Protein AF-A0AAW6UBT1-F1 (afdb_monomer_lite)

Sequence (619 aa):
MNPNKYLEDYIISCSHLYGMIHKQRVETLFHLHHPNQKLTFEKIDQDYLLNNFVFFKKDFFIMEAIYINNEMSKHLAETNGKPYYVPTLEELLSYKNEFRDEYTDEENRLYIYLSKVKNEVVASNVIDDIIGLIQVGSTIESVISRISDYNIEPSDFEHIIPVIINIANNTRTWVNNGYTANELVLMHTNKNKIGRNSLCPCGSGKKYKYCCINKLFIGEDNQDLHNIDVFKLSDQDKSKIKKNLIREMDRIQFYIVLLKQPSMRELIDDFMSKDIEQISQYDPNLLMGVLVEILFKKNKKKLTSSIQEKVYRTLRIWTKKSWIPEIYDEIIYLLNQSTAPSNELIINNLLSLYSTQDYTPKDQIPMNKPFDFLKKRQENTIYDEYMDEQFENLSVDIYRSTLKNIPVHLYNLLFLYPLSVAVLRLLLDFTGIKNDEKLLEAIIYAFEKSRDEALNNPSEDFYSIGDNRIYILSLDSLAYIYKQNGQYKDAYLLYEKILKYDLSDRFMAKESVLICYVYLGMMDKLMSSIVNLDDESPYKKLLMLYAQIDNDQPYAQTYLLANDKHESILNAICYGYDPLSDDLSENDKFFLDDFYPLFTYNKKVMEKLKLLHVENILM

Structure (mmCIF, N/CA/C/O backbone):
data_AF-A0AAW6UBT1-F1
#
_entry.id   AF-A0AAW6UBT1-F1
#
loop_
_atom_site.group_PDB
_atom_site.id
_atom_site.type_symbol
_atom_site.label_atom_id
_atom_site.label_alt_id
_atom_site.label_comp_id
_atom_site.label_asym_id
_atom_site.label_entity_id
_atom_site.label_seq_id
_atom_site.pdbx_PDB_ins_code
_atom_site.Cartn_x
_atom_site.Cartn_y
_atom_site.Cartn_z
_atom_site.occupancy
_atom_site.B_iso_or_equiv
_atom_site.auth_seq_id
_atom_site.auth_comp_id
_atom_site.auth_asym_id
_atom_site.auth_atom_id
_atom_site.pdbx_PDB_model_num
ATOM 1 N N . MET A 1 1 ? 23.714 -25.669 28.793 1.00 39.75 1 MET A N 1
ATOM 2 C CA . MET A 1 1 ? 22.847 -24.537 28.399 1.00 39.75 1 MET A CA 1
ATOM 3 C C . MET A 1 1 ? 22.440 -23.782 29.653 1.00 39.75 1 MET A C 1
ATOM 5 O O . MET A 1 1 ? 22.201 -24.425 30.667 1.00 39.75 1 MET A O 1
ATOM 9 N N . ASN A 1 2 ? 22.440 -22.446 29.622 1.00 37.78 2 ASN A N 1
ATOM 10 C CA . ASN A 1 2 ? 21.884 -21.634 30.708 1.00 37.78 2 ASN A CA 1
ATOM 11 C C . ASN A 1 2 ? 20.376 -21.956 30.796 1.00 37.78 2 ASN A C 1
ATOM 13 O O . ASN A 1 2 ? 19.719 -21.839 29.764 1.00 37.78 2 ASN A O 1
ATOM 17 N N . PRO A 1 3 ? 19.831 -22.412 31.939 1.00 49.09 3 PRO A N 1
ATOM 18 C CA . PRO A 1 3 ? 18.437 -22.854 32.029 1.00 49.09 3 PRO A CA 1
ATOM 19 C C . PRO A 1 3 ? 17.421 -21.765 31.662 1.00 49.09 3 PRO A C 1
ATOM 21 O O . PRO A 1 3 ? 16.339 -22.112 31.205 1.00 49.09 3 PRO A O 1
ATOM 24 N N . ASN A 1 4 ? 17.783 -20.480 31.781 1.00 56.69 4 ASN A N 1
ATOM 25 C CA . ASN A 1 4 ? 16.946 -19.390 31.275 1.00 56.69 4 ASN A CA 1
ATOM 26 C C . ASN A 1 4 ? 16.871 -19.420 29.741 1.00 56.69 4 ASN A C 1
ATOM 28 O O . ASN A 1 4 ? 15.775 -19.605 29.230 1.00 56.69 4 ASN A O 1
ATOM 32 N N . LYS A 1 5 ? 18.023 -19.450 29.037 1.00 64.31 5 LYS A N 1
ATOM 33 C CA . LYS A 1 5 ? 18.104 -19.495 27.555 1.00 64.31 5 LYS A CA 1
ATOM 34 C C . LYS A 1 5 ? 17.261 -20.598 26.917 1.00 64.31 5 LYS A C 1
ATOM 36 O O . LYS A 1 5 ? 16.782 -20.439 25.805 1.00 64.31 5 LYS A O 1
ATOM 41 N N . TYR A 1 6 ? 17.072 -21.712 27.619 1.00 83.12 6 TYR A N 1
ATOM 42 C CA . TYR A 1 6 ? 16.237 -22.809 27.140 1.00 83.12 6 TYR A CA 1
ATOM 43 C C . TYR A 1 6 ? 14.742 -22.450 27.085 1.00 83.12 6 TYR A C 1
ATOM 45 O O . TYR A 1 6 ? 14.052 -22.865 26.159 1.00 83.12 6 TYR A O 1
ATOM 53 N N . LEU A 1 7 ? 14.235 -21.681 28.055 1.00 89.56 7 LEU A N 1
ATOM 54 C CA . LEU A 1 7 ? 12.844 -21.230 28.060 1.00 89.56 7 LEU A CA 1
ATOM 55 C C . LEU A 1 7 ? 12.589 -20.205 26.956 1.00 89.56 7 LEU A C 1
ATOM 57 O O . LEU A 1 7 ? 11.573 -20.302 26.274 1.00 89.56 7 LEU A O 1
ATOM 61 N N . GLU A 1 8 ? 13.495 -19.246 26.757 1.00 92.38 8 GLU A N 1
ATOM 62 C CA . GLU A 1 8 ? 13.326 -18.286 25.667 1.00 92.38 8 GLU A CA 1
ATOM 63 C C . GLU A 1 8 ? 13.375 -18.972 24.297 1.00 92.38 8 GLU A C 1
ATOM 65 O O . GLU A 1 8 ? 12.493 -18.731 23.481 1.00 92.38 8 GLU A O 1
ATOM 70 N N . ASP A 1 9 ? 14.306 -19.908 24.083 1.00 93.19 9 ASP A N 1
ATOM 71 C CA . ASP A 1 9 ? 14.357 -20.731 22.866 1.00 93.19 9 ASP A CA 1
ATOM 72 C C . ASP A 1 9 ? 13.052 -21.516 22.640 1.00 93.19 9 ASP A C 1
ATOM 74 O O . ASP A 1 9 ? 12.567 -21.630 21.512 1.00 93.19 9 ASP A O 1
ATOM 78 N N . TYR A 1 10 ? 12.459 -22.042 23.717 1.00 94.38 10 TYR A N 1
ATOM 79 C CA . TYR A 1 10 ? 11.181 -22.755 23.676 1.00 94.38 10 TYR A CA 1
ATOM 80 C C . TYR A 1 10 ? 10.021 -21.824 23.298 1.00 94.38 10 TYR A C 1
ATOM 82 O O . TYR A 1 10 ? 9.165 -22.195 22.495 1.00 94.38 10 TYR A O 1
ATOM 90 N N . ILE A 1 11 ? 9.994 -20.611 23.859 1.00 95.75 11 ILE A N 1
ATOM 91 C CA . ILE A 1 11 ? 9.002 -19.578 23.534 1.00 95.75 11 ILE A CA 1
ATOM 92 C C . ILE A 1 11 ? 9.136 -19.150 22.073 1.00 95.75 11 ILE A C 1
ATOM 94 O O . ILE A 1 11 ? 8.127 -19.139 21.377 1.00 95.75 11 ILE A O 1
ATOM 98 N N . ILE A 1 12 ? 10.353 -18.862 21.602 1.00 95.25 12 ILE A N 1
ATOM 99 C CA . ILE A 1 12 ? 10.636 -18.497 20.204 1.00 95.25 12 ILE A CA 1
ATOM 100 C C . ILE A 1 12 ? 10.128 -19.592 19.265 1.00 95.25 12 ILE A C 1
ATOM 102 O O . ILE A 1 12 ? 9.348 -19.320 18.358 1.00 95.25 12 ILE A O 1
ATOM 106 N N . SER A 1 13 ? 10.464 -20.847 19.562 1.00 95.12 13 SER A N 1
ATOM 107 C CA . SER A 1 13 ? 10.006 -22.005 18.790 1.00 95.12 13 SER A CA 1
ATOM 108 C C . SER A 1 13 ? 8.477 -22.119 18.736 1.00 95.12 13 SER A C 1
ATOM 110 O O . SER A 1 13 ? 7.903 -22.424 17.692 1.00 95.12 13 SER A O 1
ATOM 112 N N . CYS A 1 14 ? 7.791 -21.855 19.855 1.00 95.00 14 CYS A N 1
ATOM 113 C CA . CYS A 1 14 ? 6.329 -21.818 19.876 1.00 95.00 14 CYS A CA 1
ATOM 114 C C . CYS A 1 14 ? 5.791 -20.655 19.030 1.00 95.00 14 CYS A C 1
ATOM 116 O O . CYS A 1 14 ? 4.864 -20.851 18.249 1.00 95.00 14 CYS A O 1
ATOM 118 N N . SER A 1 15 ? 6.361 -19.458 19.161 1.00 95.31 15 SER A N 1
ATOM 119 C CA . SER A 1 15 ? 5.940 -18.284 18.394 1.00 95.31 15 SER A CA 1
ATOM 120 C C . SER A 1 15 ? 6.112 -18.496 16.888 1.00 95.31 15 SER A C 1
ATOM 122 O O . SER A 1 15 ? 5.168 -18.239 16.150 1.00 95.31 15 SER A O 1
ATOM 124 N N . HIS A 1 16 ? 7.228 -19.065 16.422 1.00 92.38 16 HIS A N 1
ATOM 125 C CA . HIS A 1 16 ? 7.423 -19.393 15.002 1.00 92.38 16 HIS A CA 1
ATOM 126 C C . HIS A 1 16 ? 6.422 -20.439 14.487 1.00 92.38 16 HIS A C 1
ATOM 128 O O . HIS A 1 16 ? 5.955 -20.351 13.349 1.00 92.38 16 HIS A O 1
ATOM 134 N N . LEU A 1 17 ? 6.043 -21.415 15.318 1.00 92.88 17 LEU A N 1
ATOM 135 C CA . LEU A 1 17 ? 5.093 -22.461 14.935 1.00 92.88 17 LEU A CA 1
ATOM 136 C C . LEU A 1 17 ? 3.637 -21.965 14.880 1.00 92.88 17 LEU A C 1
ATOM 138 O O . LEU A 1 17 ? 2.881 -22.365 13.994 1.00 92.88 17 LEU A O 1
ATOM 142 N N . TYR A 1 18 ? 3.225 -21.119 15.825 1.00 93.62 18 TYR A N 1
ATOM 143 C CA . TYR A 1 18 ? 1.819 -20.721 15.985 1.00 93.62 18 TYR A CA 1
ATOM 144 C C . TYR A 1 18 ? 1.521 -19.277 15.554 1.00 93.62 18 TYR A C 1
ATOM 146 O O . TYR A 1 18 ? 0.353 -18.890 15.509 1.00 93.62 18 TYR A O 1
ATOM 154 N N . GLY A 1 19 ? 2.547 -18.466 15.290 1.00 93.75 19 GLY A N 1
ATOM 155 C CA . GLY A 1 19 ? 2.470 -17.022 15.038 1.00 93.75 19 GLY A CA 1
ATOM 156 C C . GLY A 1 19 ? 2.173 -16.218 16.304 1.00 93.75 19 GLY A C 1
ATOM 157 O O . GLY A 1 19 ? 2.849 -15.246 16.629 1.00 93.75 19 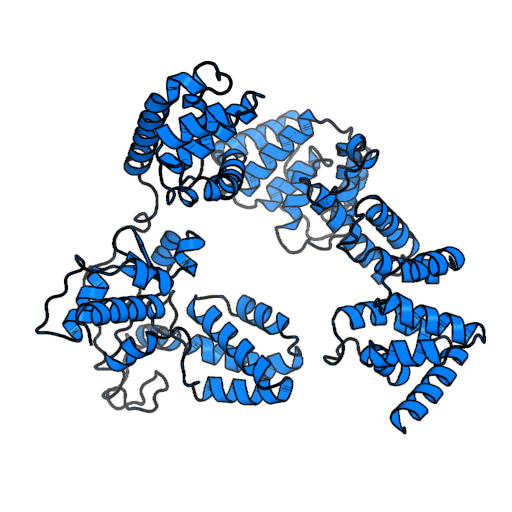GLY A O 1
ATOM 158 N N . MET A 1 20 ? 1.172 -16.650 17.067 1.00 93.25 20 MET A N 1
ATOM 159 C CA . MET A 1 20 ? 0.787 -16.068 18.343 1.00 93.25 20 MET A CA 1
ATOM 160 C C . MET A 1 20 ? 0.332 -17.168 19.304 1.00 93.25 20 MET A C 1
ATOM 162 O O . MET A 1 20 ? -0.530 -17.982 18.972 1.00 93.25 20 MET A O 1
ATOM 166 N N . ILE A 1 21 ? 0.877 -17.183 20.522 1.00 92.06 21 ILE A N 1
ATOM 167 C CA . ILE A 1 21 ? 0.546 -18.193 21.534 1.00 92.06 21 ILE A CA 1
ATOM 168 C C . ILE A 1 21 ? 0.404 -17.587 22.932 1.00 92.06 21 ILE A C 1
ATOM 170 O O . ILE A 1 21 ? 1.233 -16.805 23.394 1.00 92.06 21 ILE A O 1
ATOM 174 N N . HIS A 1 22 ? -0.654 -17.979 23.643 1.00 90.88 22 HIS A N 1
ATOM 175 C CA . HIS A 1 22 ? -0.869 -17.578 25.032 1.00 90.88 22 HIS A CA 1
ATOM 176 C C . HIS A 1 22 ? 0.096 -18.301 25.983 1.00 90.88 22 HIS A C 1
ATOM 178 O O . HIS A 1 22 ? 0.335 -19.504 25.847 1.00 90.88 22 HIS A O 1
ATOM 184 N N . LYS A 1 23 ? 0.580 -17.617 27.024 1.00 89.38 23 LYS A N 1
ATOM 185 C CA . LYS A 1 23 ? 1.543 -18.167 27.993 1.00 89.38 23 LYS A CA 1
ATOM 186 C C . LYS A 1 23 ? 1.088 -19.481 28.648 1.00 89.38 23 LYS A C 1
ATOM 188 O O . LYS A 1 23 ? 1.897 -20.377 28.849 1.00 89.38 23 LYS A O 1
ATOM 193 N N . GLN A 1 24 ? -0.214 -19.652 28.908 1.00 85.50 24 GLN A N 1
ATOM 194 C CA . GLN A 1 24 ? -0.754 -20.903 29.475 1.00 85.50 24 GLN A CA 1
ATOM 195 C C . GLN A 1 24 ? -0.645 -22.088 28.501 1.00 85.50 24 GLN A C 1
ATOM 197 O O . GLN A 1 24 ? -0.501 -23.238 28.918 1.00 85.50 24 GLN A O 1
ATOM 202 N N . ARG A 1 25 ? -0.696 -21.829 27.188 1.00 86.62 25 ARG A N 1
ATOM 203 C CA . ARG A 1 25 ? -0.492 -22.868 26.170 1.00 86.62 25 ARG A CA 1
ATOM 204 C C . ARG A 1 25 ? 0.979 -23.261 26.092 1.00 86.62 25 ARG A C 1
ATOM 206 O O . ARG A 1 25 ? 1.264 -24.454 26.039 1.00 86.62 25 ARG A O 1
ATOM 213 N N . VAL A 1 26 ? 1.892 -22.294 26.211 1.00 91.44 26 VAL A N 1
ATOM 214 C CA . VAL A 1 26 ? 3.328 -22.570 26.384 1.00 91.44 26 VAL A CA 1
ATOM 215 C C . VAL A 1 26 ? 3.566 -23.431 27.631 1.00 91.44 26 VAL A C 1
ATOM 217 O O . VAL A 1 26 ? 4.229 -24.455 27.528 1.00 91.44 26 VAL A O 1
ATOM 220 N N . GLU A 1 27 ? 2.971 -23.092 28.783 1.00 86.56 27 GLU A N 1
ATOM 221 C CA . GLU A 1 27 ? 3.052 -23.913 30.010 1.00 86.56 27 GLU A CA 1
ATOM 222 C C . GLU A 1 27 ? 2.554 -25.344 29.790 1.00 86.56 27 GLU A C 1
ATOM 224 O O . GLU A 1 27 ? 3.186 -26.302 30.234 1.00 86.56 27 GLU A O 1
ATOM 229 N N . THR A 1 28 ? 1.427 -25.498 29.094 1.00 83.56 28 THR A N 1
ATOM 230 C CA . THR A 1 28 ?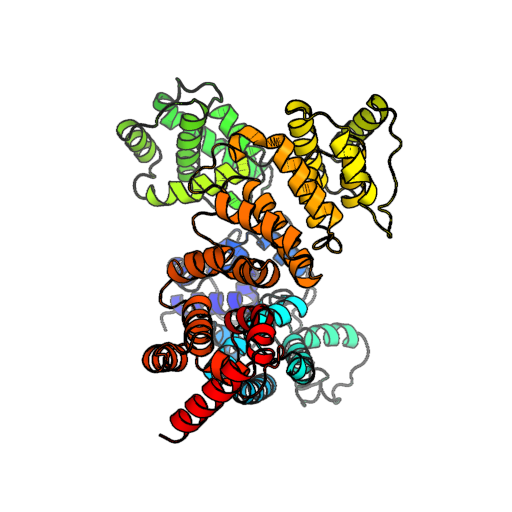 0.827 -26.810 28.817 1.00 83.56 28 THR A CA 1
ATOM 231 C C . THR A 1 28 ? 1.751 -27.675 27.959 1.00 83.56 28 THR A C 1
ATOM 233 O O . THR A 1 28 ? 2.015 -28.825 28.313 1.00 83.56 28 THR A O 1
ATOM 236 N N . LEU A 1 29 ? 2.282 -27.122 26.862 1.00 86.69 29 LEU A N 1
ATOM 237 C CA . LEU A 1 29 ? 3.242 -27.813 25.996 1.00 86.69 29 LEU A CA 1
ATOM 238 C C . LEU A 1 29 ? 4.542 -28.131 26.746 1.00 86.69 29 LEU A C 1
ATOM 240 O O . LEU A 1 29 ? 5.058 -29.247 26.662 1.00 86.69 29 LEU A O 1
ATOM 244 N N . PHE A 1 30 ? 5.034 -27.187 27.549 1.00 89.44 30 PHE A N 1
ATOM 245 C CA . PHE A 1 30 ? 6.254 -27.370 28.324 1.00 89.44 30 PHE A CA 1
ATOM 246 C C . PHE A 1 30 ? 6.114 -28.515 29.329 1.00 89.44 30 PHE A C 1
ATOM 248 O O . PHE A 1 30 ? 6.983 -29.381 29.391 1.00 89.44 30 PHE A O 1
ATOM 255 N N . HIS A 1 31 ? 5.008 -28.578 30.078 1.00 85.31 31 HIS A N 1
ATOM 256 C CA . HIS A 1 31 ? 4.744 -29.682 31.004 1.00 85.31 31 HIS A CA 1
ATOM 257 C C . HIS A 1 31 ? 4.575 -31.023 30.283 1.00 85.31 31 HIS A C 1
ATOM 259 O O . HIS A 1 31 ? 4.982 -32.051 30.819 1.00 85.31 31 HIS A O 1
ATOM 265 N N . LEU A 1 32 ? 4.028 -31.035 29.064 1.00 84.00 32 LEU A N 1
ATOM 266 C CA . LEU A 1 32 ? 3.957 -32.256 28.264 1.00 84.00 32 LEU A CA 1
ATOM 267 C C . LEU A 1 32 ? 5.358 -32.775 27.905 1.00 84.00 32 LEU A C 1
ATOM 269 O O . LEU A 1 32 ? 5.615 -33.976 27.989 1.00 84.00 32 LEU A O 1
ATOM 273 N N . HIS A 1 33 ? 6.273 -31.878 27.532 1.00 87.62 33 HIS A N 1
ATOM 274 C CA . HIS A 1 33 ? 7.648 -32.230 27.161 1.00 87.62 33 HIS A CA 1
ATOM 275 C C . HIS A 1 33 ? 8.531 -32.493 28.393 1.00 87.62 33 HIS A C 1
ATOM 277 O O . HIS A 1 33 ? 9.490 -33.265 28.331 1.00 87.62 33 HIS A O 1
ATOM 283 N N . HIS A 1 34 ? 8.190 -31.879 29.529 1.00 86.25 34 HIS A N 1
ATOM 284 C CA . HIS A 1 34 ? 8.944 -31.920 30.779 1.00 86.25 34 HIS A CA 1
ATOM 285 C C . HIS A 1 34 ? 8.031 -32.144 32.004 1.00 86.25 34 HIS A C 1
ATOM 287 O O . HIS A 1 34 ? 7.917 -31.257 32.852 1.00 86.25 34 HIS A O 1
ATOM 293 N N . PRO A 1 35 ? 7.443 -33.346 32.187 1.00 81.69 35 PRO A N 1
ATOM 294 C CA . PRO A 1 35 ? 6.407 -33.601 33.205 1.00 81.69 35 PRO A CA 1
ATOM 295 C C . PRO A 1 35 ? 6.800 -33.298 34.657 1.00 81.69 35 PRO A C 1
ATOM 297 O O . PRO A 1 35 ? 5.942 -33.102 35.511 1.00 81.69 35 PRO A O 1
ATOM 300 N N . ASN A 1 36 ? 8.102 -33.272 34.947 1.00 84.38 36 ASN A N 1
ATOM 301 C CA . ASN A 1 36 ? 8.648 -33.084 36.291 1.00 84.38 36 ASN A CA 1
ATOM 302 C C . ASN A 1 36 ? 9.258 -31.690 36.515 1.00 84.38 36 ASN A C 1
ATOM 304 O O . ASN A 1 36 ? 9.880 -31.459 37.553 1.00 84.38 36 ASN A O 1
ATOM 308 N N . GLN A 1 37 ? 9.133 -30.772 35.553 1.00 83.12 37 GLN A N 1
ATOM 309 C CA . GLN A 1 37 ? 9.663 -29.412 35.657 1.00 83.12 37 GLN A CA 1
ATOM 310 C C . GLN A 1 37 ? 8.523 -28.408 35.797 1.00 83.12 37 GLN A C 1
ATOM 312 O O . GLN A 1 37 ? 7.489 -28.547 35.156 1.00 83.12 37 GLN A O 1
ATOM 317 N N . LYS A 1 38 ? 8.716 -27.386 36.635 1.00 80.50 38 LYS A N 1
ATOM 318 C CA . LYS A 1 38 ? 7.781 -26.261 36.752 1.00 80.50 38 LYS A CA 1
ATOM 319 C C . LYS A 1 38 ? 8.264 -25.105 35.889 1.00 80.50 38 LYS A C 1
ATOM 321 O O . LYS A 1 38 ? 9.441 -24.753 35.966 1.00 80.50 38 LYS A O 1
ATOM 326 N N . LEU A 1 39 ? 7.353 -24.498 35.136 1.00 83.38 39 LEU A N 1
ATOM 327 C CA . LEU A 1 39 ? 7.631 -23.302 34.346 1.00 83.38 39 LEU A CA 1
ATOM 328 C C . LEU A 1 39 ? 7.361 -22.023 35.155 1.00 83.38 39 LEU A C 1
ATOM 330 O O . LEU A 1 39 ? 6.400 -21.958 35.918 1.00 83.38 39 LEU A O 1
ATOM 334 N N . THR A 1 40 ? 8.212 -21.007 34.996 1.00 83.81 40 THR A N 1
ATOM 335 C CA . THR A 1 40 ? 7.959 -19.642 35.484 1.00 83.81 40 THR A CA 1
ATOM 336 C C . THR A 1 40 ? 8.394 -18.624 34.440 1.00 83.81 40 THR A C 1
ATOM 338 O O . THR A 1 40 ? 9.468 -18.743 33.857 1.00 83.81 40 THR A O 1
ATOM 341 N N . PHE A 1 41 ? 7.562 -17.606 34.234 1.00 85.00 41 PHE A N 1
ATOM 342 C CA . PHE A 1 41 ? 7.794 -16.524 33.278 1.00 85.00 41 PHE A CA 1
ATOM 343 C C . PHE A 1 41 ? 8.449 -15.279 33.907 1.00 85.00 41 PHE A C 1
ATOM 345 O O . PHE A 1 41 ? 8.687 -14.294 33.219 1.00 85.00 41 PHE A O 1
ATOM 352 N N . GLU A 1 42 ? 8.766 -15.297 35.208 1.00 80.31 42 GLU A N 1
ATOM 353 C CA . GLU A 1 42 ? 9.282 -14.121 35.936 1.00 80.31 42 GLU A CA 1
ATOM 354 C C . GLU A 1 42 ? 10.690 -13.671 35.506 1.00 80.31 42 GLU A C 1
ATOM 356 O O . GLU A 1 42 ? 11.091 -12.548 35.807 1.00 80.31 42 GLU A O 1
ATOM 361 N N . LYS A 1 43 ? 11.463 -14.543 34.845 1.00 79.31 43 LYS A N 1
ATOM 362 C CA . LYS A 1 43 ? 12.882 -14.318 34.508 1.00 79.31 43 LYS A CA 1
ATOM 363 C C . LYS A 1 43 ? 13.186 -14.417 33.011 1.00 79.31 43 LYS A C 1
ATOM 365 O O . LYS A 1 43 ? 14.302 -14.790 32.661 1.00 79.31 43 LYS A O 1
ATOM 370 N N . ILE A 1 44 ? 12.207 -14.110 32.161 1.00 85.88 44 ILE A N 1
ATOM 371 C CA . ILE A 1 44 ? 12.406 -14.086 30.709 1.00 85.88 44 ILE A CA 1
ATOM 372 C C . ILE A 1 44 ? 13.270 -12.888 30.321 1.00 85.88 44 ILE A C 1
ATOM 374 O O . ILE A 1 44 ? 12.979 -11.754 30.713 1.00 85.88 44 ILE A O 1
ATOM 378 N N . ASP A 1 45 ? 14.289 -13.138 29.509 1.00 85.19 45 ASP A N 1
ATOM 379 C CA . ASP A 1 45 ? 15.033 -12.091 28.815 1.00 85.19 45 ASP A CA 1
ATOM 380 C C . ASP A 1 45 ? 14.194 -11.518 27.656 1.00 85.19 45 ASP A C 1
ATOM 382 O O . ASP A 1 45 ? 14.128 -12.078 26.560 1.00 85.19 45 ASP A O 1
ATOM 386 N N . GLN A 1 46 ? 13.499 -10.407 27.921 1.00 82.69 46 GLN A N 1
ATOM 387 C CA . GLN A 1 46 ? 12.658 -9.740 26.921 1.00 82.69 46 GLN A CA 1
ATOM 388 C C . GLN A 1 46 ? 13.472 -9.190 25.748 1.00 82.69 46 GLN A C 1
ATOM 390 O O . GLN A 1 46 ? 12.989 -9.232 24.621 1.00 82.69 46 GLN A O 1
ATOM 395 N N . ASP A 1 47 ? 14.700 -8.724 25.989 1.00 78.88 47 ASP A N 1
ATOM 396 C CA . ASP A 1 47 ? 15.566 -8.222 24.922 1.00 78.88 47 ASP A CA 1
ATOM 397 C C . ASP A 1 47 ? 15.975 -9.374 23.996 1.00 78.88 47 ASP A C 1
ATOM 399 O O . ASP A 1 47 ? 16.023 -9.211 22.778 1.00 78.88 47 ASP A O 1
ATOM 403 N N . TYR A 1 48 ? 16.220 -10.568 24.545 1.00 86.38 48 TYR A N 1
ATOM 404 C CA . TYR A 1 48 ? 16.490 -11.753 23.731 1.00 86.38 48 TYR A CA 1
ATOM 405 C C . TYR A 1 48 ? 15.285 -12.165 22.874 1.00 86.38 48 TYR A C 1
ATOM 407 O O . TYR A 1 48 ? 15.472 -12.463 21.697 1.00 86.38 48 TYR A O 1
ATOM 415 N N . LEU A 1 49 ? 14.061 -12.130 23.413 1.00 89.00 49 LEU A N 1
ATOM 416 C CA . LEU A 1 49 ? 12.852 -12.391 22.620 1.00 89.00 49 LEU A CA 1
ATOM 417 C C . LEU A 1 49 ? 12.661 -11.360 21.498 1.00 89.00 49 LEU A C 1
ATOM 419 O O . LEU A 1 49 ? 12.417 -11.747 20.359 1.00 89.00 49 LEU A O 1
ATOM 423 N N . LEU A 1 50 ? 12.840 -10.069 21.799 1.00 79.31 50 LEU A N 1
ATOM 424 C CA . LEU A 1 50 ? 12.736 -8.990 20.811 1.00 79.31 50 LEU A CA 1
ATOM 425 C C . LEU A 1 50 ? 13.770 -9.133 19.688 1.00 79.31 50 LEU A C 1
ATOM 427 O O . LEU A 1 50 ? 13.428 -8.964 18.524 1.00 79.31 50 LEU A O 1
ATOM 431 N N . ASN A 1 51 ? 15.010 -9.512 20.014 1.00 82.69 51 ASN A N 1
ATOM 432 C CA . ASN A 1 51 ? 16.056 -9.785 19.018 1.00 82.69 51 ASN A CA 1
ATOM 433 C C . ASN A 1 51 ? 15.758 -11.007 18.129 1.00 82.69 51 ASN A C 1
ATOM 435 O O . ASN A 1 51 ? 16.461 -11.218 17.146 1.00 82.69 51 ASN A O 1
ATOM 439 N N . ASN A 1 52 ? 14.758 -11.817 18.485 1.00 87.00 52 ASN A N 1
ATOM 440 C CA . ASN A 1 52 ? 14.239 -12.921 17.677 1.00 87.00 52 ASN A CA 1
ATOM 441 C C . ASN A 1 52 ? 12.787 -12.644 17.248 1.00 87.00 52 ASN A C 1
ATOM 443 O O . ASN A 1 52 ? 12.005 -13.577 17.100 1.00 87.00 52 ASN A O 1
ATOM 447 N N . PHE A 1 53 ? 12.409 -11.369 17.101 1.00 87.69 53 PHE A N 1
ATOM 448 C CA . PHE A 1 53 ? 11.125 -10.941 16.533 1.00 87.69 53 PHE A CA 1
ATOM 449 C C . PHE A 1 53 ? 9.879 -11.403 17.315 1.00 87.69 53 PHE A C 1
ATOM 451 O O . PHE A 1 53 ? 8.775 -11.455 16.768 1.00 87.69 53 PHE A O 1
ATOM 458 N N . VAL A 1 54 ? 10.021 -11.706 18.614 1.00 92.00 54 VAL A N 1
ATOM 459 C CA . VAL A 1 54 ? 8.916 -12.110 19.497 1.00 92.00 54 VAL A CA 1
ATOM 460 C C . VAL A 1 54 ? 8.577 -11.006 20.498 1.00 92.00 54 VAL A C 1
ATOM 462 O O . VAL A 1 54 ? 9.368 -10.645 21.369 1.00 92.00 54 VAL A O 1
ATOM 465 N N . PHE A 1 55 ? 7.336 -10.531 20.435 1.00 89.12 55 PHE A N 1
ATOM 466 C CA . PHE A 1 55 ? 6.762 -9.520 21.319 1.00 89.12 55 PHE A CA 1
ATOM 467 C C . PHE A 1 55 ? 5.871 -10.165 22.382 1.00 89.12 55 PHE A C 1
ATOM 469 O O . PHE A 1 55 ? 5.224 -11.181 22.135 1.00 89.12 55 PHE A O 1
ATOM 476 N N . PHE A 1 56 ? 5.790 -9.564 23.573 1.00 87.31 56 PHE A N 1
ATOM 477 C CA . PHE A 1 56 ? 4.905 -10.031 24.644 1.00 87.31 56 PHE A CA 1
ATOM 478 C C . PHE A 1 56 ? 3.841 -8.984 24.991 1.00 87.31 56 PHE A C 1
ATOM 480 O O . PHE A 1 56 ? 4.164 -7.896 25.473 1.00 87.31 56 PHE A O 1
ATOM 487 N N . LYS A 1 57 ? 2.557 -9.305 24.781 1.00 83.31 57 LYS A N 1
ATOM 488 C CA . LYS A 1 57 ? 1.425 -8.401 25.063 1.00 83.31 57 LYS A CA 1
ATOM 489 C C . LYS A 1 57 ? 0.204 -9.192 25.525 1.00 83.31 57 LYS A C 1
ATOM 491 O O . LYS A 1 57 ? -0.145 -10.202 24.930 1.00 83.31 57 LYS A O 1
ATOM 496 N N . LYS A 1 58 ? -0.460 -8.716 26.589 1.00 82.31 58 LYS A N 1
ATOM 497 C CA . LYS A 1 58 ? -1.704 -9.300 27.145 1.00 82.31 58 LYS A CA 1
ATOM 498 C C . LYS A 1 58 ? -1.625 -10.826 27.360 1.00 82.31 58 LYS A C 1
ATOM 500 O O . LYS A 1 58 ? -2.580 -11.532 27.079 1.00 82.31 58 LYS A O 1
ATOM 505 N N . ASP A 1 59 ? -0.494 -11.309 27.880 1.00 87.69 59 ASP A N 1
ATOM 506 C CA . ASP A 1 59 ? -0.204 -12.734 28.117 1.00 87.69 59 ASP A CA 1
ATOM 507 C C . ASP A 1 59 ? 0.026 -13.602 26.865 1.00 87.69 59 ASP A C 1
ATOM 509 O O . ASP A 1 59 ? 0.130 -14.825 26.977 1.00 87.69 59 ASP A O 1
ATOM 513 N N . PHE A 1 60 ? 0.192 -12.989 25.692 1.00 91.56 60 PHE A N 1
ATOM 514 C CA . PHE A 1 60 ? 0.587 -13.662 24.456 1.00 91.56 60 PHE A CA 1
ATOM 515 C C . PHE A 1 60 ? 2.026 -13.343 24.072 1.00 91.56 60 PHE A C 1
ATOM 517 O O . PHE A 1 60 ? 2.465 -12.200 24.205 1.00 91.56 60 PHE A O 1
ATOM 524 N N . PHE A 1 61 ? 2.717 -14.351 23.547 1.00 94.50 61 PHE A N 1
ATOM 525 C CA . PHE A 1 61 ? 3.925 -14.204 22.741 1.00 94.50 61 PHE A CA 1
ATOM 526 C C . PHE A 1 61 ? 3.508 -14.127 21.269 1.00 94.50 61 PHE A C 1
ATOM 528 O O . PHE A 1 61 ? 2.685 -14.932 20.830 1.00 94.50 61 PHE A O 1
ATOM 535 N N . ILE A 1 62 ? 3.999 -13.124 20.544 1.00 93.69 62 ILE A N 1
ATOM 536 C CA . ILE A 1 62 ? 3.454 -12.677 19.256 1.00 93.69 62 ILE A CA 1
ATOM 537 C C . ILE A 1 62 ? 4.615 -12.434 18.292 1.00 93.69 62 ILE A C 1
ATOM 539 O O . ILE A 1 62 ? 5.533 -11.690 18.632 1.00 93.69 62 ILE A O 1
ATOM 543 N N . MET A 1 63 ? 4.561 -13.022 17.101 1.00 93.06 63 MET A N 1
ATOM 544 C CA . MET A 1 63 ? 5.510 -12.732 16.028 1.00 93.06 63 MET A CA 1
ATOM 545 C C . MET A 1 63 ? 5.382 -11.293 15.530 1.00 93.06 63 MET A C 1
ATOM 547 O O . MET A 1 63 ? 4.277 -10.752 15.437 1.00 93.06 63 MET A O 1
ATOM 551 N N . GLU A 1 64 ? 6.515 -10.695 15.171 1.00 85.19 64 GLU A N 1
ATOM 552 C CA . GLU A 1 64 ? 6.629 -9.324 14.668 1.00 85.19 64 GLU A CA 1
ATOM 553 C C . GLU A 1 64 ? 5.601 -8.993 13.582 1.00 85.19 64 GLU A C 1
ATOM 555 O O . GLU A 1 64 ? 4.904 -7.988 13.700 1.00 85.19 64 GLU A O 1
ATOM 560 N N . ALA A 1 65 ? 5.433 -9.869 12.587 1.00 83.38 65 ALA A N 1
ATOM 561 C CA . ALA A 1 65 ? 4.492 -9.663 11.486 1.00 83.38 65 ALA A CA 1
ATOM 562 C C . ALA A 1 65 ? 3.039 -9.457 11.959 1.00 83.38 65 ALA A C 1
ATOM 564 O O . ALA A 1 65 ? 2.314 -8.641 11.395 1.00 83.38 65 ALA A O 1
ATOM 565 N N . ILE A 1 66 ? 2.614 -10.146 13.024 1.00 84.94 66 ILE A N 1
ATOM 566 C CA . ILE A 1 66 ? 1.280 -9.962 13.616 1.00 84.94 66 ILE A CA 1
ATOM 567 C C . ILE A 1 66 ? 1.264 -8.702 14.490 1.00 84.94 66 ILE A C 1
ATOM 569 O O . ILE A 1 66 ? 0.281 -7.958 14.498 1.00 84.94 66 ILE A O 1
ATOM 573 N N . TYR A 1 67 ? 2.339 -8.466 15.247 1.00 81.62 67 TYR A N 1
ATOM 574 C CA . TYR A 1 67 ? 2.438 -7.365 16.201 1.00 81.62 67 TYR A CA 1
ATOM 575 C C . TYR A 1 67 ? 2.474 -5.990 15.514 1.00 81.62 67 TYR A C 1
ATOM 577 O O . TYR A 1 67 ? 1.649 -5.136 15.839 1.00 81.62 67 TYR A O 1
ATOM 585 N N . ILE A 1 68 ? 3.385 -5.791 14.555 1.00 69.06 68 ILE A N 1
ATOM 586 C CA . ILE A 1 68 ? 3.601 -4.513 13.855 1.00 69.06 68 ILE A CA 1
ATOM 587 C C . ILE A 1 68 ? 2.370 -4.116 13.039 1.00 69.06 68 ILE A C 1
ATOM 589 O O . ILE A 1 68 ? 1.966 -2.958 13.069 1.00 69.06 68 ILE A O 1
ATOM 593 N N . ASN A 1 69 ? 1.718 -5.079 12.383 1.00 66.19 69 ASN A N 1
ATOM 594 C CA . ASN A 1 69 ? 0.523 -4.822 11.572 1.00 66.19 69 ASN A CA 1
ATOM 595 C C . ASN A 1 69 ? -0.768 -4.681 12.403 1.00 66.19 69 ASN A C 1
ATOM 597 O O . ASN A 1 69 ? -1.860 -4.550 11.854 1.00 66.19 69 ASN A O 1
ATOM 601 N N . ASN A 1 70 ? -0.666 -4.720 13.734 1.00 69.81 70 ASN A N 1
ATOM 602 C CA . ASN A 1 70 ? -1.791 -4.699 14.664 1.00 69.81 70 ASN A CA 1
ATOM 603 C C . ASN A 1 70 ? -2.866 -5.788 14.405 1.00 69.81 70 ASN A C 1
ATOM 605 O O . ASN A 1 70 ? -4.054 -5.584 14.656 1.00 69.81 70 ASN A O 1
ATOM 609 N N . GLU A 1 71 ? -2.467 -6.975 13.937 1.00 78.25 71 GLU A N 1
ATOM 610 C CA . GLU A 1 71 ? -3.393 -8.030 13.491 1.00 78.25 71 GLU A CA 1
ATOM 611 C C . GLU A 1 71 ? -3.772 -9.049 14.581 1.00 78.25 71 GLU A C 1
ATOM 613 O O . GLU A 1 71 ? -4.479 -10.016 14.306 1.00 78.25 71 GLU A O 1
ATOM 618 N N . MET A 1 72 ? -3.372 -8.845 15.842 1.00 85.69 72 MET A N 1
ATOM 619 C CA . MET A 1 72 ? -3.624 -9.800 16.937 1.00 85.69 72 MET A CA 1
ATOM 620 C C . MET A 1 72 ? -5.099 -10.219 17.071 1.00 85.69 72 MET A C 1
ATOM 622 O O . MET A 1 72 ? -5.392 -11.403 17.237 1.00 85.69 72 MET A O 1
ATOM 626 N N . SER A 1 73 ? -6.037 -9.267 16.990 1.00 80.69 73 SER A N 1
ATOM 627 C CA . SER A 1 73 ? -7.480 -9.549 17.078 1.00 80.69 73 SER A CA 1
ATOM 628 C C . SER A 1 73 ? -7.974 -10.397 15.903 1.00 80.69 73 SER A C 1
ATOM 630 O O . SER A 1 73 ? -8.776 -11.311 16.096 1.00 80.69 73 SER A O 1
ATOM 632 N N . LYS A 1 74 ? -7.486 -10.105 14.691 1.00 82.12 74 LYS A N 1
ATOM 633 C CA . LYS A 1 74 ? -7.803 -10.847 13.463 1.00 82.12 74 LYS A CA 1
ATOM 634 C C . LYS A 1 74 ? -7.257 -12.271 13.551 1.00 82.12 74 LYS A C 1
ATOM 636 O O . LYS A 1 74 ? -8.021 -13.220 13.408 1.00 82.12 74 LYS A O 1
ATOM 641 N N . HIS A 1 75 ? -5.980 -12.411 13.908 1.00 87.44 75 HIS A N 1
ATOM 642 C CA . HIS A 1 75 ? -5.330 -13.707 14.098 1.00 87.44 75 HIS A CA 1
ATOM 643 C C . HIS A 1 75 ? -6.061 -14.564 15.134 1.00 87.44 75 HIS A C 1
ATOM 645 O O . HIS A 1 75 ? -6.337 -15.741 14.903 1.00 87.44 75 HIS A O 1
ATOM 651 N N . LEU A 1 76 ? -6.441 -13.973 16.274 1.00 85.62 76 LEU A N 1
ATOM 652 C CA . LEU A 1 76 ? -7.204 -14.678 17.302 1.00 85.62 76 LEU A CA 1
ATOM 653 C C . LEU A 1 76 ? -8.584 -15.110 16.784 1.00 85.62 76 LEU A C 1
ATOM 655 O O . LEU A 1 76 ? -9.005 -16.228 17.058 1.00 85.62 76 LEU A O 1
ATOM 659 N N . ALA A 1 77 ? -9.281 -14.270 16.013 1.00 81.31 77 ALA A N 1
ATOM 660 C CA . ALA A 1 77 ? -10.576 -14.625 15.431 1.00 81.31 77 ALA A CA 1
ATOM 661 C C . ALA A 1 77 ? -10.488 -15.809 14.449 1.00 81.31 77 ALA A C 1
ATOM 663 O O . ALA A 1 77 ? -11.397 -16.637 14.412 1.00 81.31 77 ALA A O 1
ATOM 664 N N . GLU A 1 78 ? -9.398 -15.915 13.688 1.00 83.94 78 GLU A N 1
ATOM 665 C CA . GLU A 1 78 ? -9.175 -16.988 12.708 1.00 83.94 78 GLU A CA 1
ATOM 666 C C . GLU A 1 78 ? -8.694 -18.303 13.337 1.00 83.94 78 GLU A C 1
ATOM 668 O O . GLU A 1 78 ? -8.932 -19.383 12.786 1.00 83.94 78 GLU A O 1
ATOM 673 N N . THR A 1 79 ? -8.016 -18.223 14.482 1.00 86.19 79 THR A N 1
ATOM 674 C CA . THR A 1 79 ? -7.424 -19.379 15.174 1.00 86.19 79 THR A CA 1
ATOM 675 C C . THR A 1 79 ? -8.283 -19.928 16.307 1.00 86.19 79 THR A C 1
ATOM 677 O O . THR A 1 79 ? -8.165 -21.109 16.650 1.00 86.19 79 THR A O 1
ATOM 680 N N . ASN A 1 80 ? -9.153 -19.111 16.905 1.00 80.12 80 ASN A N 1
ATOM 681 C CA . ASN A 1 80 ? -9.974 -19.533 18.033 1.00 80.12 80 ASN A CA 1
ATOM 682 C C . ASN A 1 80 ? -10.973 -20.630 17.624 1.00 80.12 80 ASN A C 1
ATOM 684 O O . ASN A 1 80 ? -11.555 -20.605 16.541 1.00 80.12 80 ASN A O 1
ATOM 688 N N . GLY A 1 81 ? -11.159 -21.622 18.496 1.00 72.62 81 GLY A N 1
ATOM 689 C CA . GLY A 1 81 ? -11.970 -22.812 18.214 1.00 72.62 81 GLY A CA 1
ATOM 690 C C . GLY A 1 81 ? -11.293 -23.873 17.330 1.00 72.62 81 GLY A C 1
ATOM 691 O O . GLY A 1 81 ? -11.854 -24.956 17.162 1.00 72.62 81 GLY A O 1
ATOM 692 N N . LYS A 1 82 ? -10.088 -23.622 16.792 1.00 79.56 82 LYS A N 1
ATOM 693 C CA . LYS A 1 82 ? -9.281 -24.645 16.102 1.00 79.56 82 LYS A CA 1
ATOM 694 C C . LYS A 1 82 ? -8.355 -25.372 17.091 1.00 79.56 82 LYS A C 1
ATOM 696 O O . LYS A 1 82 ? -7.835 -24.741 18.014 1.00 79.56 82 LYS A O 1
ATOM 701 N N . PRO A 1 83 ? -8.091 -26.680 16.906 1.00 78.88 83 PRO A N 1
ATOM 702 C CA . PRO A 1 83 ? -7.139 -27.409 17.744 1.00 78.88 83 PRO A CA 1
ATOM 703 C C . PRO A 1 83 ? -5.708 -26.896 17.527 1.00 78.88 83 PRO A C 1
ATOM 705 O O . PRO A 1 83 ? -5.401 -26.377 16.459 1.00 78.88 83 PRO A O 1
ATOM 708 N N . TYR A 1 84 ? -4.822 -27.097 18.507 1.00 84.38 84 TYR A N 1
ATOM 709 C CA . TYR A 1 84 ? -3.385 -26.817 18.376 1.00 84.38 84 TYR A CA 1
ATOM 710 C C . TYR A 1 84 ? -2.610 -28.072 17.996 1.00 84.38 84 TYR A C 1
ATOM 712 O O . TYR A 1 84 ? -2.802 -29.125 18.610 1.00 84.38 84 TYR A O 1
ATOM 720 N N . TYR A 1 85 ? -1.711 -27.956 17.017 1.00 87.38 85 TYR A N 1
ATOM 721 C CA . TYR A 1 85 ? -0.771 -29.030 16.725 1.00 87.38 85 TYR A CA 1
ATOM 722 C C . TYR A 1 85 ? 0.166 -29.223 17.916 1.00 87.38 85 TYR A C 1
ATOM 724 O O . TYR A 1 85 ? 0.642 -28.254 18.491 1.00 87.38 85 TYR A O 1
ATOM 732 N N . VAL A 1 86 ? 0.438 -30.472 18.293 1.00 87.69 86 VAL A N 1
ATOM 733 C CA . VAL A 1 86 ? 1.341 -30.796 19.403 1.00 87.69 86 VAL A CA 1
ATOM 734 C C . VAL A 1 86 ? 2.586 -31.485 18.831 1.00 87.69 86 VAL A C 1
ATOM 736 O O . VAL A 1 86 ? 2.525 -32.688 18.544 1.00 87.69 86 VAL A O 1
ATOM 739 N N . PRO A 1 87 ? 3.694 -30.749 18.618 1.00 87.94 87 PRO A N 1
ATOM 740 C CA . PRO A 1 87 ? 4.955 -31.318 18.138 1.00 87.94 87 PRO A CA 1
ATOM 741 C C . PRO A 1 87 ? 5.630 -32.186 19.206 1.00 87.94 87 PRO A C 1
ATOM 743 O O . PRO A 1 87 ? 5.314 -32.106 20.392 1.00 87.94 87 PRO A O 1
ATOM 746 N N . THR A 1 88 ? 6.606 -33.003 18.804 1.00 87.88 88 THR A N 1
ATOM 747 C CA . THR A 1 88 ? 7.582 -33.539 19.769 1.00 87.88 88 THR A CA 1
ATOM 748 C C . THR A 1 88 ? 8.503 -32.417 20.257 1.00 87.88 88 THR A C 1
ATOM 750 O O . THR A 1 88 ? 8.562 -31.345 19.659 1.00 87.88 88 THR A O 1
ATOM 753 N N . LEU A 1 89 ? 9.270 -32.645 21.329 1.00 88.12 89 LEU A N 1
ATOM 754 C CA . LEU A 1 89 ? 10.249 -31.650 21.780 1.00 88.12 89 LEU A CA 1
ATOM 755 C C . LEU A 1 89 ? 11.292 -31.323 20.703 1.00 88.12 89 LEU A C 1
ATOM 757 O O . LEU A 1 89 ? 11.635 -30.162 20.522 1.00 88.12 89 LEU A O 1
ATOM 761 N N . GLU A 1 90 ? 11.766 -32.342 19.993 1.00 88.62 90 GLU A N 1
ATOM 762 C CA . GLU A 1 90 ? 12.733 -32.193 18.905 1.00 88.62 90 GLU A CA 1
ATOM 763 C C . GLU A 1 90 ? 12.144 -31.400 17.731 1.00 88.62 90 GLU A C 1
ATOM 765 O O . GLU A 1 90 ? 12.755 -30.431 17.295 1.00 88.62 90 GLU A O 1
ATOM 770 N N . GLU A 1 91 ? 10.926 -31.746 17.291 1.00 87.75 91 GLU A N 1
ATOM 771 C CA . GLU A 1 91 ? 10.221 -31.016 16.227 1.00 87.75 91 GLU A CA 1
ATOM 772 C C . GLU A 1 91 ? 9.933 -29.569 16.638 1.00 87.75 91 GLU A C 1
ATOM 774 O O . GLU A 1 91 ? 10.039 -28.671 15.818 1.00 87.75 91 GLU A O 1
ATOM 779 N N . LEU A 1 92 ? 9.576 -29.308 17.899 1.00 91.00 92 LEU A N 1
ATOM 780 C CA . LEU A 1 92 ? 9.342 -27.940 18.350 1.00 91.00 92 LEU A CA 1
ATOM 781 C C . LEU A 1 92 ? 10.633 -27.122 18.287 1.00 91.00 92 LEU A C 1
ATOM 783 O O . LEU A 1 92 ? 10.640 -26.051 17.698 1.00 91.00 92 LEU A O 1
ATOM 787 N N . LEU A 1 93 ? 11.726 -27.628 18.862 1.00 90.94 93 LEU A N 1
ATOM 788 C CA . LEU A 1 93 ? 12.984 -26.884 18.943 1.00 90.94 93 LEU A CA 1
ATOM 789 C C . LEU A 1 93 ? 13.643 -26.652 17.577 1.00 90.94 93 LEU A C 1
ATOM 791 O O . LEU A 1 93 ? 14.451 -25.731 17.464 1.00 90.94 93 LEU A O 1
ATOM 795 N N . SER A 1 94 ? 13.288 -27.414 16.534 1.00 87.44 94 SER A N 1
ATOM 796 C CA . SER A 1 94 ? 13.733 -27.096 15.170 1.00 87.44 94 SER A CA 1
ATOM 797 C C . SER A 1 94 ? 13.135 -25.792 14.636 1.00 87.44 94 SER A C 1
ATOM 799 O O . SER A 1 94 ? 13.751 -25.168 13.784 1.00 87.44 94 SER A O 1
ATOM 801 N N . TYR A 1 95 ? 11.994 -25.332 15.168 1.00 88.31 95 TYR A N 1
ATOM 802 C CA . TYR A 1 95 ? 11.428 -24.016 14.836 1.00 88.31 95 TYR A CA 1
ATOM 803 C C . TYR A 1 95 ? 12.157 -22.860 15.519 1.00 88.31 95 TYR A C 1
ATOM 805 O O . TYR A 1 95 ? 11.746 -21.720 15.357 1.00 88.31 95 TYR A O 1
ATOM 813 N N . LYS A 1 96 ? 13.217 -23.096 16.302 1.00 87.50 96 LYS A N 1
ATOM 814 C CA . LYS A 1 96 ? 13.997 -21.997 16.880 1.00 87.50 96 LYS A CA 1
ATOM 815 C C . LYS A 1 96 ? 14.589 -21.099 15.789 1.00 87.50 96 LYS A C 1
ATOM 817 O O . LYS A 1 96 ? 14.585 -19.881 15.944 1.00 87.50 96 LYS A O 1
ATOM 822 N N . ASN A 1 97 ? 15.100 -21.703 14.720 1.00 77.12 97 ASN A N 1
ATOM 823 C CA . ASN A 1 97 ? 15.588 -20.973 13.559 1.00 77.12 97 ASN A CA 1
ATOM 824 C C . ASN A 1 97 ? 14.401 -20.698 12.633 1.00 77.12 97 ASN A C 1
ATOM 826 O O . ASN A 1 97 ? 13.641 -21.611 12.319 1.00 77.12 97 ASN A O 1
ATOM 830 N N . GLU A 1 98 ? 14.243 -19.442 12.221 1.00 60.62 98 GLU A N 1
ATOM 831 C CA . GLU A 1 98 ? 13.193 -19.024 11.285 1.00 60.62 98 GLU A CA 1
ATOM 832 C C . GLU A 1 98 ? 13.356 -19.706 9.917 1.00 60.62 98 GLU A C 1
ATOM 834 O O . GLU A 1 98 ? 12.382 -20.152 9.316 1.00 60.62 98 GLU A O 1
ATOM 839 N N . PHE A 1 99 ? 14.606 -19.885 9.483 1.00 57.09 99 PHE A N 1
ATOM 840 C CA . PHE A 1 99 ? 14.960 -20.589 8.256 1.00 57.09 99 PHE A CA 1
ATOM 841 C C . PHE A 1 99 ? 15.230 -22.064 8.559 1.00 57.09 99 PHE A C 1
ATOM 843 O O . PHE A 1 99 ? 16.052 -22.398 9.417 1.00 57.09 99 PHE A O 1
ATOM 850 N N . ARG A 1 100 ? 14.511 -22.956 7.871 1.00 60.97 100 ARG A N 1
ATOM 851 C CA . ARG A 1 100 ? 14.703 -24.403 7.995 1.00 60.97 100 ARG A CA 1
ATOM 852 C C . ARG A 1 100 ? 15.962 -24.809 7.226 1.00 60.97 100 ARG A C 1
ATOM 854 O O . ARG A 1 100 ? 16.124 -24.429 6.075 1.00 60.97 100 ARG A O 1
ATOM 861 N N . ASP A 1 101 ? 16.806 -25.635 7.841 1.00 53.91 101 ASP A N 1
ATOM 862 C CA . ASP A 1 101 ? 18.055 -26.095 7.215 1.00 53.91 101 ASP A CA 1
ATOM 863 C C . ASP A 1 101 ? 17.832 -27.130 6.085 1.00 53.91 101 ASP A C 1
ATOM 865 O O . ASP A 1 101 ? 18.729 -27.363 5.278 1.00 53.91 101 ASP A O 1
ATOM 869 N N . GLU A 1 102 ? 16.653 -27.767 6.013 1.00 63.50 102 GLU A N 1
ATOM 870 C CA . GLU A 1 102 ? 16.348 -28.825 5.038 1.00 63.50 102 GLU A CA 1
ATOM 871 C C . GLU A 1 102 ? 14.953 -28.672 4.414 1.00 63.50 102 GLU A C 1
ATOM 873 O O . GLU A 1 102 ? 13.938 -28.615 5.116 1.00 63.50 102 GLU A O 1
ATOM 878 N N . TYR A 1 103 ? 14.905 -28.678 3.081 1.00 73.12 103 TYR A N 1
ATOM 879 C CA . TYR A 1 103 ? 13.669 -28.732 2.304 1.00 73.12 103 TYR A CA 1
ATOM 880 C C . TYR A 1 103 ? 13.022 -30.126 2.352 1.00 73.12 103 TYR A C 1
ATOM 882 O O . TYR A 1 103 ? 13.706 -31.152 2.358 1.00 73.12 103 TYR A O 1
ATOM 890 N N . THR A 1 104 ? 11.690 -30.180 2.336 1.00 78.75 104 THR A N 1
ATOM 891 C CA . THR A 1 104 ? 10.929 -31.419 2.094 1.00 78.75 104 THR A CA 1
ATOM 892 C C . THR A 1 104 ? 11.222 -31.988 0.702 1.00 78.75 104 THR A C 1
ATOM 894 O O . THR A 1 104 ? 11.781 -31.308 -0.156 1.00 78.75 104 THR A O 1
ATOM 897 N N . ASP A 1 105 ? 10.847 -33.241 0.431 1.00 77.69 105 ASP A N 1
ATOM 898 C CA . ASP A 1 105 ? 11.017 -33.828 -0.909 1.00 77.69 105 ASP A CA 1
ATOM 899 C C . ASP A 1 105 ? 10.280 -33.005 -1.983 1.00 77.69 105 ASP A C 1
ATOM 901 O O . ASP A 1 105 ? 10.749 -32.876 -3.115 1.00 77.69 105 ASP A O 1
ATOM 905 N N . GLU A 1 106 ? 9.127 -32.436 -1.638 1.00 77.12 106 GLU A N 1
ATOM 906 C CA . GLU A 1 106 ? 8.325 -31.567 -2.494 1.00 77.12 106 GLU A CA 1
ATOM 907 C C . GLU A 1 106 ? 8.968 -30.192 -2.707 1.00 77.12 106 GLU A C 1
ATOM 909 O O . GLU A 1 106 ? 9.058 -29.740 -3.850 1.00 77.12 106 GLU A O 1
ATOM 914 N N . GLU A 1 107 ? 9.454 -29.559 -1.638 1.00 86.25 107 GLU A N 1
ATOM 915 C CA . GLU A 1 107 ? 10.210 -28.301 -1.704 1.00 86.25 107 GLU A CA 1
ATOM 916 C C . GLU A 1 107 ? 11.500 -28.493 -2.513 1.00 86.25 107 GLU A C 1
ATOM 918 O O . GLU A 1 107 ? 11.793 -27.695 -3.392 1.00 86.25 107 GLU A O 1
ATOM 923 N N . ASN A 1 108 ? 12.213 -29.610 -2.333 1.00 84.81 108 ASN A N 1
ATOM 924 C CA . ASN A 1 108 ? 13.395 -29.955 -3.124 1.00 84.81 108 ASN A CA 1
ATOM 925 C C . ASN A 1 108 ? 13.069 -30.164 -4.605 1.00 84.81 108 ASN A C 1
ATOM 927 O O . ASN A 1 108 ? 13.849 -29.778 -5.474 1.00 84.81 108 ASN A O 1
ATOM 931 N N . ARG A 1 109 ? 11.923 -30.774 -4.934 1.00 83.38 109 ARG A N 1
ATOM 932 C CA . ARG A 1 109 ? 11.486 -30.894 -6.335 1.00 83.38 109 ARG A CA 1
ATOM 933 C C . ARG A 1 109 ? 11.207 -29.529 -6.940 1.00 83.38 109 ARG A C 1
ATOM 935 O O . ARG A 1 109 ? 11.615 -29.299 -8.077 1.00 83.38 109 ARG A O 1
ATOM 942 N N . LEU A 1 110 ? 10.547 -28.647 -6.189 1.00 87.19 110 LEU A N 1
ATOM 943 C CA . LEU A 1 110 ? 10.317 -27.275 -6.620 1.00 87.19 110 LEU A CA 1
ATOM 944 C C . LEU A 1 110 ? 11.643 -26.525 -6.771 1.00 87.19 110 LEU A C 1
ATOM 946 O O . LEU A 1 110 ? 11.846 -25.875 -7.786 1.00 87.19 110 LEU A O 1
ATOM 950 N N . TYR A 1 111 ? 12.578 -26.701 -5.838 1.00 89.62 111 TYR A N 1
ATOM 951 C CA . TYR A 1 111 ? 13.906 -26.094 -5.874 1.00 89.62 111 TYR A CA 1
ATOM 952 C C . TYR A 1 111 ? 14.660 -26.527 -7.122 1.00 89.62 111 TYR A C 1
ATOM 954 O O . TYR A 1 111 ? 15.129 -25.696 -7.884 1.00 89.62 111 TYR A O 1
ATOM 962 N N . ILE A 1 112 ? 14.725 -27.832 -7.393 1.00 86.81 112 ILE A N 1
ATOM 963 C CA . ILE A 1 112 ? 15.395 -28.370 -8.582 1.00 86.81 112 ILE A CA 1
ATOM 964 C C . ILE A 1 112 ? 14.733 -27.861 -9.866 1.00 86.81 112 ILE A C 1
ATOM 966 O O . ILE A 1 112 ? 15.427 -27.639 -10.858 1.00 86.81 112 ILE A O 1
ATOM 970 N N . TYR A 1 113 ? 13.407 -27.711 -9.873 1.00 86.62 113 TYR A N 1
ATOM 971 C CA . TYR A 1 113 ? 12.682 -27.146 -11.007 1.00 86.62 113 TYR A CA 1
ATOM 972 C C . TYR A 1 113 ? 13.049 -25.671 -11.208 1.00 86.62 113 TYR A C 1
ATOM 974 O O . TYR A 1 113 ? 13.565 -25.305 -12.260 1.00 86.62 113 TYR A O 1
ATOM 982 N N . LEU A 1 114 ? 12.884 -24.848 -10.173 1.00 89.06 114 LEU A N 1
ATOM 983 C CA . LEU A 1 114 ? 13.164 -23.414 -10.194 1.00 89.06 114 LEU A CA 1
ATOM 984 C C . LEU A 1 114 ? 14.640 -23.106 -10.464 1.00 89.06 114 LEU A C 1
ATOM 986 O O . LEU A 1 114 ? 14.940 -22.160 -11.182 1.00 89.06 114 LEU A O 1
ATOM 990 N N . SER A 1 115 ? 15.567 -23.925 -9.970 1.00 89.81 115 SER A N 1
ATOM 991 C CA . SER A 1 115 ? 17.004 -23.774 -10.228 1.00 89.81 115 SER A CA 1
ATOM 992 C C . SER A 1 115 ? 17.353 -23.986 -11.700 1.00 89.81 115 SER A C 1
ATOM 994 O O . SER A 1 115 ? 18.343 -23.433 -12.169 1.00 89.81 115 SER A O 1
ATOM 996 N N . LYS A 1 116 ? 16.548 -24.768 -12.435 1.00 85.38 116 LYS A N 1
ATOM 997 C CA . LYS A 1 116 ? 16.688 -24.948 -13.888 1.00 85.38 116 LYS A CA 1
ATOM 998 C C . LYS A 1 116 ? 16.009 -23.840 -14.684 1.00 85.38 116 LYS A C 1
ATOM 1000 O O . LYS A 1 116 ? 16.514 -23.494 -15.743 1.00 85.38 116 LYS A O 1
ATOM 1005 N N . VAL A 1 117 ? 14.874 -23.339 -14.194 1.00 80.56 117 VAL A N 1
ATOM 1006 C CA . VAL A 1 117 ? 14.113 -22.253 -14.832 1.00 80.56 117 VAL A CA 1
ATOM 1007 C C . VAL A 1 117 ? 14.809 -20.901 -14.641 1.00 80.56 117 VAL A C 1
ATOM 1009 O O . VAL A 1 117 ? 14.798 -20.074 -15.543 1.00 80.56 117 VAL A O 1
ATOM 1012 N N . LYS A 1 118 ? 15.445 -20.676 -13.484 1.00 85.56 118 LYS A N 1
ATOM 1013 C CA . LYS A 1 118 ? 16.149 -19.436 -13.129 1.00 85.56 118 LYS A CA 1
ATOM 1014 C C . LYS A 1 118 ? 17.613 -19.703 -12.774 1.00 85.56 118 LYS A C 1
ATOM 1016 O O . LYS A 1 118 ? 18.473 -19.745 -13.645 1.00 85.56 118 LYS A O 1
ATOM 1021 N N . ASN A 1 119 ? 17.914 -19.827 -11.486 1.00 86.38 119 ASN A N 1
ATOM 1022 C CA . ASN A 1 119 ? 19.211 -20.210 -10.933 1.00 86.38 119 ASN A CA 1
ATOM 1023 C C . ASN A 1 119 ? 19.027 -20.597 -9.458 1.00 86.38 119 ASN A C 1
ATOM 1025 O O . ASN A 1 119 ? 17.978 -20.337 -8.871 1.00 86.38 119 ASN A O 1
ATOM 1029 N N . GLU A 1 120 ? 20.056 -21.183 -8.850 1.00 85.25 120 GLU A N 1
ATOM 1030 C CA . GLU A 1 120 ? 20.007 -21.687 -7.470 1.00 85.25 120 GLU A CA 1
ATOM 1031 C C . GLU A 1 120 ? 19.672 -20.613 -6.422 1.00 85.25 120 GLU A C 1
ATOM 1033 O O . GLU A 1 120 ? 18.977 -20.906 -5.449 1.00 85.25 120 GLU A O 1
ATOM 1038 N N . VAL A 1 121 ? 20.124 -19.370 -6.621 1.00 83.75 121 VAL A N 1
ATOM 1039 C CA . VAL A 1 121 ? 19.882 -18.262 -5.680 1.00 83.75 121 VAL A CA 1
ATOM 1040 C C . VAL A 1 121 ? 18.423 -17.821 -5.741 1.00 83.75 121 VAL A C 1
ATOM 1042 O O . VAL A 1 121 ? 17.766 -17.692 -4.711 1.00 83.75 121 VAL A O 1
ATOM 1045 N N . VAL A 1 122 ? 17.891 -17.632 -6.951 1.00 83.94 122 VAL A N 1
ATOM 1046 C CA . VAL A 1 122 ? 16.483 -17.271 -7.160 1.00 83.94 122 VAL A CA 1
ATOM 1047 C C . VAL A 1 122 ? 15.567 -18.393 -6.684 1.00 83.94 122 VAL A C 1
ATOM 1049 O O . VAL A 1 122 ? 14.585 -18.118 -6.007 1.00 83.94 122 VAL A O 1
ATOM 1052 N N . ALA A 1 123 ? 15.906 -19.650 -6.969 1.00 86.56 123 ALA A N 1
ATOM 1053 C CA . ALA A 1 123 ? 15.134 -20.799 -6.514 1.00 86.56 123 ALA A CA 1
ATOM 1054 C C . ALA A 1 123 ? 15.028 -20.870 -4.985 1.00 86.56 123 ALA A C 1
ATOM 1056 O O . ALA A 1 123 ? 13.941 -21.125 -4.473 1.00 86.56 123 ALA A O 1
ATOM 1057 N N . SER A 1 124 ? 16.128 -20.602 -4.269 1.00 84.69 124 SER A N 1
ATOM 1058 C CA . SER A 1 124 ? 16.126 -20.513 -2.803 1.00 84.69 124 SER A CA 1
ATOM 1059 C C . SER A 1 124 ? 15.198 -19.396 -2.326 1.00 84.69 124 SER A C 1
ATOM 1061 O O . SER A 1 124 ? 14.278 -19.654 -1.560 1.00 84.69 124 SER A O 1
ATOM 1063 N N . ASN A 1 125 ? 15.372 -18.179 -2.855 1.00 85.88 125 ASN A N 1
ATOM 1064 C CA . ASN A 1 125 ? 14.576 -17.016 -2.451 1.00 85.88 125 ASN A CA 1
ATOM 1065 C C . ASN A 1 125 ? 13.075 -17.213 -2.713 1.00 85.88 125 ASN A C 1
ATOM 1067 O O . ASN A 1 125 ? 12.252 -16.871 -1.873 1.00 85.88 125 ASN A O 1
ATOM 1071 N N . VAL A 1 126 ? 12.714 -17.779 -3.869 1.00 88.12 126 VAL A N 1
ATOM 1072 C CA . VAL A 1 126 ? 11.318 -18.068 -4.225 1.00 88.12 126 VAL A CA 1
ATOM 1073 C C . VAL A 1 126 ? 10.713 -19.069 -3.247 1.00 88.12 126 VAL A C 1
ATOM 1075 O O . VAL A 1 126 ? 9.573 -18.899 -2.826 1.00 88.12 126 VAL A O 1
ATOM 1078 N N . ILE A 1 127 ? 11.451 -20.116 -2.874 1.00 87.88 127 ILE A N 1
ATOM 1079 C CA . ILE A 1 127 ? 10.952 -21.116 -1.925 1.00 87.88 127 ILE A CA 1
ATOM 1080 C C . ILE A 1 127 ? 10.780 -20.524 -0.536 1.00 87.88 127 ILE A C 1
ATOM 1082 O O . ILE A 1 127 ? 9.742 -20.761 0.081 1.00 87.88 127 ILE A O 1
ATOM 1086 N N . ASP A 1 128 ? 11.748 -19.743 -0.069 1.00 85.19 128 ASP A N 1
ATOM 1087 C CA . ASP A 1 128 ? 11.677 -19.106 1.243 1.00 85.19 128 ASP A CA 1
ATOM 1088 C C . ASP A 1 128 ? 10.473 -18.148 1.312 1.00 85.19 128 ASP A C 1
ATOM 1090 O O . ASP A 1 128 ? 9.694 -18.205 2.265 1.00 85.19 128 ASP A O 1
ATOM 1094 N N . ASP A 1 129 ? 10.226 -17.374 0.250 1.00 88.44 129 ASP A N 1
ATOM 1095 C CA . ASP A 1 129 ? 9.050 -16.506 0.129 1.00 88.44 129 ASP A CA 1
ATOM 1096 C C . ASP A 1 129 ? 7.734 -17.295 0.083 1.00 88.44 129 ASP A C 1
ATOM 1098 O O . ASP A 1 129 ? 6.765 -16.934 0.755 1.00 88.44 129 ASP A O 1
ATOM 1102 N N . ILE A 1 130 ? 7.682 -18.394 -0.678 1.00 89.00 130 ILE A N 1
ATOM 1103 C CA . ILE A 1 130 ? 6.513 -19.282 -0.740 1.00 89.00 130 ILE A CA 1
ATOM 1104 C C . ILE A 1 130 ? 6.198 -19.836 0.647 1.00 89.00 130 ILE A C 1
ATOM 1106 O O . ILE A 1 130 ? 5.051 -19.768 1.092 1.00 89.00 130 ILE A O 1
ATOM 1110 N N . ILE A 1 131 ? 7.201 -20.392 1.328 1.00 85.88 131 ILE A N 1
ATOM 1111 C CA . ILE A 1 131 ? 7.039 -21.004 2.646 1.00 85.88 131 ILE A CA 1
ATOM 1112 C C . ILE A 1 131 ? 6.616 -19.942 3.657 1.00 85.88 131 ILE A C 1
ATOM 1114 O O . ILE A 1 131 ? 5.640 -20.169 4.372 1.00 85.88 131 ILE A O 1
ATOM 1118 N N . GLY A 1 132 ? 7.279 -18.783 3.673 1.00 86.44 132 GLY A N 1
ATOM 1119 C CA . GLY A 1 132 ? 6.950 -17.674 4.564 1.00 86.44 132 GLY A CA 1
ATOM 1120 C C . GLY A 1 132 ? 5.511 -17.194 4.374 1.00 86.44 132 GLY A C 1
ATOM 1121 O O . GLY A 1 132 ? 4.732 -17.164 5.328 1.00 86.44 132 GLY A O 1
ATOM 1122 N N . LEU A 1 133 ? 5.105 -16.912 3.131 1.00 89.00 133 LEU A N 1
ATOM 1123 C CA . LEU A 1 133 ? 3.745 -16.462 2.817 1.00 89.00 133 LEU A CA 1
ATOM 1124 C C . LEU A 1 133 ? 2.680 -17.504 3.172 1.00 89.00 133 LEU A C 1
ATOM 1126 O O . LEU A 1 133 ? 1.628 -17.153 3.713 1.00 89.00 133 LEU A O 1
ATOM 1130 N N . ILE A 1 134 ? 2.942 -18.782 2.901 1.00 89.88 134 ILE A N 1
ATOM 1131 C CA . ILE A 1 134 ? 2.044 -19.879 3.274 1.00 89.88 134 ILE A CA 1
ATOM 1132 C C . ILE A 1 134 ? 1.951 -20.003 4.797 1.00 89.88 134 ILE A C 1
ATOM 1134 O O . ILE A 1 134 ? 0.852 -20.157 5.332 1.00 89.88 134 ILE A O 1
ATOM 1138 N N . GLN A 1 135 ? 3.078 -19.924 5.509 1.00 88.31 135 GLN A N 1
ATOM 1139 C CA . GLN A 1 135 ? 3.139 -20.078 6.961 1.00 88.31 135 GLN A CA 1
ATOM 1140 C C . GLN A 1 135 ? 2.326 -18.995 7.676 1.00 88.31 135 GLN A C 1
ATOM 1142 O O . GLN A 1 135 ? 1.570 -19.324 8.597 1.00 88.31 135 GLN A O 1
ATOM 1147 N N . VAL A 1 136 ? 2.390 -17.742 7.210 1.00 86.38 136 VAL A N 1
ATOM 1148 C CA . VAL A 1 136 ? 1.559 -16.648 7.747 1.00 86.38 136 VAL A CA 1
ATOM 1149 C C . VAL A 1 136 ? 0.079 -16.755 7.350 1.00 86.38 136 VAL A C 1
ATOM 1151 O O . VAL A 1 136 ? -0.756 -16.058 7.917 1.00 86.38 136 VAL A O 1
ATOM 1154 N N . GLY A 1 137 ? -0.274 -17.662 6.432 1.00 85.00 137 GLY A N 1
ATOM 1155 C CA . GLY A 1 137 ? -1.653 -17.914 6.006 1.00 85.00 137 GLY A CA 1
ATOM 1156 C C . GLY A 1 137 ? -2.120 -17.076 4.813 1.00 85.00 137 GLY A C 1
ATOM 1157 O O . GLY A 1 137 ? -3.322 -16.862 4.665 1.00 85.00 137 GLY A O 1
ATOM 1158 N N . SER A 1 138 ? -1.200 -16.604 3.966 1.00 86.12 138 SER A N 1
ATOM 1159 C CA . SER A 1 138 ? -1.535 -15.866 2.739 1.00 86.12 138 SER A CA 1
ATOM 1160 C C . SER A 1 138 ? -2.320 -16.727 1.747 1.00 86.12 138 SER A C 1
ATOM 1162 O O . SER A 1 138 ? -2.228 -17.958 1.753 1.00 86.12 138 SER A O 1
ATOM 1164 N N . THR A 1 139 ? -3.088 -16.086 0.861 1.00 88.06 139 THR A N 1
ATOM 1165 C CA . THR A 1 139 ? -3.825 -16.816 -0.177 1.00 88.06 139 THR A CA 1
ATOM 1166 C C . THR A 1 139 ? -2.888 -17.306 -1.281 1.00 88.06 139 THR A C 1
ATOM 1168 O O . THR A 1 139 ? -1.800 -16.763 -1.482 1.00 88.06 139 THR A O 1
ATOM 1171 N N . ILE A 1 140 ? -3.320 -18.326 -2.027 1.00 86.69 140 ILE A N 1
ATOM 1172 C CA . ILE A 1 140 ? -2.550 -18.843 -3.167 1.00 86.69 140 ILE A CA 1
ATOM 1173 C C . ILE A 1 140 ? -2.352 -17.751 -4.222 1.00 86.69 140 ILE A C 1
ATOM 1175 O O . ILE A 1 140 ? -1.293 -17.685 -4.829 1.00 86.69 140 ILE A O 1
ATOM 1179 N N . GLU A 1 141 ? -3.315 -16.847 -4.394 1.00 86.06 141 GLU A N 1
ATOM 1180 C CA . GLU A 1 141 ? -3.193 -15.700 -5.294 1.00 86.06 141 GLU A CA 1
ATOM 1181 C C . GLU A 1 141 ? -2.083 -14.740 -4.847 1.00 86.06 141 GLU A C 1
ATOM 1183 O O . GLU A 1 141 ? -1.302 -14.296 -5.683 1.00 86.06 141 GLU A O 1
ATOM 1188 N N . SER A 1 142 ? -1.959 -14.454 -3.544 1.00 85.75 142 SER A N 1
ATOM 1189 C CA . SER A 1 142 ? -0.853 -13.644 -3.012 1.00 85.75 142 SER A CA 1
ATOM 1190 C C . SER A 1 142 ? 0.498 -14.331 -3.195 1.00 85.75 142 SER A C 1
ATOM 1192 O O . SER A 1 142 ? 1.472 -13.678 -3.561 1.00 85.75 142 SER A O 1
ATOM 1194 N N . VAL A 1 143 ? 0.551 -15.651 -2.992 1.00 87.62 143 VAL A N 1
ATOM 1195 C CA . VAL A 1 143 ? 1.757 -16.449 -3.244 1.00 87.62 143 VAL A CA 1
ATOM 1196 C C . VAL A 1 143 ? 2.129 -16.393 -4.728 1.00 87.62 143 VAL A C 1
ATOM 1198 O O . VAL A 1 143 ? 3.267 -16.082 -5.052 1.00 87.62 143 VAL A O 1
ATOM 1201 N N . ILE A 1 144 ? 1.177 -16.602 -5.641 1.00 85.56 144 ILE A N 1
ATOM 1202 C CA . ILE A 1 144 ? 1.409 -16.506 -7.092 1.00 85.56 144 ILE A CA 1
ATOM 1203 C C . ILE A 1 144 ? 1.857 -15.097 -7.482 1.00 85.56 144 ILE A C 1
ATOM 1205 O O . ILE A 1 144 ? 2.799 -14.961 -8.256 1.00 85.56 144 ILE A O 1
ATOM 1209 N N . SER A 1 145 ? 1.231 -14.053 -6.932 1.00 85.31 145 SER A N 1
ATOM 1210 C CA . SER A 1 145 ? 1.641 -12.667 -7.174 1.00 85.31 145 SER A CA 1
ATOM 1211 C C . SER A 1 145 ? 3.093 -12.451 -6.763 1.00 85.31 145 SER A C 1
ATOM 1213 O O . SER A 1 145 ? 3.857 -11.896 -7.539 1.00 85.31 145 SER A O 1
ATOM 1215 N N . ARG A 1 146 ? 3.499 -12.949 -5.588 1.00 85.69 146 ARG A N 1
ATOM 1216 C CA . ARG A 1 146 ? 4.880 -12.818 -5.118 1.00 85.69 146 ARG A CA 1
ATOM 1217 C C . ARG A 1 146 ? 5.869 -13.581 -5.991 1.00 85.69 146 ARG A C 1
ATOM 1219 O O . ARG A 1 146 ? 6.940 -13.078 -6.292 1.00 85.69 146 ARG A O 1
ATOM 1226 N N . ILE A 1 147 ? 5.509 -14.789 -6.411 1.00 83.31 147 ILE A N 1
ATOM 1227 C CA . ILE A 1 147 ? 6.316 -15.603 -7.330 1.00 83.31 147 ILE A CA 1
ATOM 1228 C C . ILE A 1 147 ? 6.442 -14.918 -8.696 1.00 83.31 147 ILE A C 1
ATOM 1230 O O . ILE A 1 147 ? 7.489 -15.012 -9.331 1.00 83.31 147 ILE A O 1
ATOM 1234 N N . SER A 1 148 ? 5.401 -14.206 -9.132 1.00 82.12 148 SER A N 1
ATOM 1235 C CA . SER A 1 148 ? 5.419 -13.450 -10.387 1.00 82.12 148 SER A CA 1
ATOM 1236 C C . SER A 1 148 ? 6.469 -12.333 -10.357 1.00 82.12 148 SER A C 1
ATOM 1238 O O . SER A 1 148 ? 7.102 -12.097 -11.380 1.00 82.12 148 SER A O 1
ATOM 1240 N N . ASP A 1 149 ? 6.759 -11.743 -9.188 1.00 85.19 149 ASP A N 1
ATOM 1241 C CA . ASP A 1 149 ? 7.839 -10.750 -9.017 1.00 85.19 149 ASP A CA 1
ATOM 1242 C C . ASP A 1 149 ? 9.242 -11.321 -9.323 1.00 85.19 149 ASP A C 1
ATOM 1244 O O . ASP A 1 149 ? 10.194 -10.569 -9.529 1.00 85.19 149 ASP A O 1
ATOM 1248 N N . TYR A 1 150 ? 9.393 -12.651 -9.343 1.00 82.88 150 TYR A N 1
ATOM 1249 C CA . TYR A 1 150 ? 10.637 -13.336 -9.716 1.00 82.88 150 TYR A CA 1
ATOM 1250 C C . TYR A 1 150 ? 10.732 -13.639 -11.219 1.00 82.88 150 TYR A C 1
ATOM 1252 O O . TYR A 1 150 ? 11.627 -14.380 -11.642 1.00 82.88 150 TYR A O 1
ATOM 1260 N N . ASN A 1 151 ? 9.827 -13.069 -12.021 1.00 81.12 151 ASN A N 1
ATOM 1261 C CA . ASN A 1 151 ? 9.724 -13.258 -13.466 1.00 81.12 151 ASN A CA 1
ATOM 1262 C C . ASN A 1 151 ? 9.594 -14.733 -13.862 1.00 81.12 151 ASN A C 1
ATOM 1264 O O . ASN A 1 151 ? 10.207 -15.151 -14.825 1.00 81.12 151 ASN A O 1
ATOM 1268 N N . ILE A 1 152 ? 8.898 -15.574 -13.096 1.00 79.81 152 ILE A N 1
ATOM 1269 C CA . ILE A 1 152 ? 8.678 -16.973 -13.501 1.00 79.81 152 ILE A CA 1
ATOM 1270 C C . ILE A 1 152 ? 7.617 -17.003 -14.607 1.00 79.81 152 ILE A C 1
ATOM 1272 O O . ILE A 1 152 ? 6.523 -16.475 -14.396 1.00 79.81 152 ILE A O 1
ATOM 1276 N N . GLU A 1 153 ? 7.922 -17.630 -15.750 1.00 76.56 153 GLU A N 1
ATOM 1277 C CA . GLU A 1 153 ? 7.004 -17.681 -16.891 1.00 76.56 153 GLU A CA 1
ATOM 1278 C C . GLU A 1 153 ? 5.619 -18.222 -16.495 1.00 76.56 153 GLU A C 1
ATOM 1280 O O . GLU A 1 153 ? 5.518 -19.254 -15.818 1.00 76.56 153 GLU A O 1
ATOM 1285 N N . PRO A 1 154 ? 4.520 -17.653 -17.022 1.00 74.56 154 PRO A N 1
ATOM 1286 C CA . PRO A 1 154 ? 3.184 -18.216 -16.837 1.00 74.56 154 PRO A CA 1
ATOM 1287 C C . PRO A 1 154 ? 3.055 -19.665 -17.327 1.00 74.56 154 PRO A C 1
ATOM 1289 O O . PRO A 1 154 ? 2.206 -20.409 -16.839 1.00 74.56 154 PRO A O 1
ATOM 1292 N N . SER A 1 155 ? 3.891 -20.087 -18.282 1.00 77.00 155 SER A N 1
ATOM 1293 C CA . SER A 1 155 ? 3.928 -21.478 -18.753 1.00 77.00 155 SER A CA 1
ATOM 1294 C C . SER A 1 155 ? 4.448 -22.450 -17.684 1.00 77.00 155 SER A C 1
ATOM 1296 O O . SER A 1 155 ? 3.950 -23.571 -17.573 1.00 77.00 155 SER A O 1
ATOM 1298 N N . ASP A 1 156 ? 5.361 -22.001 -16.820 1.00 80.31 156 ASP A N 1
ATOM 1299 C CA . ASP A 1 156 ? 5.848 -22.779 -15.686 1.00 80.31 156 ASP A CA 1
ATOM 1300 C C . ASP A 1 156 ? 4.806 -22.880 -14.568 1.00 80.31 156 ASP A C 1
ATOM 1302 O O . ASP A 1 156 ? 4.852 -23.808 -13.755 1.00 80.31 156 ASP A O 1
ATOM 1306 N N . PHE A 1 157 ? 3.821 -21.976 -14.524 1.00 82.62 157 PHE A N 1
ATOM 1307 C CA . PHE A 1 157 ? 2.767 -22.019 -13.512 1.00 82.62 157 PHE A CA 1
ATOM 1308 C C . PHE A 1 157 ? 1.922 -23.290 -13.601 1.00 82.62 157 PHE A C 1
ATOM 1310 O O . PHE A 1 157 ? 1.497 -23.790 -12.559 1.00 82.62 157 PHE A O 1
ATOM 1317 N N . GLU A 1 158 ? 1.741 -23.883 -14.787 1.00 81.19 158 GLU A N 1
ATOM 1318 C CA . GLU A 1 158 ? 1.079 -25.191 -14.910 1.00 81.19 158 GLU A CA 1
ATOM 1319 C C . GLU A 1 158 ? 1.820 -26.294 -14.131 1.00 81.19 158 GLU A C 1
ATOM 1321 O O . GLU A 1 158 ? 1.196 -27.226 -13.617 1.00 81.19 158 GLU A O 1
ATOM 1326 N N . HIS A 1 159 ? 3.143 -26.172 -13.991 1.00 81.75 159 HIS A N 1
ATOM 1327 C CA . HIS A 1 159 ? 3.992 -27.109 -13.259 1.00 81.75 159 HIS A CA 1
ATOM 1328 C C . HIS A 1 159 ? 4.182 -26.721 -11.788 1.00 81.75 159 HIS A C 1
ATOM 1330 O O . HIS A 1 159 ? 4.208 -27.596 -10.920 1.00 81.75 159 HIS A O 1
ATOM 1336 N N . ILE A 1 160 ? 4.282 -25.426 -11.493 1.00 85.00 160 ILE A N 1
ATOM 1337 C CA . ILE A 1 160 ? 4.609 -24.900 -10.166 1.00 85.00 160 ILE A CA 1
ATOM 1338 C C . ILE A 1 160 ? 3.354 -24.751 -9.294 1.00 85.00 160 ILE A C 1
ATOM 1340 O O . ILE A 1 160 ? 3.399 -25.133 -8.125 1.00 85.00 160 ILE A O 1
ATOM 1344 N N . ILE A 1 161 ? 2.210 -24.295 -9.825 1.00 87.56 161 ILE A N 1
ATOM 1345 C CA . ILE A 1 161 ? 0.975 -24.106 -9.036 1.00 87.56 161 ILE A CA 1
ATOM 1346 C C . ILE A 1 161 ? 0.534 -25.396 -8.331 1.00 87.56 161 ILE A C 1
ATOM 1348 O O . ILE A 1 161 ? 0.275 -25.339 -7.128 1.00 87.56 161 ILE A O 1
ATOM 1352 N N . PRO A 1 162 ? 0.477 -26.575 -8.985 1.00 87.19 162 PRO A N 1
ATOM 1353 C CA . PRO A 1 162 ? 0.126 -27.811 -8.288 1.00 87.19 162 PRO A CA 1
ATOM 1354 C C . PRO A 1 162 ? 1.096 -28.147 -7.149 1.00 87.19 162 PRO A C 1
ATOM 1356 O O . PRO A 1 162 ? 0.674 -28.663 -6.112 1.00 87.19 162 PRO A O 1
ATOM 1359 N N . VAL A 1 163 ? 2.384 -27.835 -7.322 1.00 87.12 163 VAL A N 1
ATOM 1360 C CA . VAL A 1 163 ? 3.413 -28.050 -6.299 1.00 87.12 163 VAL A CA 1
ATOM 1361 C C . VAL A 1 163 ? 3.240 -27.062 -5.148 1.00 87.12 163 VAL A C 1
ATOM 1363 O O . VAL A 1 163 ? 3.240 -27.498 -4.004 1.00 87.12 163 VAL A O 1
ATOM 1366 N N . ILE A 1 164 ? 2.981 -25.780 -5.422 1.00 89.06 164 ILE A N 1
ATOM 1367 C CA . ILE A 1 164 ? 2.669 -24.761 -4.407 1.00 89.06 164 ILE A CA 1
ATOM 1368 C C . ILE A 1 164 ? 1.420 -25.140 -3.627 1.00 89.06 164 ILE A C 1
ATOM 1370 O O . ILE A 1 164 ? 1.435 -25.086 -2.406 1.00 89.06 164 ILE A O 1
ATOM 1374 N N . ILE A 1 165 ? 0.347 -25.559 -4.301 1.00 87.94 165 ILE A N 1
ATOM 1375 C CA . ILE A 1 165 ? -0.878 -26.019 -3.638 1.00 87.94 165 ILE A CA 1
ATOM 1376 C C . ILE A 1 165 ? -0.556 -27.208 -2.730 1.00 87.94 165 ILE A C 1
ATOM 1378 O O . ILE A 1 165 ? -1.067 -27.301 -1.614 1.00 87.94 165 ILE A O 1
ATOM 1382 N N . ASN A 1 166 ? 0.299 -28.126 -3.179 1.00 87.12 166 ASN A N 1
ATOM 1383 C CA . ASN A 1 166 ? 0.708 -29.255 -2.359 1.00 87.12 166 ASN A CA 1
ATOM 1384 C C . ASN A 1 166 ? 1.573 -28.825 -1.161 1.00 87.12 166 ASN A C 1
ATOM 1386 O O . ASN A 1 166 ? 1.334 -29.315 -0.060 1.00 87.12 166 ASN A O 1
ATOM 1390 N N . ILE A 1 167 ? 2.514 -27.894 -1.340 1.00 87.88 167 ILE A N 1
ATOM 1391 C CA . ILE A 1 167 ? 3.286 -27.285 -0.248 1.00 87.88 167 ILE A CA 1
ATOM 1392 C C . ILE A 1 167 ? 2.316 -26.614 0.730 1.00 87.88 167 ILE A C 1
ATOM 1394 O O . ILE A 1 167 ? 2.278 -26.983 1.896 1.00 87.88 167 ILE A O 1
ATOM 1398 N N . ALA A 1 168 ? 1.423 -25.747 0.256 1.00 88.69 168 ALA A N 1
ATOM 1399 C CA . ALA A 1 168 ? 0.425 -25.053 1.069 1.00 88.69 168 ALA A CA 1
ATOM 1400 C C . ALA A 1 168 ? -0.447 -26.007 1.893 1.00 88.69 168 ALA A C 1
ATOM 1402 O O . ALA A 1 168 ? -0.726 -25.758 3.065 1.00 88.69 168 ALA A O 1
ATOM 1403 N N . ASN A 1 169 ? -0.834 -27.143 1.312 1.00 87.75 169 ASN A N 1
ATOM 1404 C CA . ASN A 1 169 ? -1.641 -28.138 2.008 1.00 87.75 169 ASN A CA 1
ATOM 1405 C C . ASN A 1 169 ? -0.860 -28.967 3.044 1.00 87.75 169 ASN A C 1
ATOM 1407 O O . ASN A 1 169 ? -1.487 -29.564 3.927 1.00 87.75 169 ASN A O 1
ATOM 1411 N N . ASN A 1 170 ? 0.474 -29.014 2.959 1.00 86.38 170 ASN A N 1
ATOM 1412 C CA . ASN A 1 170 ? 1.354 -29.804 3.830 1.00 86.38 170 ASN A CA 1
ATOM 1413 C C . ASN A 1 170 ? 2.300 -28.962 4.707 1.00 86.38 170 ASN A C 1
ATOM 1415 O O . ASN A 1 170 ? 2.998 -29.523 5.551 1.00 86.38 170 ASN A O 1
ATOM 1419 N N . THR A 1 171 ? 2.282 -27.640 4.577 1.00 87.62 171 THR A N 1
ATOM 1420 C CA . THR A 1 171 ? 3.006 -26.707 5.443 1.00 87.62 171 THR A CA 1
ATOM 1421 C C . THR A 1 171 ? 2.152 -26.344 6.653 1.00 87.62 171 THR A C 1
ATOM 1423 O O . THR A 1 171 ? 0.930 -26.207 6.568 1.00 87.62 171 THR A O 1
ATOM 1426 N N . ARG A 1 172 ? 2.792 -26.231 7.820 1.00 89.44 172 ARG A N 1
ATOM 1427 C CA . ARG A 1 172 ? 2.140 -25.776 9.054 1.00 89.44 172 ARG A CA 1
ATOM 1428 C C . ARG A 1 172 ? 1.886 -24.281 8.955 1.00 89.44 172 ARG A C 1
ATOM 1430 O O . ARG A 1 172 ? 2.807 -23.545 8.623 1.00 89.44 172 ARG A O 1
ATOM 1437 N N . THR A 1 173 ? 0.677 -23.833 9.274 1.00 92.81 173 THR A N 1
ATOM 1438 C CA . THR A 1 173 ? 0.339 -22.407 9.188 1.00 92.81 173 THR A CA 1
ATOM 1439 C C . THR A 1 173 ? -0.130 -21.854 10.525 1.00 92.81 173 THR A C 1
ATOM 1441 O O . THR A 1 173 ? -0.719 -22.565 11.351 1.00 92.81 173 THR A O 1
ATOM 1444 N N . TRP A 1 174 ? 0.115 -20.563 10.744 1.00 94.44 174 TRP A N 1
ATOM 1445 C CA . TRP A 1 174 ? -0.271 -19.872 11.972 1.00 94.44 174 TRP A CA 1
ATOM 1446 C C . TRP A 1 174 ? -1.791 -19.839 12.140 1.00 94.44 174 TRP A C 1
ATOM 1448 O O . TRP A 1 174 ? -2.302 -20.174 13.207 1.00 94.44 174 TRP A O 1
ATOM 1458 N N . VAL A 1 175 ? -2.529 -19.548 11.062 1.00 90.94 175 VAL A N 1
ATOM 1459 C CA . VAL A 1 175 ? -4.006 -19.528 11.046 1.00 90.94 175 VAL A CA 1
ATOM 1460 C C . VAL A 1 175 ? -4.639 -20.886 11.376 1.00 90.94 175 VAL A C 1
ATOM 1462 O O . VAL A 1 175 ? -5.821 -20.956 11.716 1.00 90.94 175 VAL A O 1
ATOM 1465 N N . ASN A 1 176 ? -3.869 -21.975 11.297 1.00 91.00 176 ASN A N 1
ATOM 1466 C CA . ASN A 1 176 ? -4.286 -23.336 11.634 1.00 91.00 176 ASN A CA 1
ATOM 1467 C C . ASN A 1 176 ? -3.677 -23.841 12.951 1.00 91.00 176 ASN A C 1
ATOM 1469 O O . ASN A 1 176 ? -3.681 -25.049 13.192 1.00 91.00 176 ASN A O 1
ATOM 1473 N N . ASN A 1 177 ? -3.154 -22.950 13.802 1.00 90.81 177 ASN A N 1
ATOM 1474 C CA . ASN A 1 177 ? -2.502 -23.298 15.069 1.00 90.81 177 ASN A CA 1
ATOM 1475 C C . ASN A 1 177 ? -1.424 -24.386 14.898 1.00 90.81 177 ASN A C 1
ATOM 1477 O O . ASN A 1 177 ? -1.339 -25.341 15.678 1.00 90.81 177 ASN A O 1
ATOM 1481 N N . GLY A 1 178 ? -0.604 -24.250 13.853 1.00 90.81 178 GLY A N 1
ATOM 1482 C CA . GLY A 1 178 ? 0.498 -25.161 13.559 1.00 90.81 178 GLY A CA 1
ATOM 1483 C C . GLY A 1 178 ? 0.076 -26.465 12.875 1.00 90.81 178 GLY A C 1
ATOM 1484 O O . GLY A 1 178 ? 0.930 -27.309 12.616 1.00 90.81 178 GLY A O 1
ATOM 1485 N N . TYR A 1 179 ? -1.202 -26.678 12.556 1.00 89.56 179 TYR A N 1
ATOM 1486 C CA . TYR A 1 179 ? -1.600 -27.777 11.670 1.00 89.56 179 TYR A CA 1
ATOM 1487 C C . TYR A 1 179 ? -1.393 -27.420 10.199 1.00 89.56 179 TYR A C 1
ATOM 1489 O O . TYR A 1 179 ? -1.437 -26.254 9.804 1.00 89.56 179 TYR A O 1
ATOM 1497 N N . THR A 1 180 ? -1.230 -28.449 9.371 1.00 90.56 180 THR A N 1
ATOM 1498 C CA . THR A 1 180 ? -1.363 -28.317 7.916 1.00 90.56 180 THR A CA 1
ATOM 1499 C C . THR A 1 180 ? -2.837 -28.382 7.504 1.00 90.56 180 THR A C 1
ATOM 1501 O O . THR A 1 180 ? -3.676 -28.931 8.231 1.00 90.56 180 THR A O 1
ATOM 1504 N N . ALA A 1 181 ? -3.183 -27.858 6.323 1.00 87.62 181 ALA A N 1
ATOM 1505 C CA . ALA A 1 181 ? -4.560 -27.937 5.827 1.00 87.62 181 ALA A CA 1
ATOM 1506 C C . ALA A 1 181 ? -5.017 -29.398 5.660 1.00 87.62 181 ALA A C 1
ATOM 1508 O O . ALA A 1 181 ? -6.123 -29.754 6.074 1.00 87.62 181 ALA A O 1
ATOM 1509 N N . ASN A 1 182 ? -4.141 -30.270 5.145 1.00 85.06 182 ASN A N 1
ATOM 1510 C CA . ASN A 1 182 ? -4.416 -31.701 5.036 1.00 85.06 182 ASN A CA 1
ATOM 1511 C C . ASN A 1 182 ? -4.656 -32.340 6.408 1.00 85.06 182 ASN A C 1
ATOM 1513 O O . ASN A 1 182 ? -5.621 -33.084 6.569 1.00 85.06 182 ASN A O 1
ATOM 1517 N N . GLU A 1 183 ? -3.834 -32.047 7.421 1.00 83.88 183 GLU A N 1
ATOM 1518 C CA . GLU A 1 183 ? -4.044 -32.575 8.775 1.00 83.88 183 GLU A CA 1
ATOM 1519 C C . GLU A 1 183 ? -5.428 -32.182 9.324 1.00 83.88 183 GLU A C 1
ATOM 1521 O O . GLU A 1 183 ? -6.141 -33.044 9.847 1.00 83.88 183 GLU A O 1
ATOM 1526 N N . LEU A 1 184 ? -5.856 -30.928 9.133 1.00 81.50 184 LEU A N 1
ATOM 1527 C CA . LEU A 1 184 ? -7.180 -30.463 9.562 1.00 81.50 184 LEU A CA 1
ATOM 1528 C C . LEU A 1 184 ? -8.327 -31.114 8.786 1.00 81.50 184 LEU A C 1
ATOM 1530 O O . LEU A 1 184 ? -9.299 -31.556 9.406 1.00 81.50 184 LEU A O 1
ATOM 1534 N N . VAL A 1 185 ? -8.241 -31.205 7.455 1.00 79.25 185 VAL A N 1
ATOM 1535 C CA . VAL A 1 185 ? -9.264 -31.876 6.630 1.00 79.25 185 VAL A CA 1
ATOM 1536 C C . VAL A 1 185 ? -9.444 -33.312 7.103 1.00 79.25 185 VAL A C 1
ATOM 1538 O O . VAL A 1 185 ? -10.568 -33.762 7.320 1.00 79.25 185 VAL A O 1
ATOM 1541 N N . LEU A 1 186 ? -8.340 -34.009 7.363 1.00 70.69 186 LEU A N 1
ATOM 1542 C CA . LEU A 1 186 ? -8.368 -35.382 7.843 1.00 70.69 186 LEU A CA 1
ATOM 1543 C C . LEU A 1 186 ? -9.009 -35.512 9.216 1.00 70.69 186 LEU A C 1
ATOM 1545 O O . LEU A 1 186 ? -9.735 -36.474 9.458 1.00 70.69 186 LEU A O 1
ATOM 1549 N N . MET A 1 187 ? -8.788 -34.557 10.117 1.00 67.31 187 MET A N 1
ATOM 1550 C CA . MET A 1 187 ? -9.491 -34.537 11.401 1.00 67.31 187 MET A CA 1
ATOM 1551 C C . MET A 1 187 ? -11.007 -34.407 11.223 1.00 67.31 187 MET A C 1
ATOM 1553 O O . MET A 1 187 ? -11.761 -35.100 11.908 1.00 67.31 187 MET A O 1
ATOM 1557 N N . HIS A 1 188 ? -11.458 -33.594 10.267 1.00 63.88 188 HIS A N 1
ATOM 1558 C CA . HIS A 1 188 ? -12.881 -33.409 9.980 1.00 63.88 188 HIS A CA 1
ATOM 1559 C C . HIS A 1 188 ? -13.500 -34.628 9.280 1.00 63.88 188 HIS A C 1
ATOM 1561 O O . HIS A 1 188 ? -14.592 -35.061 9.657 1.00 63.88 188 HIS A O 1
ATOM 1567 N N . THR A 1 189 ? -12.802 -35.248 8.322 1.00 56.38 189 THR A N 1
ATOM 1568 C CA . THR A 1 189 ? -13.289 -36.450 7.622 1.00 56.38 189 THR A CA 1
ATOM 1569 C C . THR A 1 189 ? -13.274 -37.696 8.514 1.00 56.38 189 THR A C 1
ATOM 1571 O O . THR A 1 189 ? -14.118 -38.579 8.361 1.00 56.38 189 THR A O 1
ATOM 1574 N N . ASN A 1 190 ? -12.367 -37.765 9.498 1.00 53.09 190 ASN A N 1
ATOM 1575 C CA . ASN A 1 190 ? -12.185 -38.927 10.380 1.00 53.09 190 ASN A CA 1
ATOM 1576 C C . ASN A 1 190 ? -13.122 -38.980 11.585 1.00 53.09 190 ASN A C 1
ATOM 1578 O O . ASN A 1 190 ? -13.061 -39.952 12.343 1.00 53.09 190 ASN A O 1
ATOM 1582 N N . LYS A 1 191 ? -14.072 -38.041 11.711 1.00 52.22 191 LYS A N 1
ATOM 1583 C CA . LYS A 1 191 ? -15.237 -38.246 12.589 1.00 52.22 191 LYS A CA 1
ATOM 1584 C C . LYS A 1 191 ? -16.058 -39.484 12.173 1.00 52.22 191 LYS A C 1
ATOM 1586 O O . LYS A 1 191 ? -16.849 -39.970 12.973 1.00 52.22 191 LYS A O 1
ATOM 1591 N N . ASN A 1 192 ? -15.797 -40.076 10.994 1.00 47.31 192 ASN A N 1
ATOM 1592 C CA . ASN A 1 192 ? -16.317 -41.384 10.587 1.00 47.31 192 ASN A CA 1
ATOM 1593 C C . ASN A 1 192 ? -15.233 -42.356 10.041 1.00 47.31 192 ASN A C 1
ATOM 1595 O O . ASN A 1 192 ? -14.798 -42.257 8.901 1.00 47.31 192 ASN A O 1
ATOM 1599 N N . LYS A 1 193 ? -14.918 -43.403 10.825 1.00 54.06 193 LYS A N 1
ATOM 1600 C CA . LYS A 1 193 ? -14.528 -44.768 10.376 1.00 54.06 193 LYS A CA 1
ATOM 1601 C C . LYS A 1 193 ? -13.198 -44.990 9.604 1.00 54.06 193 LYS A C 1
ATOM 1603 O O . LYS A 1 193 ? -13.199 -45.734 8.624 1.00 54.06 193 LYS A O 1
ATOM 1608 N N . ILE A 1 194 ? -12.034 -44.527 10.081 1.00 62.69 194 ILE A N 1
ATOM 1609 C CA . ILE A 1 194 ? -10.741 -45.087 9.605 1.00 62.69 194 ILE A CA 1
ATOM 1610 C C . ILE A 1 194 ? -10.308 -46.301 10.435 1.00 62.69 194 ILE A C 1
ATOM 1612 O O . ILE A 1 194 ? -10.181 -46.248 11.658 1.00 62.69 194 ILE A O 1
ATOM 1616 N N . GLY A 1 195 ? -10.041 -47.420 9.754 1.00 65.94 195 GLY A N 1
ATOM 1617 C CA . GLY A 1 195 ? -9.520 -48.637 10.374 1.00 65.94 195 GLY A CA 1
ATOM 1618 C C . GLY A 1 195 ? -8.088 -48.459 10.894 1.00 65.94 195 GLY A C 1
ATOM 1619 O O . GLY A 1 195 ? -7.211 -47.990 10.178 1.00 65.94 195 GLY A O 1
ATOM 1620 N N . ARG A 1 196 ? -7.811 -48.915 12.126 1.00 75.00 196 ARG A N 1
ATOM 1621 C CA . ARG A 1 196 ? -6.489 -48.838 12.799 1.00 75.00 196 ARG A CA 1
ATOM 1622 C C . ARG A 1 196 ? -5.291 -49.264 11.934 1.00 75.00 196 ARG A C 1
ATOM 1624 O O . ARG A 1 196 ? -4.185 -48.763 12.120 1.00 75.00 196 ARG A O 1
ATOM 1631 N N . ASN A 1 197 ? -5.485 -50.229 11.038 1.00 79.44 197 ASN A N 1
ATOM 1632 C CA . ASN A 1 197 ? -4.423 -50.783 10.196 1.00 79.44 197 ASN A CA 1
ATOM 1633 C C . ASN A 1 197 ? -4.370 -50.185 8.780 1.00 79.44 197 ASN A C 1
ATOM 1635 O O . ASN A 1 197 ? -3.453 -50.546 8.044 1.00 79.44 197 ASN A O 1
ATOM 1639 N N . SER A 1 198 ? -5.311 -49.314 8.401 1.00 79.31 198 SER A N 1
ATOM 1640 C CA . SER A 1 198 ? -5.294 -48.611 7.113 1.00 79.31 198 SER A CA 1
ATOM 1641 C C . SER A 1 198 ? -4.087 -47.680 7.024 1.00 79.31 198 SER A C 1
ATOM 1643 O O . SER A 1 198 ? -3.563 -47.256 8.058 1.00 79.31 198 SER A O 1
ATOM 1645 N N . LEU A 1 199 ? -3.638 -47.360 5.806 1.00 69.81 199 LEU A N 1
ATOM 1646 C CA . LEU A 1 199 ? -2.655 -46.295 5.605 1.00 69.81 199 LEU A CA 1
ATOM 1647 C C . LEU A 1 199 ? -3.190 -44.995 6.207 1.00 69.81 199 LEU A C 1
ATOM 1649 O O . LEU A 1 199 ? -4.377 -44.686 6.098 1.00 69.81 199 LEU A O 1
ATOM 1653 N N . CYS A 1 200 ? -2.317 -44.288 6.917 1.00 65.88 200 CYS A N 1
ATOM 1654 C CA . CYS A 1 200 ? -2.662 -43.035 7.549 1.00 65.88 200 CYS A CA 1
ATOM 1655 C C . CYS A 1 200 ? -2.968 -42.024 6.448 1.00 65.88 200 CYS A C 1
ATOM 1657 O O . CYS A 1 200 ? -2.139 -41.849 5.553 1.00 65.88 200 CYS A O 1
ATOM 1659 N N . PRO A 1 201 ? -4.119 -41.347 6.502 1.00 58.66 201 PRO A N 1
ATOM 1660 C CA . PRO A 1 201 ? -4.519 -40.490 5.402 1.00 58.66 201 PRO A CA 1
ATOM 1661 C C . PRO A 1 201 ? -3.703 -39.184 5.347 1.00 58.66 201 PRO A C 1
ATOM 1663 O O . PRO A 1 201 ? -3.805 -38.461 4.369 1.00 58.66 201 PRO A O 1
ATOM 1666 N N . CYS A 1 202 ? -2.830 -38.915 6.332 1.00 55.00 202 CYS A N 1
ATOM 1667 C CA . CYS A 1 202 ? -1.916 -37.762 6.373 1.00 55.00 202 CYS A CA 1
ATOM 1668 C C . CYS A 1 202 ? -0.721 -37.864 5.407 1.00 55.00 202 CYS A C 1
ATOM 1670 O O . CYS A 1 202 ? 0.284 -37.194 5.610 1.00 55.00 202 CYS A O 1
ATOM 1672 N N . GLY A 1 203 ? -0.750 -38.792 4.449 1.00 53.59 203 GLY A N 1
ATOM 1673 C CA . GLY A 1 203 ? 0.326 -38.968 3.468 1.00 53.59 203 GLY A CA 1
ATOM 1674 C C . GLY A 1 203 ? 1.624 -39.588 4.003 1.00 53.59 203 GLY A C 1
ATOM 1675 O O . GLY A 1 203 ? 2.485 -39.945 3.214 1.00 53.59 203 GLY A O 1
ATOM 1676 N N . SER A 1 204 ? 1.760 -39.830 5.313 1.00 62.72 204 SER A N 1
ATOM 1677 C CA . SER A 1 204 ? 3.022 -40.307 5.923 1.00 62.72 204 SER A CA 1
ATOM 1678 C C . SER A 1 204 ? 3.479 -41.719 5.525 1.00 62.72 204 SER A C 1
ATOM 1680 O O . SER A 1 204 ? 4.506 -42.190 6.013 1.00 62.72 204 SER A O 1
ATOM 1682 N N . GLY A 1 205 ? 2.679 -42.468 4.759 1.00 64.69 205 GLY A N 1
ATOM 1683 C CA . GLY A 1 205 ? 2.958 -43.863 4.390 1.00 64.69 205 GLY A CA 1
ATOM 1684 C C . GLY A 1 205 ? 2.883 -44.884 5.541 1.00 64.69 205 GLY A C 1
ATOM 1685 O O . GLY A 1 205 ? 3.019 -46.086 5.315 1.00 64.69 205 GLY A O 1
ATOM 1686 N N . LYS A 1 206 ? 2.635 -44.455 6.788 1.00 72.38 206 LYS A N 1
ATOM 1687 C CA . LYS A 1 206 ? 2.530 -45.330 7.974 1.00 72.38 206 LYS A CA 1
ATOM 1688 C C . LYS A 1 206 ? 1.095 -45.827 8.179 1.00 72.38 206 LYS A C 1
ATOM 1690 O O . LYS A 1 206 ? 0.144 -45.183 7.753 1.00 72.38 206 LYS A O 1
ATOM 1695 N N . LYS A 1 207 ? 0.894 -46.950 8.888 1.00 74.94 207 LYS A N 1
ATOM 1696 C CA . LYS A 1 207 ? -0.460 -47.369 9.327 1.00 74.94 207 LYS A CA 1
ATOM 1697 C C . LYS A 1 207 ? -1.029 -46.341 10.307 1.00 74.94 207 LYS A C 1
ATOM 1699 O O . LYS A 1 207 ? -0.286 -45.852 11.156 1.00 74.94 207 LYS A O 1
ATOM 1704 N N . TYR A 1 208 ? -2.337 -46.089 10.260 1.00 73.62 208 TYR A N 1
ATOM 1705 C CA . TYR A 1 208 ? -3.023 -45.094 11.093 1.00 73.62 208 TYR A CA 1
ATOM 1706 C C . TYR A 1 208 ? -2.680 -45.252 12.582 1.00 73.62 208 TYR A C 1
ATOM 1708 O O . TYR A 1 208 ? -2.354 -44.271 13.252 1.00 73.62 208 TYR A O 1
ATOM 1716 N N . LYS A 1 209 ? -2.605 -46.499 13.075 1.00 71.38 209 LYS A N 1
ATOM 1717 C CA . LYS A 1 209 ? -2.244 -46.787 14.470 1.00 71.38 209 LYS A CA 1
ATOM 1718 C C . LYS A 1 209 ? -0.822 -46.405 14.906 1.00 71.38 209 LYS A C 1
ATOM 1720 O O . LYS A 1 209 ? -0.552 -46.348 16.099 1.00 71.38 209 LYS A O 1
ATOM 1725 N N . TYR A 1 210 ? 0.082 -46.195 13.955 1.00 72.50 210 TYR A N 1
ATOM 1726 C CA . TYR A 1 210 ? 1.477 -45.806 14.186 1.00 72.50 210 TYR A CA 1
ATOM 1727 C C . TYR A 1 210 ? 1.757 -44.367 13.734 1.00 72.50 210 TYR A C 1
ATOM 1729 O O . TYR A 1 210 ? 2.913 -43.966 13.632 1.00 72.50 210 TYR A O 1
ATOM 1737 N N . CYS A 1 211 ? 0.707 -43.610 13.413 1.00 68.19 211 CYS A N 1
ATOM 1738 C CA . CYS A 1 211 ? 0.812 -42.239 12.948 1.00 68.19 211 CYS A CA 1
ATOM 1739 C C . CYS A 1 211 ? -0.181 -41.352 13.708 1.00 68.19 211 CYS A C 1
ATOM 1741 O O . CYS A 1 211 ? 0.083 -40.998 14.852 1.00 68.19 211 CYS A O 1
ATOM 1743 N N . CYS A 1 212 ? -1.335 -41.029 13.128 1.00 63.53 212 CYS A N 1
ATOM 1744 C CA . CYS A 1 212 ? -2.252 -40.047 13.704 1.00 63.53 212 CYS A CA 1
ATOM 1745 C C . CYS A 1 212 ? -3.188 -40.585 14.804 1.00 63.53 212 CYS A C 1
ATOM 1747 O O . CYS A 1 212 ? -3.893 -39.782 15.399 1.00 63.53 212 CYS A O 1
ATOM 1749 N N . ILE A 1 213 ? -3.225 -41.895 15.110 1.00 64.75 213 ILE A N 1
ATOM 1750 C CA . ILE A 1 213 ? -4.156 -42.413 16.142 1.00 64.75 213 ILE A CA 1
ATOM 1751 C C . ILE A 1 213 ? -3.778 -42.008 17.576 1.00 64.75 213 ILE A C 1
ATOM 1753 O O . ILE A 1 213 ? -4.646 -41.942 18.437 1.00 64.75 213 ILE A O 1
ATOM 1757 N N . ASN A 1 214 ? -2.475 -41.837 17.834 1.00 50.38 214 ASN A N 1
ATOM 1758 C CA . ASN A 1 214 ? -1.900 -41.634 19.170 1.00 50.38 214 ASN A CA 1
ATOM 1759 C C . ASN A 1 214 ? -1.196 -40.276 19.299 1.00 50.38 214 ASN A C 1
ATOM 1761 O O . ASN A 1 214 ? -0.663 -39.980 20.366 1.00 50.38 214 ASN A O 1
ATOM 1765 N N . LYS A 1 215 ? -1.157 -39.462 18.230 1.00 54.09 215 LYS A N 1
ATOM 1766 C CA . LYS A 1 215 ? -0.780 -38.053 18.362 1.00 54.09 215 LYS A CA 1
ATOM 1767 C C . LYS A 1 215 ? -1.882 -37.415 19.203 1.00 54.09 215 LYS A C 1
ATOM 1769 O O . LYS A 1 215 ? -3.019 -37.326 18.755 1.00 54.09 215 LYS A O 1
ATOM 1774 N N . LEU A 1 216 ? -1.543 -37.145 20.460 1.00 45.09 216 LEU A N 1
ATOM 1775 C CA . LEU A 1 216 ? -2.425 -36.670 21.516 1.00 45.09 216 LEU A CA 1
ATOM 1776 C C . LEU A 1 216 ? -3.375 -35.596 20.984 1.00 45.09 216 LEU A C 1
ATOM 1778 O O . LEU A 1 216 ? -2.962 -34.481 20.682 1.00 45.09 216 LEU A O 1
ATOM 1782 N N . PHE A 1 217 ? -4.657 -35.941 20.912 1.00 47.97 217 PHE A N 1
ATOM 1783 C CA . PHE A 1 217 ? -5.718 -34.953 20.964 1.00 47.97 217 PHE A CA 1
ATOM 1784 C C . PHE A 1 217 ? -5.695 -34.403 22.390 1.00 47.97 217 PHE A C 1
ATOM 1786 O O . PHE A 1 217 ? -6.262 -35.012 23.297 1.00 47.97 217 PHE A O 1
ATOM 1793 N N . ILE A 1 218 ? -4.994 -33.287 22.614 1.00 44.19 218 ILE A N 1
ATOM 1794 C CA . ILE A 1 218 ? -5.373 -32.412 23.724 1.00 44.19 218 ILE A CA 1
ATOM 1795 C C . ILE A 1 218 ? -6.745 -31.897 23.313 1.00 44.19 218 ILE A C 1
ATOM 1797 O O . ILE A 1 218 ? -6.874 -31.147 22.347 1.00 44.19 218 ILE A O 1
ATOM 1801 N N . GLY A 1 219 ? -7.754 -32.497 23.937 1.00 38.19 219 GLY A N 1
ATOM 1802 C CA . GLY A 1 219 ? -9.133 -32.435 23.509 1.00 38.19 219 GLY A CA 1
ATOM 1803 C C . GLY A 1 219 ? -9.707 -31.030 23.524 1.00 38.19 219 GLY A C 1
ATOM 1804 O O . GLY A 1 219 ? -9.106 -30.070 24.006 1.00 38.19 219 GLY A O 1
ATOM 1805 N N . GLU A 1 220 ? -10.937 -30.991 23.032 1.00 38.97 220 GLU A N 1
ATOM 1806 C CA . GLU A 1 220 ? -11.968 -29.957 23.146 1.00 38.97 220 GLU A CA 1
ATOM 1807 C C . GLU A 1 220 ? -12.271 -29.533 24.613 1.00 38.97 220 GLU A C 1
ATOM 1809 O O . GLU A 1 220 ? -13.372 -29.087 24.925 1.00 38.97 220 GLU A O 1
ATOM 1814 N N . ASP A 1 221 ? -11.316 -29.650 25.541 1.00 38.66 221 ASP A N 1
ATOM 1815 C CA . ASP A 1 221 ? -11.441 -29.232 26.931 1.00 38.66 221 ASP A CA 1
ATOM 1816 C C . ASP A 1 221 ? -11.235 -27.715 27.030 1.00 38.66 221 ASP A C 1
ATOM 1818 O O . ASP A 1 221 ? -10.137 -27.222 27.284 1.00 38.66 221 ASP A O 1
ATOM 1822 N N . ASN A 1 222 ? -12.327 -26.980 26.803 1.00 41.81 222 ASN A N 1
ATOM 1823 C CA . ASN A 1 222 ? -12.717 -25.761 27.523 1.00 41.81 222 ASN A CA 1
ATOM 1824 C C . ASN A 1 222 ? -11.576 -24.842 28.004 1.00 41.81 222 ASN A C 1
ATOM 1826 O O . ASN A 1 222 ? -11.505 -24.467 29.175 1.00 41.81 222 ASN A O 1
ATOM 1830 N N . GLN A 1 223 ? -10.712 -24.431 27.084 1.00 45.34 223 GLN A N 1
ATOM 1831 C CA . GLN A 1 223 ? -9.947 -23.193 27.194 1.00 45.34 223 GLN A CA 1
ATOM 1832 C C . GLN A 1 223 ? -9.934 -22.532 25.820 1.00 45.34 223 GLN A C 1
ATOM 1834 O O . GLN A 1 223 ? -8.871 -22.246 25.258 1.00 45.34 223 GLN A O 1
ATOM 1839 N N . ASP A 1 224 ? -11.127 -22.319 25.257 1.00 49.09 224 ASP A N 1
ATOM 1840 C CA . ASP A 1 224 ? -11.308 -21.172 24.377 1.00 49.09 224 ASP A CA 1
ATOM 1841 C C . ASP A 1 224 ? -10.693 -19.989 25.124 1.00 49.09 224 ASP A C 1
ATOM 1843 O O . ASP A 1 224 ? -11.035 -19.723 26.284 1.00 49.09 224 ASP A O 1
ATOM 1847 N N . LEU A 1 225 ? -9.746 -19.297 24.498 1.00 49.91 225 LEU A N 1
ATOM 1848 C CA . LEU A 1 225 ? -9.367 -17.974 24.966 1.00 49.91 225 LEU A CA 1
ATOM 1849 C C . LEU A 1 225 ? -10.582 -17.103 24.643 1.00 49.91 225 LEU A C 1
ATOM 1851 O O . LEU A 1 225 ? -10.657 -16.479 23.589 1.00 49.91 225 LEU A O 1
ATOM 1855 N N . HIS A 1 226 ? -11.606 -17.173 25.500 1.00 47.53 226 HIS A N 1
ATOM 1856 C CA . HIS A 1 226 ? -12.815 -16.377 25.399 1.00 47.53 226 HIS A CA 1
ATOM 1857 C C . HIS A 1 226 ? -12.382 -14.921 25.476 1.00 47.53 226 HIS A C 1
ATOM 1859 O O . HIS A 1 226 ? -12.135 -14.434 26.575 1.00 47.53 226 HIS A O 1
ATOM 1865 N N . ASN A 1 227 ? -12.191 -14.293 24.314 1.00 51.00 227 ASN A N 1
ATOM 1866 C CA . ASN A 1 227 ? -12.276 -12.863 24.034 1.00 51.00 227 ASN A CA 1
ATOM 1867 C C . ASN A 1 227 ? -11.578 -12.586 22.692 1.00 51.00 227 ASN A C 1
ATOM 1869 O O . ASN A 1 227 ? -10.401 -12.249 22.648 1.00 51.00 227 ASN A O 1
ATOM 1873 N N . ILE A 1 228 ? -12.326 -12.606 21.585 1.00 50.97 228 ILE A N 1
ATOM 1874 C CA . ILE A 1 228 ? -11.882 -11.947 20.336 1.00 50.97 228 ILE A CA 1
ATOM 1875 C C . ILE A 1 228 ? -11.522 -10.463 20.610 1.00 50.97 228 ILE A C 1
ATOM 1877 O O . ILE A 1 228 ? -10.733 -9.857 19.893 1.00 50.97 228 ILE A O 1
ATOM 1881 N N . ASP A 1 229 ? -12.020 -9.905 21.720 1.00 53.28 229 ASP A N 1
ATOM 1882 C CA . ASP A 1 229 ? -11.742 -8.558 22.207 1.00 53.28 229 ASP A CA 1
ATOM 1883 C C . ASP A 1 229 ? -10.535 -8.442 23.176 1.00 53.28 229 ASP A C 1
ATOM 1885 O O . ASP A 1 229 ? -10.360 -7.375 23.755 1.00 53.28 229 ASP A O 1
ATOM 1889 N N . VAL A 1 230 ? -9.678 -9.468 23.383 1.00 65.94 230 VAL A N 1
ATOM 1890 C CA . VAL A 1 230 ? -8.495 -9.348 24.291 1.00 65.94 230 VAL A CA 1
ATOM 1891 C C . VAL A 1 230 ? -7.602 -8.164 23.903 1.00 65.94 230 VAL A C 1
ATOM 1893 O O . VAL A 1 230 ? -7.048 -7.476 24.769 1.00 65.94 230 VAL A O 1
ATOM 1896 N N . PHE A 1 231 ? -7.435 -7.961 22.598 1.00 68.38 231 PHE A N 1
ATOM 1897 C CA . PHE A 1 231 ? -6.564 -6.934 22.037 1.00 68.38 231 PHE A CA 1
ATOM 1898 C C . PHE A 1 231 ? -7.308 -5.657 21.651 1.00 68.38 231 PHE A C 1
ATOM 1900 O O . PHE A 1 231 ? -6.650 -4.645 21.415 1.00 68.38 231 PHE A O 1
ATOM 1907 N N . LYS A 1 232 ? -8.648 -5.667 21.672 1.00 67.12 232 LYS A N 1
ATOM 1908 C CA . LYS A 1 232 ? -9.424 -4.432 21.573 1.00 67.12 232 LYS A CA 1
ATOM 1909 C C . LYS A 1 232 ? -9.309 -3.649 22.868 1.00 67.12 232 LYS A C 1
ATOM 1911 O O . LYS A 1 232 ? -9.314 -4.209 23.967 1.00 67.12 232 LYS A O 1
ATOM 1916 N N . LEU A 1 233 ? -9.225 -2.330 22.757 1.00 66.94 233 LEU A N 1
ATOM 1917 C CA . LEU A 1 233 ? -9.210 -1.491 23.948 1.00 66.94 233 LEU A CA 1
ATOM 1918 C C . LEU A 1 233 ? -10.610 -1.461 24.559 1.00 66.94 233 LEU A C 1
ATOM 1920 O O . LEU A 1 233 ? -11.526 -0.856 23.999 1.00 66.94 233 LEU A O 1
ATOM 1924 N N . SER A 1 234 ? -10.762 -2.049 25.747 1.00 69.31 234 SER A N 1
ATOM 1925 C CA . SER A 1 234 ? -11.987 -1.889 26.531 1.00 69.31 234 SER A CA 1
ATOM 1926 C C . SER A 1 234 ? -12.221 -0.412 26.878 1.00 69.31 234 SER A C 1
ATOM 1928 O O . SER A 1 234 ? -11.274 0.377 26.968 1.00 69.31 234 SER A O 1
ATOM 1930 N N . ASP A 1 235 ? -13.463 -0.021 27.173 1.00 73.38 235 ASP A N 1
ATOM 1931 C CA . ASP A 1 235 ? -13.758 1.337 27.661 1.00 73.38 235 ASP A CA 1
ATOM 1932 C C . ASP A 1 235 ? -12.947 1.693 28.920 1.00 73.38 235 ASP A C 1
ATOM 1934 O O . ASP A 1 235 ? -12.578 2.850 29.144 1.00 73.38 235 ASP A O 1
ATOM 1938 N N . GLN A 1 236 ? -12.606 0.686 29.732 1.00 74.31 236 GLN A N 1
ATOM 1939 C CA . GLN A 1 236 ? -11.733 0.847 30.892 1.00 74.31 236 GLN A CA 1
ATOM 1940 C C . GLN A 1 236 ? -10.283 1.147 30.487 1.00 74.31 236 GLN A C 1
ATOM 1942 O O . GLN A 1 236 ? -9.664 2.036 31.081 1.00 74.31 236 GLN A O 1
ATOM 1947 N N . ASP A 1 237 ? -9.749 0.467 29.468 1.00 75.25 237 ASP A N 1
ATOM 1948 C CA . ASP A 1 237 ? -8.411 0.732 28.926 1.00 75.25 237 ASP A CA 1
ATOM 1949 C C . ASP A 1 237 ? -8.342 2.129 28.298 1.00 75.25 237 ASP A C 1
ATOM 1951 O O . ASP A 1 237 ? -7.456 2.916 28.647 1.00 75.25 237 ASP A O 1
ATOM 1955 N N . LYS A 1 238 ? -9.332 2.496 27.468 1.00 79.50 238 LYS A N 1
ATOM 1956 C CA . LYS A 1 238 ? -9.453 3.849 26.896 1.00 79.50 238 LYS A CA 1
ATOM 1957 C C . LYS A 1 238 ? -9.536 4.903 28.001 1.00 79.50 238 LYS A C 1
ATOM 1959 O O . LYS A 1 238 ? -8.831 5.913 27.961 1.00 79.50 238 LYS A O 1
ATOM 1964 N N . SER A 1 239 ? -10.322 4.649 29.051 1.00 81.25 239 SER A N 1
ATOM 1965 C CA . SER A 1 239 ? -10.394 5.544 30.211 1.00 81.25 239 SER A CA 1
ATOM 1966 C C . SER A 1 239 ? -9.050 5.678 30.932 1.00 81.25 239 SER A C 1
ATOM 1968 O O . SER A 1 239 ? -8.700 6.781 31.360 1.00 81.25 239 SER A O 1
ATOM 1970 N N . LYS A 1 240 ? -8.280 4.593 31.069 1.00 83.81 240 LYS A N 1
ATOM 1971 C CA . LYS A 1 240 ? -6.966 4.608 31.723 1.00 83.81 240 LYS A CA 1
ATOM 1972 C C . LYS A 1 240 ? -5.937 5.390 30.908 1.00 83.81 240 LYS A C 1
ATOM 1974 O O . LYS A 1 240 ? -5.231 6.216 31.485 1.00 83.81 240 LYS A O 1
ATOM 1979 N N . ILE A 1 241 ? -5.901 5.193 29.589 1.00 84.81 241 ILE A N 1
ATOM 1980 C CA . ILE A 1 241 ? -5.056 5.969 28.667 1.00 84.81 241 ILE A CA 1
ATOM 1981 C C . ILE A 1 241 ? -5.405 7.454 28.779 1.00 84.81 241 ILE A C 1
ATOM 1983 O O . ILE A 1 241 ? -4.532 8.267 29.080 1.00 84.81 241 ILE A O 1
ATOM 1987 N N . LYS A 1 242 ? -6.693 7.802 28.669 1.00 88.75 242 LYS A N 1
ATOM 1988 C CA . LYS A 1 242 ? -7.167 9.185 28.806 1.00 88.75 242 LYS A CA 1
ATOM 1989 C C . LYS A 1 242 ? -6.761 9.812 30.141 1.00 88.75 242 LYS A C 1
ATOM 1991 O O . LYS A 1 242 ? -6.270 10.937 30.166 1.00 88.75 242 LYS A O 1
ATOM 1996 N N . LYS A 1 243 ? -6.914 9.091 31.259 1.00 86.81 243 LYS A N 1
ATOM 1997 C CA . LYS A 1 243 ? -6.484 9.561 32.590 1.00 86.81 243 LYS A CA 1
ATOM 1998 C C . LYS A 1 243 ? -4.976 9.809 32.656 1.00 86.81 243 LYS A C 1
ATOM 2000 O O . LYS A 1 243 ? -4.565 10.808 33.241 1.00 86.81 243 LYS A O 1
ATOM 2005 N N . ASN A 1 244 ? -4.165 8.937 32.059 1.00 88.19 244 ASN A N 1
ATOM 2006 C CA . ASN A 1 244 ? -2.714 9.116 32.003 1.00 88.19 244 ASN A CA 1
ATOM 2007 C C . ASN A 1 244 ? -2.329 10.331 31.152 1.00 88.19 244 ASN A C 1
ATOM 2009 O O . ASN A 1 244 ? -1.534 11.147 31.607 1.00 88.19 244 ASN A O 1
ATOM 2013 N N . LEU A 1 245 ? -2.938 10.506 29.976 1.00 91.44 245 LEU A N 1
ATOM 2014 C CA . LEU A 1 245 ? -2.704 11.679 29.131 1.00 91.44 245 LEU A CA 1
ATOM 2015 C C . LEU A 1 245 ? -3.091 12.974 29.858 1.00 91.44 245 LEU A C 1
ATOM 2017 O O . LEU A 1 245 ? -2.315 13.921 29.876 1.00 91.44 245 LEU A O 1
ATOM 2021 N N . ILE A 1 246 ? -4.242 13.010 30.536 1.00 88.69 246 ILE A N 1
ATOM 2022 C CA . ILE A 1 246 ? -4.653 14.178 31.334 1.00 88.69 246 ILE A CA 1
ATOM 2023 C C . ILE A 1 246 ? -3.647 14.459 32.463 1.00 88.69 246 ILE A C 1
ATOM 2025 O O . ILE A 1 246 ? -3.262 15.606 32.669 1.00 88.69 246 ILE A O 1
ATOM 2029 N N . ARG A 1 247 ? -3.166 13.422 33.158 1.00 88.88 247 ARG A N 1
ATOM 2030 C CA . ARG A 1 247 ? -2.149 13.572 34.209 1.00 88.88 247 ARG A CA 1
ATOM 2031 C C . ARG A 1 247 ? -0.836 14.146 33.668 1.00 88.88 247 ARG A C 1
ATOM 2033 O O . ARG A 1 247 ? -0.212 14.970 34.334 1.00 88.88 247 ARG A O 1
ATOM 2040 N N . GLU A 1 248 ? -0.396 13.703 32.494 1.00 90.62 248 GLU A N 1
ATOM 2041 C CA . GLU A 1 248 ? 0.831 14.207 31.872 1.00 90.62 248 GLU A CA 1
ATOM 2042 C C . GLU A 1 248 ? 0.652 15.622 31.307 1.00 90.62 248 GLU A C 1
ATOM 2044 O O . GLU A 1 248 ? 1.543 16.455 31.474 1.00 90.62 248 GLU A O 1
ATOM 2049 N N . MET A 1 249 ? -0.525 15.939 30.756 1.00 90.69 249 MET A N 1
ATOM 2050 C CA . MET A 1 249 ? -0.924 17.298 30.376 1.00 90.69 249 MET A CA 1
ATOM 2051 C C . MET A 1 249 ? -0.794 18.267 31.562 1.00 90.69 249 MET A C 1
ATOM 2053 O O . MET A 1 249 ? -0.190 19.329 31.410 1.00 90.69 249 MET A O 1
ATOM 2057 N N . ASP A 1 250 ? -1.284 17.899 32.752 1.00 84.94 250 ASP A N 1
ATOM 2058 C CA . ASP A 1 250 ? -1.216 18.759 33.944 1.00 84.94 250 ASP A CA 1
ATOM 2059 C C . ASP A 1 250 ? 0.233 19.130 34.315 1.00 84.94 250 ASP A C 1
ATOM 2061 O O . ASP A 1 250 ? 0.508 20.256 34.738 1.00 84.94 250 ASP A O 1
ATOM 2065 N N . ARG A 1 251 ? 1.194 18.220 34.099 1.00 89.38 251 ARG A N 1
ATOM 2066 C CA . ARG A 1 251 ? 2.624 18.460 34.378 1.00 89.38 251 ARG A CA 1
ATOM 2067 C C . ARG A 1 251 ? 3.243 19.495 33.443 1.00 89.38 251 ARG A C 1
ATOM 2069 O O . ARG A 1 251 ? 4.200 20.164 33.827 1.00 89.38 251 ARG A O 1
ATOM 2076 N N . ILE A 1 252 ? 2.718 19.624 32.227 1.00 90.31 252 ILE A N 1
ATOM 2077 C CA . ILE A 1 252 ? 3.218 20.549 31.202 1.00 90.31 252 ILE A CA 1
ATOM 2078 C C . ILE A 1 252 ? 2.305 21.761 30.992 1.00 90.31 252 ILE A C 1
ATOM 2080 O O . ILE A 1 252 ? 2.618 22.611 30.158 1.00 90.31 252 ILE A O 1
ATOM 2084 N N . GLN A 1 253 ? 1.218 21.880 31.764 1.00 83.25 253 GLN A N 1
ATOM 2085 C CA . GLN A 1 253 ? 0.172 22.894 31.606 1.00 83.25 253 GLN A CA 1
ATOM 2086 C C . GLN A 1 253 ? 0.732 24.318 31.494 1.00 83.25 253 GLN A C 1
ATOM 2088 O O . GLN A 1 253 ? 0.268 25.106 30.672 1.00 83.25 253 GLN A O 1
ATOM 2093 N N . PHE A 1 254 ? 1.773 24.637 32.267 1.00 80.69 254 PHE A N 1
ATOM 2094 C CA . PHE A 1 254 ? 2.445 25.939 32.230 1.00 80.69 254 PHE A CA 1
ATOM 2095 C C . PHE A 1 254 ? 2.949 26.324 30.826 1.00 80.69 254 PHE A C 1
ATOM 2097 O O . PHE A 1 254 ? 2.898 27.495 30.456 1.00 80.69 254 PHE A O 1
ATOM 2104 N N . TYR A 1 255 ? 3.398 25.354 30.023 1.00 87.44 255 TYR A N 1
ATOM 2105 C CA . TYR A 1 255 ? 3.941 25.589 28.680 1.00 87.44 255 TYR A CA 1
ATOM 2106 C C . TYR A 1 255 ? 2.862 25.729 27.602 1.00 87.44 255 TYR A C 1
ATOM 2108 O O . TYR A 1 255 ? 3.102 26.363 26.575 1.00 87.44 255 TYR A O 1
ATOM 2116 N N . ILE A 1 256 ? 1.681 25.152 27.830 1.00 84.56 256 ILE A N 1
ATOM 2117 C CA . ILE A 1 256 ? 0.603 25.043 26.836 1.00 84.56 256 ILE A CA 1
ATOM 2118 C C . ILE A 1 256 ? -0.616 25.921 27.157 1.00 84.56 256 ILE A C 1
ATOM 2120 O O . ILE A 1 256 ? -1.516 26.033 26.334 1.00 84.56 256 ILE A O 1
ATOM 2124 N N . VAL A 1 257 ? -0.648 26.601 28.310 1.00 78.94 257 VAL A N 1
ATOM 2125 C CA . VAL A 1 257 ? -1.807 27.382 28.801 1.00 78.94 257 VAL A CA 1
ATOM 2126 C C . VAL A 1 257 ? -2.319 28.462 27.830 1.00 78.94 257 VAL A C 1
ATOM 2128 O O . VAL A 1 257 ? -3.488 28.849 27.877 1.00 78.94 257 VAL A O 1
ATOM 2131 N N . LEU A 1 258 ? -1.459 28.956 26.933 1.00 78.56 258 LEU A N 1
ATOM 2132 C CA . LEU A 1 258 ? -1.794 29.966 25.920 1.00 78.56 258 LEU A CA 1
ATOM 2133 C C . LEU A 1 258 ? -2.237 29.365 24.570 1.00 78.56 258 LEU A C 1
ATOM 2135 O O . LEU A 1 258 ? -2.350 30.110 23.592 1.00 78.56 258 LEU A O 1
ATOM 2139 N N . LEU A 1 259 ? -2.419 28.045 24.487 1.00 83.31 259 LEU A N 1
ATOM 2140 C CA . LEU A 1 259 ? -2.860 27.299 23.305 1.00 83.31 259 LEU A CA 1
ATOM 2141 C C . LEU A 1 259 ? -4.301 26.842 23.549 1.00 83.31 259 LEU A C 1
ATOM 2143 O O . LEU A 1 259 ? -4.546 25.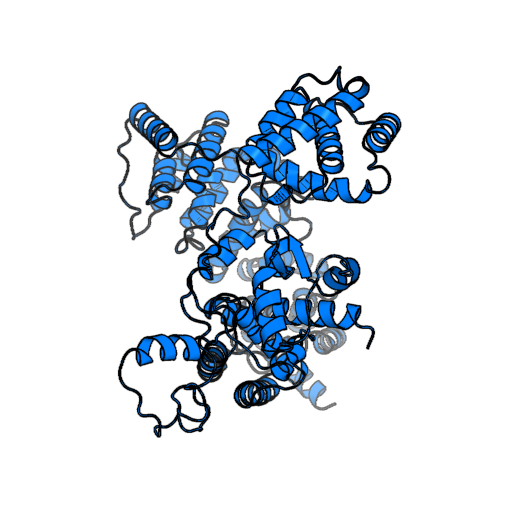953 24.363 1.00 83.31 259 LEU A O 1
ATOM 2147 N N . LYS A 1 260 ? -5.261 27.528 22.925 1.00 74.12 260 LYS A N 1
ATOM 2148 C CA . LYS A 1 260 ? -6.693 27.402 23.250 1.00 74.12 260 LYS A CA 1
ATOM 2149 C C . LYS A 1 260 ? -7.564 26.959 22.076 1.00 74.12 260 LYS A C 1
ATOM 2151 O O . LYS A 1 260 ? -8.750 26.762 22.291 1.00 74.12 260 LYS A O 1
ATOM 2156 N N . GLN A 1 261 ? -7.019 26.837 20.864 1.00 80.94 261 GLN A N 1
ATOM 2157 C CA . GLN A 1 261 ? -7.782 26.458 19.669 1.00 80.94 261 GLN A CA 1
ATOM 2158 C C . GLN A 1 261 ? -7.003 25.450 18.795 1.00 80.94 261 GLN A C 1
ATOM 2160 O O . GLN A 1 261 ? -6.191 25.864 17.966 1.00 80.94 261 GLN A O 1
ATOM 2165 N N . PRO A 1 262 ? -7.218 24.133 18.977 1.00 83.50 262 PRO A N 1
ATOM 2166 C CA . PRO A 1 262 ? -7.898 23.537 20.126 1.00 83.50 262 PRO A CA 1
ATOM 2167 C C . PRO A 1 262 ? -7.056 23.709 21.398 1.00 83.50 262 PRO A C 1
ATOM 2169 O O . PRO A 1 262 ? -5.855 23.998 21.343 1.00 83.50 262 PRO A O 1
ATOM 2172 N N . SER A 1 263 ? -7.692 23.564 22.552 1.00 85.38 263 SER A N 1
ATOM 2173 C CA . SER A 1 263 ? -7.013 23.322 23.821 1.00 85.38 263 SER A CA 1
ATOM 2174 C C . SER A 1 263 ? -6.412 21.914 23.848 1.00 85.38 263 SER A C 1
ATOM 2176 O O . SER A 1 263 ? -6.826 21.024 23.105 1.00 85.38 263 SER A O 1
ATOM 2178 N N . MET A 1 264 ? -5.452 21.673 24.744 1.00 92.44 264 MET A N 1
ATOM 2179 C CA . MET A 1 264 ? -4.866 20.335 24.881 1.00 92.44 264 MET A CA 1
ATOM 2180 C C . MET A 1 264 ? -5.898 19.280 25.294 1.00 92.44 264 MET A C 1
ATOM 2182 O O . MET A 1 264 ? -5.825 18.143 24.846 1.00 92.44 264 MET A O 1
ATOM 2186 N N . ARG A 1 265 ? -6.887 19.651 26.116 1.00 85.62 265 ARG A N 1
ATOM 2187 C CA . ARG A 1 265 ? -7.955 18.729 26.518 1.00 85.62 265 ARG A CA 1
ATOM 2188 C C . ARG A 1 265 ? -8.844 18.351 25.334 1.00 85.62 265 ARG A C 1
ATOM 2190 O O . ARG A 1 265 ? -9.100 17.169 25.159 1.00 85.62 265 ARG A O 1
ATOM 2197 N N . GLU A 1 266 ? -9.239 19.318 24.508 1.00 85.88 266 GLU A N 1
ATOM 2198 C CA . GLU A 1 266 ? -9.999 19.049 23.277 1.00 85.88 266 GLU A CA 1
ATOM 2199 C C . GLU A 1 266 ? -9.195 18.191 22.298 1.00 85.88 266 GLU A C 1
ATOM 2201 O O . GLU A 1 266 ? -9.746 17.273 21.706 1.00 85.88 266 GLU A O 1
ATOM 2206 N N . LEU A 1 267 ? -7.886 18.436 22.171 1.00 90.88 267 LEU A N 1
ATOM 2207 C CA . LEU A 1 267 ? -7.017 17.611 21.334 1.00 90.88 267 LEU A CA 1
ATOM 2208 C C . LEU A 1 267 ? -6.899 16.173 21.862 1.00 90.88 267 LEU A C 1
ATOM 2210 O O . LEU A 1 267 ? -6.911 15.237 21.071 1.00 90.88 267 LEU A O 1
ATOM 2214 N N . ILE A 1 268 ? -6.807 15.982 23.184 1.00 91.38 268 ILE A N 1
ATOM 2215 C CA . ILE A 1 268 ? -6.850 14.647 23.799 1.00 91.38 268 ILE A CA 1
ATOM 2216 C C . ILE A 1 268 ? -8.212 13.996 23.549 1.00 91.38 268 ILE A C 1
ATOM 2218 O O . ILE A 1 268 ? -8.262 12.810 23.258 1.00 91.38 268 ILE A O 1
ATOM 2222 N N . ASP A 1 269 ? -9.315 14.733 23.668 1.00 86.69 269 ASP A N 1
ATOM 2223 C CA . ASP A 1 269 ? -10.655 14.190 23.435 1.00 86.69 269 ASP A CA 1
ATOM 2224 C C . ASP A 1 269 ? -10.847 13.755 21.972 1.00 86.69 269 ASP A C 1
ATOM 2226 O O . ASP A 1 269 ? -11.321 12.644 21.737 1.00 86.69 269 ASP A O 1
ATOM 2230 N N . ASP A 1 270 ? -10.406 14.576 21.014 1.00 85.44 270 ASP A N 1
ATOM 2231 C CA . ASP A 1 270 ? -10.380 14.262 19.579 1.00 85.44 270 ASP A CA 1
ATOM 2232 C C . ASP A 1 270 ? -9.512 13.028 19.304 1.00 85.44 270 ASP A C 1
ATOM 2234 O O . ASP A 1 270 ? -9.984 12.054 18.722 1.00 85.44 270 ASP A O 1
ATOM 2238 N N . PHE A 1 271 ? -8.290 12.999 19.839 1.00 89.38 271 PHE A N 1
ATOM 2239 C CA . PHE A 1 271 ? -7.392 11.847 19.769 1.00 89.38 271 PHE A CA 1
ATOM 2240 C C . PHE A 1 271 ? -8.037 10.565 20.301 1.00 89.38 271 PHE A C 1
ATOM 2242 O O . PHE A 1 271 ? -8.046 9.549 19.618 1.00 89.38 271 PHE A O 1
ATOM 2249 N N . MET A 1 272 ? -8.635 10.620 21.493 1.00 86.38 272 MET A N 1
ATOM 2250 C CA . MET A 1 272 ? -9.290 9.471 22.125 1.00 86.38 272 MET A CA 1
ATOM 2251 C C . MET A 1 272 ? -10.560 9.018 21.392 1.00 86.38 272 MET A C 1
ATOM 2253 O O . MET A 1 272 ? -11.047 7.923 21.676 1.00 86.38 272 MET A O 1
ATOM 2257 N N . SER A 1 273 ? -11.111 9.845 20.497 1.00 80.25 273 SER A N 1
ATOM 2258 C CA . SER A 1 273 ? -12.250 9.478 19.653 1.00 80.25 273 SER A CA 1
ATOM 2259 C C . SER A 1 273 ? -11.847 8.644 18.434 1.00 80.25 273 SER A C 1
ATOM 2261 O O . SER A 1 273 ? -12.696 7.941 17.894 1.00 80.25 273 SER A O 1
ATOM 2263 N N . LYS A 1 274 ? -10.572 8.684 18.018 1.00 81.69 274 LYS A N 1
ATOM 2264 C CA . LYS A 1 274 ? -10.056 7.941 16.857 1.00 81.69 274 LYS A CA 1
ATOM 2265 C C . LYS A 1 274 ? -9.857 6.456 17.165 1.00 81.69 274 LYS A C 1
ATOM 2267 O O . LYS A 1 274 ? -9.959 6.023 18.317 1.00 81.69 274 LYS A O 1
ATOM 2272 N N . ASP A 1 275 ? -9.532 5.680 16.131 1.00 70.12 275 ASP A N 1
ATOM 2273 C CA . ASP A 1 275 ? -9.083 4.297 16.290 1.00 70.12 275 ASP A CA 1
ATOM 2274 C C . ASP A 1 275 ? -7.675 4.250 16.908 1.00 70.12 275 ASP A C 1
ATOM 2276 O O . ASP A 1 275 ? -6.651 4.106 16.244 1.00 70.12 275 ASP A O 1
ATOM 2280 N N . ILE A 1 276 ? -7.626 4.450 18.225 1.00 75.19 276 ILE A N 1
ATOM 2281 C CA . ILE A 1 276 ? -6.382 4.510 18.990 1.00 75.19 276 ILE A CA 1
ATOM 2282 C C . ILE A 1 276 ? -5.762 3.130 19.244 1.00 75.19 276 ILE A C 1
ATOM 2284 O O . ILE A 1 276 ? -4.743 3.062 19.928 1.00 75.19 276 ILE A O 1
ATOM 2288 N N . GLU A 1 277 ? -6.351 2.030 18.760 1.00 70.06 277 GLU A N 1
ATOM 2289 C CA . GLU A 1 277 ? -5.827 0.681 19.016 1.00 70.06 277 GLU A CA 1
ATOM 2290 C C . GLU A 1 277 ? -4.423 0.508 18.429 1.00 70.06 277 GLU A C 1
ATOM 2292 O O . GLU A 1 277 ? -3.535 0.022 19.138 1.00 70.06 277 GLU A O 1
ATOM 2297 N N . GLN A 1 278 ? -4.200 1.017 17.212 1.00 63.84 278 GLN A N 1
ATOM 2298 C CA . GLN A 1 278 ? -2.919 0.953 16.491 1.00 63.84 278 GLN A CA 1
ATOM 2299 C C . GLN A 1 278 ? -1.782 1.641 17.264 1.00 63.84 278 GLN A C 1
ATOM 2301 O O . GLN A 1 278 ? -0.691 1.103 17.420 1.00 63.84 278 GLN A O 1
ATOM 2306 N N . ILE A 1 279 ? -2.078 2.786 17.877 1.00 67.88 279 ILE A N 1
ATOM 2307 C CA . ILE A 1 279 ? -1.092 3.618 18.582 1.00 67.88 279 ILE A CA 1
ATOM 2308 C C . ILE A 1 279 ? -1.090 3.420 20.104 1.00 67.88 279 ILE A C 1
ATOM 2310 O O . ILE A 1 279 ? -0.313 4.046 20.828 1.00 67.88 279 ILE A O 1
ATOM 2314 N N . SER A 1 280 ? -1.936 2.521 20.615 1.00 66.50 280 SER A N 1
ATOM 2315 C CA . SER A 1 280 ? -2.036 2.189 22.045 1.00 66.50 280 SER A CA 1
ATOM 2316 C C . SER A 1 280 ? -0.777 1.531 22.618 1.00 66.50 280 SER A C 1
ATOM 2318 O O . SER A 1 280 ? -0.622 1.435 23.837 1.00 66.50 280 SER A O 1
ATOM 2320 N N . GLN A 1 281 ? 0.115 1.079 21.737 1.00 68.31 281 GLN A N 1
ATOM 2321 C CA . GLN A 1 281 ? 1.406 0.486 22.064 1.00 68.31 281 GLN A CA 1
ATOM 2322 C C . GLN A 1 281 ? 2.456 1.504 22.524 1.00 68.31 281 GLN A C 1
ATOM 2324 O O . GLN A 1 281 ? 3.411 1.129 23.207 1.00 68.31 281 GLN A O 1
ATOM 2329 N N . TYR A 1 282 ? 2.286 2.785 22.193 1.00 76.25 282 TYR A N 1
ATOM 2330 C CA . TYR A 1 282 ? 3.265 3.809 22.535 1.00 76.25 282 TYR A CA 1
ATOM 2331 C C . TYR A 1 282 ? 3.172 4.252 24.000 1.00 76.25 282 TYR A C 1
ATOM 2333 O O . TYR A 1 282 ? 2.103 4.339 24.606 1.00 76.25 282 TYR A O 1
ATOM 2341 N N . ASP A 1 283 ? 4.333 4.584 24.569 1.00 79.00 283 ASP A N 1
ATOM 2342 C CA . ASP A 1 283 ? 4.463 5.168 25.906 1.00 79.00 283 ASP A CA 1
ATOM 2343 C C . ASP A 1 283 ? 3.579 6.434 26.019 1.00 79.00 283 ASP A C 1
ATOM 2345 O O . ASP A 1 283 ? 3.746 7.360 25.218 1.00 79.00 283 ASP A O 1
ATOM 2349 N N . PRO A 1 284 ? 2.671 6.538 27.012 1.00 83.31 284 PRO A N 1
ATOM 2350 C CA . PRO A 1 284 ? 1.798 7.702 27.174 1.00 83.31 284 PRO A CA 1
ATOM 2351 C C . PRO A 1 284 ? 2.538 9.041 27.268 1.00 83.31 284 PRO A C 1
ATOM 2353 O O . PRO A 1 284 ? 2.011 10.068 26.839 1.00 83.31 284 PRO A O 1
ATOM 2356 N N . ASN A 1 285 ? 3.764 9.050 27.802 1.00 90.12 285 ASN A N 1
ATOM 2357 C CA . ASN A 1 285 ? 4.582 10.260 27.862 1.00 90.12 285 ASN A CA 1
ATOM 2358 C C . ASN A 1 285 ? 5.054 10.678 26.464 1.00 90.12 285 ASN A C 1
ATOM 2360 O O . ASN A 1 285 ? 5.147 11.869 26.173 1.00 90.12 285 ASN A O 1
ATOM 2364 N N . LEU A 1 286 ? 5.349 9.700 25.603 1.00 89.25 286 LEU A N 1
ATOM 2365 C CA . LEU A 1 286 ? 5.781 9.921 24.225 1.00 89.25 286 LEU A CA 1
ATOM 2366 C C . LEU A 1 286 ? 4.610 10.420 23.371 1.00 89.25 286 LEU A C 1
ATOM 2368 O O . LEU A 1 286 ? 4.754 11.439 22.698 1.00 89.25 286 LEU A O 1
ATOM 2372 N N . LEU A 1 287 ? 3.433 9.798 23.516 1.00 91.69 287 LEU A N 1
ATOM 2373 C CA . LEU A 1 287 ? 2.176 10.270 22.920 1.00 91.69 287 LEU A CA 1
ATOM 2374 C C . LEU A 1 287 ? 1.870 11.717 23.328 1.00 91.69 287 LEU A C 1
ATOM 2376 O O . LEU A 1 287 ? 1.560 12.553 22.484 1.00 91.69 287 LEU A O 1
ATOM 2380 N N . MET A 1 288 ? 2.017 12.051 24.614 1.00 95.38 288 MET A N 1
ATOM 2381 C CA . MET A 1 288 ? 1.842 13.423 25.098 1.00 95.38 288 MET A CA 1
ATOM 2382 C C . MET A 1 288 ? 2.835 14.398 24.451 1.00 95.38 288 MET A C 1
ATOM 2384 O O . MET A 1 288 ? 2.446 15.500 24.073 1.00 95.38 288 MET A O 1
ATOM 2388 N N . GLY A 1 289 ? 4.101 14.000 24.289 1.00 95.31 289 GLY A N 1
ATOM 2389 C CA . GLY A 1 289 ? 5.111 14.803 23.593 1.00 95.31 289 GLY A CA 1
ATOM 2390 C C . GLY A 1 289 ? 4.711 15.126 22.153 1.00 95.31 289 GLY A C 1
ATOM 2391 O O . GLY A 1 289 ? 4.778 16.284 21.743 1.00 95.31 289 GLY A O 1
ATOM 2392 N N . VAL A 1 290 ? 4.212 14.125 21.426 1.00 95.44 290 VAL A N 1
ATOM 2393 C CA . VAL A 1 290 ? 3.717 14.273 20.051 1.00 95.44 290 VAL A CA 1
ATOM 2394 C C . VAL A 1 290 ? 2.490 15.189 20.002 1.00 95.44 290 VAL A C 1
ATOM 2396 O O . VAL A 1 290 ? 2.454 16.138 19.218 1.00 95.44 290 VAL A O 1
ATOM 2399 N N . LEU A 1 291 ? 1.511 14.984 20.891 1.00 95.44 291 LEU A N 1
ATOM 2400 C CA . LEU A 1 291 ? 0.317 15.832 20.973 1.00 95.44 291 LEU A CA 1
ATOM 2401 C C . LEU A 1 291 ? 0.662 17.300 21.279 1.00 95.44 291 LEU A C 1
ATOM 2403 O O . LEU A 1 291 ? -0.026 18.196 20.794 1.00 95.44 291 LEU A O 1
ATOM 2407 N N . VAL A 1 292 ? 1.746 17.579 22.014 1.00 96.38 292 VAL A N 1
ATOM 2408 C CA . VAL A 1 292 ? 2.246 18.953 22.196 1.00 96.38 292 VAL A CA 1
ATOM 2409 C C . VAL A 1 292 ? 2.733 19.546 20.876 1.00 96.38 292 VAL A C 1
ATOM 2411 O O . VAL A 1 292 ? 2.377 20.685 20.569 1.00 96.38 292 VAL A O 1
ATOM 2414 N N . GLU A 1 293 ? 3.511 18.813 20.075 1.00 95.69 293 GLU A N 1
ATOM 2415 C CA . GLU A 1 293 ? 3.941 19.307 18.758 1.00 95.69 293 GLU A CA 1
ATOM 2416 C C . GLU A 1 293 ? 2.736 19.615 17.854 1.00 95.69 293 GLU A C 1
ATOM 2418 O O . GLU A 1 293 ? 2.679 20.677 17.222 1.00 95.69 293 GLU A O 1
ATOM 2423 N N . ILE A 1 294 ? 1.732 18.732 17.864 1.00 94.69 294 ILE A N 1
ATOM 2424 C CA . ILE A 1 294 ? 0.469 18.904 17.133 1.00 94.69 294 ILE A CA 1
ATOM 2425 C C . ILE A 1 294 ? -0.283 20.145 17.629 1.00 94.69 294 ILE A C 1
ATOM 2427 O O . ILE A 1 294 ? -0.713 20.969 16.820 1.00 94.69 294 ILE A O 1
ATOM 2431 N N . LEU A 1 295 ? -0.406 20.328 18.946 1.00 94.62 295 LEU A N 1
ATOM 2432 C CA . LEU A 1 295 ? -1.104 21.460 19.556 1.00 94.62 295 LEU A CA 1
ATOM 2433 C C . LEU A 1 295 ? -0.485 22.805 19.153 1.00 94.62 295 LEU A C 1
ATOM 2435 O O . LEU A 1 295 ? -1.213 23.746 18.822 1.00 94.62 295 LEU A O 1
ATOM 2439 N N . PHE A 1 296 ? 0.849 22.897 19.162 1.00 93.56 296 PHE A N 1
ATOM 2440 C CA . PHE A 1 296 ? 1.574 24.095 18.732 1.00 93.56 296 PHE A CA 1
ATOM 2441 C C . PHE A 1 296 ? 1.302 24.409 17.259 1.00 93.56 296 PHE A C 1
ATOM 2443 O O . PHE A 1 296 ? 0.942 25.547 16.941 1.00 93.56 296 PHE A O 1
ATOM 2450 N N . LYS A 1 297 ? 1.387 23.400 16.381 1.00 91.00 297 LYS A N 1
ATOM 2451 C CA . LYS A 1 297 ? 1.081 23.552 14.952 1.00 91.00 297 LYS A CA 1
ATOM 2452 C C . LYS A 1 297 ? -0.377 23.972 14.716 1.00 91.00 297 LYS A C 1
ATOM 2454 O O . LYS A 1 297 ? -0.595 24.959 14.016 1.00 91.00 297 LYS A O 1
ATOM 2459 N N . LYS A 1 298 ? -1.367 23.324 15.353 1.00 87.19 298 LYS A N 1
ATOM 2460 C CA . LYS A 1 298 ? -2.798 23.682 15.214 1.00 87.19 298 LYS A CA 1
ATOM 2461 C C . LYS A 1 298 ? -3.100 25.112 15.685 1.00 87.19 298 LYS A C 1
ATOM 2463 O O . LYS A 1 298 ? -3.876 25.816 15.051 1.00 87.19 298 LYS A O 1
ATOM 2468 N N . ASN A 1 299 ? -2.416 25.586 16.729 1.00 86.94 299 ASN A N 1
ATOM 2469 C CA . ASN A 1 299 ? -2.530 26.970 17.209 1.00 86.94 299 ASN A CA 1
ATOM 2470 C C . ASN A 1 299 ? -1.656 27.970 16.415 1.00 86.94 299 ASN A C 1
ATOM 2472 O O . ASN A 1 299 ? -1.496 29.113 16.850 1.00 86.94 299 ASN A O 1
ATOM 2476 N N . LYS A 1 300 ? -1.061 27.561 15.283 1.00 87.94 300 LYS A N 1
ATOM 2477 C CA . LYS A 1 300 ? -0.174 28.379 14.434 1.00 87.94 300 LYS A CA 1
ATOM 2478 C C . LYS A 1 300 ? 0.994 29.012 15.210 1.00 87.94 300 LYS A C 1
ATOM 2480 O O . LYS A 1 300 ? 1.409 30.135 14.925 1.00 87.94 300 LYS A O 1
ATOM 2485 N N . LYS A 1 301 ? 1.534 28.307 16.212 1.00 87.31 301 LYS A N 1
ATOM 2486 C CA . LYS A 1 301 ? 2.693 28.746 17.006 1.00 87.31 301 LYS A CA 1
ATOM 2487 C C . LYS A 1 301 ? 3.884 27.822 16.793 1.00 87.31 301 LYS A C 1
ATOM 2489 O O . LYS A 1 301 ? 3.747 26.610 16.671 1.00 87.31 301 LYS A O 1
ATOM 2494 N N . LYS A 1 302 ? 5.089 28.395 16.819 1.00 87.62 302 LYS A N 1
ATOM 2495 C CA . LYS A 1 302 ? 6.333 27.624 16.752 1.00 87.62 302 LYS A CA 1
ATOM 2496 C C . LYS A 1 302 ? 6.677 27.055 18.127 1.00 87.62 302 LYS A C 1
ATOM 2498 O O . LYS A 1 302 ? 6.815 27.810 19.092 1.00 87.62 302 LYS A O 1
ATOM 2503 N N . LEU A 1 303 ? 6.875 25.743 18.202 1.00 89.12 303 LEU A N 1
ATOM 2504 C CA . LEU A 1 303 ? 7.483 25.109 19.366 1.00 89.12 303 LEU A CA 1
ATOM 2505 C C . LEU A 1 303 ? 8.989 25.401 19.338 1.00 89.12 303 LEU A C 1
ATOM 2507 O O . LEU A 1 303 ? 9.727 24.880 18.506 1.00 89.12 303 LEU A O 1
ATOM 2511 N N . THR A 1 304 ? 9.448 26.315 20.191 1.00 89.31 304 THR A N 1
ATOM 2512 C CA . THR A 1 304 ? 10.871 26.680 20.244 1.00 89.31 304 THR A CA 1
ATOM 2513 C C . THR A 1 304 ? 11.683 25.578 20.918 1.00 89.31 304 THR A C 1
ATOM 2515 O O . THR A 1 304 ? 11.190 24.913 21.828 1.00 89.31 304 THR A O 1
ATOM 2518 N N . SER A 1 305 ? 12.958 25.431 20.547 1.00 86.75 305 SER A N 1
ATOM 2519 C CA . SER A 1 305 ? 13.848 24.397 21.098 1.00 86.75 305 SER A CA 1
ATOM 2520 C C . SER A 1 305 ? 13.941 24.445 22.631 1.00 86.75 305 SER A C 1
ATOM 2522 O O . SER A 1 305 ? 13.969 23.407 23.283 1.00 86.75 305 SER A O 1
ATOM 2524 N N . SER A 1 306 ? 13.903 25.645 23.228 1.00 89.00 306 SER A N 1
ATOM 2525 C CA . SER A 1 306 ? 13.918 25.813 24.690 1.00 89.00 306 SER A CA 1
ATOM 2526 C C . SER A 1 306 ? 12.641 25.300 25.367 1.00 89.00 306 SER A C 1
ATOM 2528 O O . SER A 1 306 ? 12.712 24.713 26.447 1.00 89.00 306 SER A O 1
ATOM 2530 N N . ILE A 1 307 ? 11.469 25.517 24.759 1.00 89.06 307 ILE A N 1
ATOM 2531 C CA . ILE A 1 307 ? 10.198 25.009 25.293 1.00 89.06 307 ILE A CA 1
ATOM 2532 C C . ILE A 1 307 ? 10.118 23.498 25.072 1.00 89.06 307 ILE A C 1
ATOM 2534 O O . ILE A 1 307 ? 9.795 22.777 26.012 1.00 89.06 307 ILE A O 1
ATOM 2538 N N . GLN A 1 308 ? 10.479 23.021 23.878 1.00 93.19 308 GLN A N 1
ATOM 2539 C CA . GLN A 1 308 ? 10.515 21.598 23.538 1.00 93.19 308 GLN A CA 1
ATOM 2540 C C . GLN A 1 308 ? 11.374 20.808 24.533 1.00 93.19 308 GLN A C 1
ATOM 2542 O O . GLN A 1 308 ? 10.908 19.832 25.112 1.00 93.19 308 GLN A O 1
ATOM 2547 N N . GLU A 1 309 ? 12.595 21.272 24.819 1.00 93.12 309 GLU A N 1
ATOM 2548 C CA . GLU A 1 309 ? 13.471 20.619 25.792 1.00 93.12 309 GLU A CA 1
ATOM 2549 C C . GLU A 1 309 ? 12.849 20.557 27.191 1.00 93.12 309 GLU A C 1
ATOM 2551 O O . GLU A 1 309 ? 12.868 19.504 27.832 1.00 93.12 309 GLU A O 1
ATOM 2556 N N . LYS A 1 310 ? 12.257 21.659 27.666 1.00 93.88 310 LYS A N 1
ATOM 2557 C CA . LYS A 1 310 ? 11.596 21.701 28.978 1.00 93.88 310 LYS A CA 1
ATOM 2558 C C . LYS A 1 310 ? 10.411 20.741 29.047 1.00 93.88 310 LYS A C 1
ATOM 2560 O O . LYS A 1 310 ? 10.291 20.007 30.026 1.00 93.88 310 LYS A O 1
ATOM 2565 N N . VAL A 1 311 ? 9.570 20.709 28.015 1.00 94.25 311 VAL A N 1
ATOM 2566 C CA . VAL A 1 311 ? 8.438 19.777 27.916 1.00 94.25 311 VAL A CA 1
ATOM 2567 C C . VAL A 1 311 ? 8.945 18.333 27.916 1.00 94.25 311 VAL A C 1
ATOM 2569 O O . VAL A 1 311 ? 8.500 17.531 28.732 1.00 94.25 311 VAL A O 1
ATOM 2572 N N . TYR A 1 312 ? 9.934 18.002 27.085 1.00 95.38 312 TYR A N 1
ATOM 2573 C CA . TYR A 1 312 ? 10.424 16.626 26.935 1.00 95.38 312 TYR A CA 1
ATOM 2574 C C . TYR A 1 312 ? 11.157 16.118 28.170 1.00 95.38 312 TYR A C 1
ATOM 2576 O O . TYR A 1 312 ? 11.041 14.945 28.523 1.00 95.38 312 TYR A O 1
ATOM 2584 N N . ARG A 1 313 ? 11.874 16.987 28.887 1.00 91.81 313 ARG A N 1
ATOM 2585 C CA . ARG A 1 313 ? 12.449 16.638 30.191 1.00 91.81 313 ARG A CA 1
ATOM 2586 C C . ARG A 1 313 ? 11.367 16.453 31.251 1.00 91.81 313 ARG A C 1
ATOM 2588 O O . ARG A 1 313 ? 11.437 15.479 31.999 1.00 91.81 313 ARG A O 1
ATOM 2595 N N . THR A 1 314 ? 10.349 17.317 31.282 1.00 92.88 314 THR A N 1
ATOM 2596 C CA . THR A 1 314 ? 9.208 17.179 32.200 1.00 92.88 314 THR A CA 1
ATOM 2597 C C . THR A 1 314 ? 8.462 15.869 31.970 1.00 92.88 314 THR A C 1
ATOM 2599 O O . THR A 1 314 ? 8.166 15.187 32.946 1.00 92.88 314 THR A O 1
ATOM 2602 N N . LEU A 1 315 ? 8.244 15.466 30.717 1.00 92.75 315 LEU A N 1
ATOM 2603 C CA . LEU A 1 315 ? 7.624 14.187 30.344 1.00 92.75 315 LEU A CA 1
ATOM 2604 C C . LEU A 1 315 ? 8.585 12.986 30.442 1.00 92.75 315 LEU A C 1
ATOM 2606 O O . LEU A 1 315 ? 8.162 11.850 30.283 1.00 92.75 315 LEU A O 1
ATOM 2610 N N . ARG A 1 316 ? 9.873 13.205 30.749 1.00 93.06 316 ARG A N 1
ATOM 2611 C CA . ARG A 1 316 ? 10.926 12.167 30.807 1.00 93.06 316 ARG A CA 1
ATOM 2612 C C . ARG A 1 316 ? 11.153 11.424 29.480 1.00 93.06 316 ARG A C 1
ATOM 2614 O O . ARG A 1 316 ? 11.541 10.261 29.481 1.00 93.06 316 ARG A O 1
ATOM 2621 N N . ILE A 1 317 ? 10.975 12.114 28.356 1.00 91.75 317 ILE A N 1
ATOM 2622 C CA . ILE A 1 317 ? 11.140 11.573 26.994 1.00 91.75 317 ILE A CA 1
ATOM 2623 C C . ILE A 1 317 ? 12.323 12.182 26.233 1.00 91.75 317 ILE A C 1
ATOM 2625 O O . ILE A 1 317 ? 12.510 11.897 25.058 1.00 91.75 317 ILE A O 1
ATOM 2629 N N . TRP A 1 318 ? 13.153 13.011 26.878 1.00 89.56 318 TRP A N 1
ATOM 2630 C CA . TRP A 1 318 ? 14.281 13.690 26.218 1.00 89.56 318 TRP A CA 1
ATOM 2631 C C . TRP A 1 318 ? 15.231 12.741 25.469 1.00 89.56 318 TRP A C 1
ATOM 2633 O O . TRP A 1 318 ? 15.725 13.082 24.396 1.00 89.56 318 TRP A O 1
ATOM 2643 N N . THR A 1 319 ? 15.472 11.548 26.014 1.00 85.38 319 THR A N 1
ATOM 2644 C CA . THR A 1 319 ? 16.311 10.514 25.388 1.00 85.38 319 THR A CA 1
ATOM 2645 C C . THR A 1 319 ? 15.616 9.778 24.242 1.00 85.38 319 THR A C 1
ATOM 2647 O O . THR A 1 319 ? 16.304 9.188 23.422 1.00 85.38 319 THR A O 1
ATOM 2650 N N . LYS A 1 320 ? 14.280 9.846 24.153 1.00 83.81 320 LYS A N 1
ATOM 2651 C CA . LYS A 1 320 ? 13.444 9.217 23.114 1.00 83.81 320 LYS A CA 1
ATOM 2652 C C . LYS A 1 320 ? 12.979 10.206 22.032 1.00 83.81 320 LYS A C 1
ATOM 2654 O O . LYS A 1 320 ? 12.132 9.875 21.212 1.00 83.81 320 LYS A O 1
ATOM 2659 N N . LYS A 1 321 ? 13.503 11.438 22.017 1.00 84.94 321 LYS A N 1
ATOM 2660 C CA . LYS A 1 321 ? 13.047 12.510 21.109 1.00 84.94 321 LYS A CA 1
ATOM 2661 C C . LYS A 1 321 ? 13.179 12.175 19.617 1.00 84.94 321 LYS A C 1
ATOM 2663 O O . LYS A 1 321 ? 12.469 12.762 18.815 1.00 84.94 321 LYS A O 1
ATOM 2668 N N . SER A 1 322 ? 14.078 11.259 19.254 1.00 83.94 322 SER A N 1
ATOM 2669 C CA . SER A 1 322 ? 14.255 10.791 17.876 1.00 83.94 322 SER A CA 1
ATOM 2670 C C . SER A 1 322 ? 13.062 9.991 17.352 1.00 83.94 322 SER A C 1
ATOM 2672 O O . SER A 1 322 ? 12.907 9.918 16.145 1.00 83.94 322 SER A O 1
ATOM 2674 N N . TRP A 1 323 ? 12.221 9.429 18.227 1.00 78.94 323 TRP A N 1
ATOM 2675 C CA . TRP A 1 323 ? 11.028 8.660 17.838 1.00 78.94 323 TRP A CA 1
ATOM 2676 C C . TRP A 1 323 ? 9.798 9.547 17.611 1.00 78.94 323 TRP A C 1
ATOM 2678 O O . TRP A 1 323 ? 8.790 9.095 17.085 1.00 78.94 323 TRP A O 1
ATOM 2688 N N . ILE A 1 324 ? 9.851 10.815 18.035 1.00 87.06 324 ILE A N 1
ATOM 2689 C CA . ILE A 1 324 ? 8.698 11.718 17.950 1.00 87.06 324 ILE A CA 1
ATOM 2690 C C . ILE A 1 324 ? 8.269 12.008 16.506 1.00 87.06 324 ILE A C 1
ATOM 2692 O O . ILE A 1 324 ? 7.064 11.990 16.291 1.00 87.06 324 ILE A O 1
ATOM 2696 N N . PRO A 1 325 ? 9.167 12.253 15.529 1.00 84.50 325 PRO A N 1
ATOM 2697 C CA . PRO A 1 325 ? 8.750 12.527 14.152 1.00 84.50 325 PRO A CA 1
ATOM 2698 C C . PRO A 1 325 ? 7.945 11.387 13.514 1.00 84.50 325 PRO A C 1
ATOM 2700 O O . PRO A 1 325 ? 6.897 11.638 12.937 1.00 84.50 325 PRO A O 1
ATOM 2703 N N . GLU A 1 326 ? 8.382 10.142 13.689 1.00 77.00 326 GLU A N 1
ATOM 2704 C CA . GLU A 1 326 ? 7.706 8.965 13.128 1.00 77.00 326 GLU A CA 1
ATOM 2705 C C . GLU A 1 326 ? 6.306 8.773 13.734 1.00 77.00 326 GLU A C 1
ATOM 2707 O O . GLU A 1 326 ? 5.308 8.694 13.021 1.00 77.00 326 GLU A O 1
ATOM 2712 N N . ILE A 1 327 ? 6.206 8.836 15.067 1.00 83.31 327 ILE A N 1
ATOM 2713 C CA . ILE A 1 327 ? 4.920 8.742 15.779 1.00 83.31 327 ILE A CA 1
ATOM 2714 C C . ILE A 1 327 ? 4.021 9.946 15.456 1.00 83.31 327 ILE A C 1
ATOM 2716 O O . ILE A 1 327 ? 2.795 9.842 15.457 1.00 83.31 327 ILE A O 1
ATOM 2720 N N . TYR A 1 328 ? 4.612 11.116 15.201 1.00 89.81 328 TYR A N 1
ATOM 2721 C CA . TYR A 1 328 ? 3.880 12.317 14.813 1.00 89.81 328 TYR A CA 1
ATOM 2722 C C . TYR A 1 328 ? 3.120 12.115 13.506 1.00 89.81 328 TYR A C 1
ATOM 2724 O O . TYR A 1 328 ? 1.937 12.458 13.458 1.00 89.81 328 TYR A O 1
ATOM 2732 N N . ASP A 1 329 ? 3.762 11.546 12.489 1.00 80.62 329 ASP A N 1
ATOM 2733 C CA . ASP A 1 329 ? 3.128 11.317 11.191 1.00 80.62 329 ASP A CA 1
ATOM 2734 C C . ASP A 1 329 ? 1.973 10.310 11.309 1.00 80.62 329 ASP A C 1
ATOM 2736 O O . ASP A 1 329 ? 0.880 10.561 10.795 1.00 80.62 329 ASP A O 1
ATOM 2740 N N . GLU A 1 330 ? 2.153 9.246 12.097 1.00 78.69 330 GLU A N 1
ATOM 2741 C CA . GLU A 1 330 ? 1.114 8.247 12.377 1.00 78.69 330 GLU A CA 1
ATOM 2742 C C . GLU A 1 330 ? -0.095 8.850 13.122 1.00 78.69 330 GLU A C 1
ATOM 2744 O O . GLU A 1 330 ? -1.251 8.650 12.736 1.00 78.69 330 GLU A O 1
ATOM 2749 N N . ILE A 1 331 ? 0.141 9.663 14.161 1.00 85.31 331 ILE A N 1
ATOM 2750 C CA . ILE A 1 331 ? -0.944 10.308 14.920 1.00 85.31 331 ILE A CA 1
ATOM 2751 C C . ILE A 1 331 ? -1.647 11.386 14.094 1.00 85.31 331 ILE A C 1
ATOM 2753 O O . ILE A 1 331 ? -2.865 11.531 14.201 1.00 85.31 331 ILE A O 1
ATOM 2757 N N . ILE A 1 332 ? -0.922 12.159 13.283 1.00 83.12 332 ILE A N 1
ATOM 2758 C CA . ILE A 1 332 ? -1.541 13.137 12.381 1.00 83.12 332 ILE A CA 1
ATOM 2759 C C . ILE A 1 332 ? -2.419 12.435 11.355 1.00 83.12 332 ILE A C 1
ATOM 2761 O O . ILE A 1 332 ? -3.548 12.878 11.140 1.00 83.12 332 ILE A O 1
ATOM 2765 N N . TYR A 1 333 ? -1.940 11.335 10.773 1.00 77.38 333 TYR A N 1
ATOM 2766 C CA . TYR A 1 333 ? -2.736 10.516 9.871 1.00 77.38 333 TYR A CA 1
ATOM 2767 C C . TYR A 1 333 ? -4.044 10.079 10.543 1.00 77.38 333 TYR A C 1
ATOM 2769 O O . TYR A 1 333 ? -5.112 10.342 9.996 1.00 77.38 333 TYR A O 1
ATOM 2777 N N . LEU A 1 334 ? -3.985 9.539 11.768 1.00 75.56 334 LEU A N 1
ATOM 2778 C CA . LEU A 1 334 ? -5.163 9.122 12.543 1.00 75.56 334 LEU A CA 1
ATOM 2779 C C . LEU A 1 334 ? -6.100 10.273 12.930 1.00 75.56 334 LEU A C 1
ATOM 2781 O O . LEU A 1 334 ? -7.316 10.143 12.812 1.00 75.56 334 LEU A O 1
ATOM 2785 N N . LEU A 1 335 ? -5.566 11.410 13.381 1.00 77.69 335 LEU A N 1
ATOM 2786 C CA . LEU A 1 335 ? -6.374 12.582 13.735 1.00 77.69 335 LEU A CA 1
ATOM 2787 C C . LEU A 1 335 ? -7.104 13.166 12.522 1.00 77.69 335 LEU A C 1
ATOM 2789 O O . LEU A 1 335 ? -8.206 13.697 12.670 1.00 77.69 335 LEU A O 1
ATOM 2793 N N . ASN A 1 336 ? -6.508 13.031 11.338 1.00 74.69 336 ASN A N 1
ATOM 2794 C CA . ASN A 1 336 ? -7.116 13.415 10.071 1.00 74.69 336 ASN A CA 1
ATOM 2795 C C . ASN A 1 336 ? -8.119 12.369 9.550 1.00 74.69 336 ASN A C 1
ATOM 2797 O O . ASN A 1 336 ? -8.867 12.663 8.620 1.00 74.69 336 ASN A O 1
ATOM 2801 N N . GLN A 1 337 ? -8.203 11.172 10.144 1.00 61.53 337 GLN A N 1
ATOM 2802 C CA . GLN A 1 337 ? -9.295 10.244 9.854 1.00 61.53 337 GLN A CA 1
ATOM 2803 C C . GLN A 1 337 ? -10.563 10.680 10.606 1.00 61.53 337 GLN A C 1
ATOM 2805 O O . GLN A 1 337 ? -10.578 10.780 11.834 1.00 61.53 337 GLN A O 1
ATOM 2810 N N . SER A 1 338 ? -11.661 10.950 9.898 1.00 51.84 338 SER A N 1
ATOM 2811 C CA . SER A 1 338 ? -12.996 11.035 10.501 1.00 51.84 338 SER A CA 1
ATOM 2812 C C . SER A 1 338 ? -13.374 9.684 11.131 1.00 51.84 338 SER A C 1
ATOM 2814 O O . SER A 1 338 ? -13.140 8.633 10.531 1.00 51.84 338 SER A O 1
ATOM 2816 N N . THR A 1 339 ? -13.948 9.683 12.342 1.00 54.56 339 THR A N 1
ATOM 2817 C CA . THR A 1 339 ? -14.658 8.502 12.855 1.00 54.56 339 THR A CA 1
ATOM 2818 C C . THR A 1 339 ? -15.836 8.243 11.929 1.00 54.56 339 THR A C 1
ATOM 2820 O O . THR A 1 339 ? -16.672 9.130 11.767 1.00 54.56 339 THR A O 1
ATOM 2823 N N . ALA A 1 340 ? -15.895 7.061 11.306 1.00 51.59 340 ALA A N 1
ATOM 2824 C CA . ALA A 1 340 ? -16.962 6.749 10.360 1.00 51.59 340 ALA A CA 1
ATOM 2825 C C . ALA A 1 340 ? -18.332 6.924 11.055 1.00 51.59 340 ALA A C 1
ATOM 2827 O O . ALA A 1 340 ? -18.569 6.305 12.101 1.00 51.59 340 ALA A O 1
ATOM 2828 N N . PRO A 1 341 ? -19.219 7.792 10.540 1.00 61.97 341 PRO A N 1
ATOM 2829 C CA . PRO A 1 341 ? -20.520 8.029 11.144 1.00 61.97 341 PRO A CA 1
ATOM 2830 C C . PRO A 1 341 ? -21.394 6.774 11.091 1.00 61.97 341 PRO A C 1
ATOM 2832 O O . PRO A 1 341 ? -21.154 5.850 10.313 1.00 61.97 341 PRO A O 1
ATOM 2835 N N . SER A 1 342 ? -22.434 6.719 11.931 1.00 75.94 342 SER A N 1
ATOM 2836 C CA . SER A 1 342 ? -23.362 5.585 11.909 1.00 75.94 342 SER A CA 1
ATOM 2837 C C . SER A 1 342 ? -24.011 5.446 10.527 1.00 75.94 342 SER A C 1
ATOM 2839 O O . SER A 1 342 ? -24.340 6.444 9.883 1.00 75.94 342 SER A O 1
ATOM 2841 N N . ASN A 1 343 ? -24.262 4.207 10.088 1.00 82.88 343 ASN A N 1
ATOM 2842 C CA . ASN A 1 343 ? -24.940 3.947 8.811 1.00 82.88 343 ASN A CA 1
ATOM 2843 C C . ASN A 1 343 ? -26.274 4.711 8.700 1.00 82.88 343 ASN A C 1
ATOM 2845 O O . ASN A 1 343 ? -26.629 5.166 7.619 1.00 82.88 343 ASN A O 1
ATOM 2849 N N . GLU A 1 344 ? -26.999 4.882 9.812 1.00 84.81 344 GLU A N 1
ATOM 2850 C CA . GLU A 1 344 ? -28.243 5.662 9.864 1.00 84.81 344 GLU A CA 1
ATOM 2851 C C . GLU A 1 344 ? -28.015 7.141 9.522 1.00 84.81 344 GLU A C 1
ATOM 2853 O O . GLU A 1 344 ? -28.762 7.711 8.729 1.00 84.81 344 GLU A O 1
ATOM 2858 N N . LEU A 1 345 ? -26.957 7.755 10.060 1.00 82.94 345 LEU A N 1
ATOM 2859 C CA . LEU A 1 345 ? -26.610 9.141 9.752 1.00 82.94 345 LEU A CA 1
ATOM 2860 C C . LEU A 1 345 ? -26.204 9.302 8.280 1.00 82.94 345 LEU A C 1
ATOM 2862 O O . LEU A 1 345 ? -26.667 10.230 7.620 1.00 82.94 345 LEU A O 1
ATOM 2866 N N . ILE A 1 346 ? -25.408 8.372 7.747 1.00 85.62 346 ILE A N 1
ATOM 2867 C CA . ILE A 1 346 ? -25.000 8.376 6.333 1.00 85.62 346 ILE A CA 1
ATOM 2868 C C . ILE A 1 346 ? -26.226 8.259 5.416 1.00 85.62 346 ILE A C 1
ATOM 2870 O O . ILE A 1 346 ? -26.370 9.032 4.469 1.00 85.62 346 ILE A O 1
ATOM 2874 N N . ILE A 1 347 ? -27.143 7.333 5.718 1.00 90.75 347 ILE A N 1
ATOM 2875 C CA . ILE A 1 347 ? -28.385 7.153 4.953 1.00 90.75 347 ILE A CA 1
ATOM 2876 C C . ILE A 1 347 ? -29.255 8.411 5.020 1.00 90.75 347 ILE A C 1
ATOM 2878 O O . ILE A 1 347 ? -29.759 8.849 3.989 1.00 90.75 347 ILE A O 1
ATOM 2882 N N . ASN A 1 348 ? -29.407 9.027 6.194 1.00 90.31 348 ASN A N 1
ATOM 2883 C CA . ASN A 1 348 ? -30.183 10.261 6.337 1.00 90.31 348 ASN A CA 1
ATOM 2884 C C . ASN A 1 348 ? -29.582 11.415 5.520 1.00 90.31 348 ASN A C 1
ATOM 2886 O O . ASN A 1 348 ? -30.323 12.148 4.863 1.00 90.31 348 ASN A O 1
ATOM 2890 N N . ASN A 1 349 ? -28.252 11.540 5.496 1.00 89.69 349 ASN A N 1
ATOM 2891 C CA . ASN A 1 349 ? -27.560 12.535 4.675 1.00 89.69 349 ASN A CA 1
ATOM 2892 C C . ASN A 1 349 ? -27.780 12.282 3.174 1.00 89.69 349 ASN A C 1
ATOM 2894 O O . ASN A 1 349 ? -28.100 13.216 2.439 1.00 89.69 349 ASN A O 1
ATOM 2898 N N . LEU A 1 350 ? -27.698 11.023 2.728 1.00 93.12 350 LEU A N 1
ATOM 2899 C CA . LEU A 1 350 ? -27.999 10.639 1.344 1.00 93.12 350 LEU A CA 1
ATOM 2900 C C . LEU A 1 350 ? -29.451 10.950 0.961 1.00 93.12 350 LEU A C 1
ATOM 2902 O O . LEU A 1 350 ? -29.690 11.572 -0.069 1.00 93.12 350 LEU A O 1
ATOM 2906 N N . LEU A 1 351 ? -30.425 10.566 1.792 1.00 92.88 351 LEU A N 1
ATOM 2907 C CA . LEU A 1 351 ? -31.847 10.828 1.540 1.00 92.88 351 LEU A CA 1
ATOM 2908 C C . LEU A 1 351 ? -32.154 12.330 1.487 1.00 92.88 351 LEU A C 1
ATOM 2910 O O . LEU A 1 351 ? -32.927 12.770 0.635 1.00 92.88 351 LEU A O 1
ATOM 2914 N N . SER A 1 352 ? -31.524 13.120 2.359 1.00 92.12 352 SER A N 1
ATOM 2915 C CA . SER A 1 352 ? -31.621 14.582 2.339 1.00 92.12 352 SER A CA 1
ATOM 2916 C C . SER A 1 352 ? -31.077 15.167 1.029 1.00 92.12 352 SER A C 1
ATOM 2918 O O . SER A 1 352 ? -31.746 15.972 0.376 1.00 92.12 352 SER A O 1
ATOM 2920 N N . LEU A 1 353 ? -29.905 14.710 0.575 1.00 91.94 353 LEU A N 1
ATOM 2921 C CA . LEU A 1 353 ? -29.321 15.128 -0.705 1.00 91.94 353 LEU A CA 1
ATOM 2922 C C . LEU A 1 353 ? -30.204 14.745 -1.900 1.00 91.94 353 LEU A C 1
ATOM 2924 O O . LEU A 1 353 ? -30.456 15.571 -2.774 1.00 91.94 353 LEU A O 1
ATOM 2928 N N . TYR A 1 354 ? -30.735 13.523 -1.917 1.00 94.12 354 TYR A N 1
ATOM 2929 C CA . TYR A 1 354 ? -31.639 13.069 -2.974 1.00 94.12 354 TYR A CA 1
ATOM 2930 C C . TYR A 1 354 ? -32.917 13.905 -3.029 1.00 94.12 354 TYR A C 1
ATOM 2932 O O . TYR A 1 354 ? -33.336 14.319 -4.108 1.00 94.12 354 TYR A O 1
ATOM 2940 N N . SER A 1 355 ? -33.501 14.218 -1.871 1.00 90.88 355 SER A N 1
ATOM 2941 C CA . SER A 1 355 ? -34.709 15.039 -1.799 1.00 90.88 355 SER A CA 1
ATOM 2942 C C . SER A 1 355 ? -34.466 16.491 -2.202 1.00 90.88 355 SER A C 1
ATOM 2944 O O . SER A 1 355 ? -35.337 17.091 -2.825 1.00 90.88 355 SER A O 1
ATOM 2946 N N . THR A 1 356 ? -33.327 17.080 -1.829 1.00 89.81 356 THR A N 1
ATOM 2947 C CA . THR A 1 356 ? -33.032 18.489 -2.145 1.00 89.81 356 THR A CA 1
ATOM 2948 C C . THR A 1 356 ? -32.759 18.708 -3.631 1.00 89.81 356 THR A C 1
ATOM 2950 O O . THR A 1 356 ? -33.050 19.788 -4.139 1.00 89.81 356 THR A O 1
ATOM 2953 N N . GLN A 1 357 ? -32.258 17.690 -4.335 1.00 87.31 357 GLN A N 1
ATOM 2954 C CA . GLN A 1 357 ? -31.967 17.755 -5.769 1.00 87.31 357 GLN A CA 1
ATOM 2955 C C . GLN A 1 357 ? -32.999 17.049 -6.664 1.00 87.31 357 GLN A C 1
ATOM 2957 O O . GLN A 1 357 ? -32.743 16.877 -7.854 1.00 87.31 357 GLN A O 1
ATOM 2962 N N . ASP A 1 358 ? -34.148 16.637 -6.113 1.00 91.50 358 ASP A N 1
ATOM 2963 C CA . ASP A 1 358 ? -35.199 15.892 -6.831 1.00 91.50 358 ASP A CA 1
ATOM 2964 C C . ASP A 1 358 ? -34.639 14.687 -7.621 1.00 91.50 358 ASP A C 1
ATOM 2966 O O . ASP A 1 358 ? -34.969 14.430 -8.781 1.00 91.50 358 ASP A O 1
ATOM 2970 N N . TYR A 1 359 ? -33.711 13.958 -6.993 1.00 93.44 359 TYR A N 1
ATOM 2971 C CA . TYR A 1 359 ? -33.005 12.840 -7.605 1.00 93.44 359 TYR A CA 1
ATOM 2972 C C . TYR A 1 359 ? -33.532 11.504 -7.087 1.00 93.44 359 TYR A C 1
ATOM 2974 O O . TYR A 1 359 ? -33.607 11.260 -5.884 1.00 93.44 359 TYR A O 1
ATOM 2982 N N . THR A 1 360 ? -33.842 10.594 -8.012 1.00 94.38 360 THR A N 1
ATOM 2983 C CA . THR A 1 360 ? -34.182 9.207 -7.679 1.00 94.38 360 THR A CA 1
ATOM 2984 C C . THR A 1 360 ? -32.927 8.335 -7.784 1.00 94.38 360 THR A C 1
ATOM 2986 O O . THR A 1 360 ? -32.379 8.218 -8.886 1.00 94.38 360 THR A O 1
ATOM 2989 N N . PRO A 1 361 ? -32.457 7.716 -6.683 1.00 94.38 361 PRO A N 1
ATOM 2990 C CA . PRO A 1 361 ? -31.249 6.906 -6.704 1.00 94.38 361 PRO A CA 1
ATOM 2991 C C . PRO A 1 361 ? -31.435 5.624 -7.513 1.00 94.38 361 PRO A C 1
ATOM 2993 O O . PRO A 1 361 ? -32.515 5.043 -7.581 1.00 94.38 361 PRO A O 1
ATOM 2996 N N . LYS A 1 362 ? -30.341 5.175 -8.121 1.00 92.81 362 LYS A N 1
ATOM 2997 C CA . LYS A 1 362 ? -30.241 3.891 -8.807 1.00 92.81 362 LYS A CA 1
ATOM 2998 C C . LYS A 1 362 ? -29.894 2.789 -7.817 1.00 92.81 362 LYS A C 1
ATOM 3000 O O . LYS A 1 362 ? -29.027 2.985 -6.968 1.00 92.81 362 LYS A O 1
ATOM 3005 N N . ASP A 1 363 ? -30.475 1.613 -8.025 1.00 92.06 363 ASP A N 1
ATOM 3006 C CA . ASP A 1 363 ? -30.227 0.432 -7.188 1.00 92.06 363 ASP A CA 1
ATOM 3007 C C . ASP A 1 363 ? -28.982 -0.370 -7.606 1.00 92.06 363 ASP A C 1
ATOM 3009 O O . ASP A 1 363 ? -28.494 -1.204 -6.847 1.00 92.06 363 ASP A O 1
ATOM 3013 N N . GLN A 1 364 ? -28.451 -0.125 -8.811 1.00 90.94 364 GLN A N 1
ATOM 3014 C CA . GLN A 1 364 ? -27.277 -0.817 -9.350 1.00 90.94 364 GLN A CA 1
ATOM 3015 C C . GLN A 1 364 ? -26.491 0.044 -10.350 1.00 90.94 364 GLN A C 1
ATOM 3017 O O . GLN A 1 364 ? -27.045 0.947 -10.988 1.00 90.94 364 GLN A O 1
ATOM 3022 N N . ILE A 1 365 ? -25.205 -0.277 -10.523 1.00 89.38 365 ILE A N 1
ATOM 3023 C CA . ILE A 1 365 ? -24.360 0.292 -11.581 1.00 89.38 365 ILE A CA 1
ATOM 3024 C C . ILE A 1 365 ? -24.658 -0.447 -12.901 1.00 89.38 365 ILE A C 1
ATOM 3026 O O . ILE A 1 365 ? -24.673 -1.680 -12.910 1.00 89.38 365 ILE A O 1
ATOM 3030 N N . PRO A 1 366 ? -24.914 0.257 -14.021 1.00 86.62 366 PRO A N 1
ATOM 3031 C CA . PRO A 1 366 ? -25.114 -0.386 -15.320 1.00 86.62 366 PRO A CA 1
ATOM 3032 C C . PRO A 1 366 ? -23.880 -1.183 -15.767 1.00 86.62 366 PRO A C 1
ATOM 3034 O O . PRO A 1 366 ? -22.771 -0.667 -15.718 1.00 86.62 366 PRO A O 1
ATOM 3037 N N . MET A 1 367 ? -24.072 -2.405 -16.276 1.00 81.69 367 MET A N 1
ATOM 3038 C CA . MET A 1 367 ? -22.964 -3.230 -16.793 1.00 81.69 367 MET A CA 1
ATOM 3039 C C . MET A 1 367 ? -22.328 -2.658 -18.067 1.00 81.69 367 MET A C 1
ATOM 3041 O O . MET A 1 367 ? -21.131 -2.800 -18.278 1.00 81.69 367 MET A O 1
ATOM 3045 N N . ASN A 1 368 ? -23.124 -2.011 -18.921 1.00 82.06 368 ASN A N 1
ATOM 3046 C CA . ASN A 1 368 ? -22.650 -1.445 -20.180 1.00 82.06 368 ASN A CA 1
ATOM 3047 C C . ASN A 1 368 ? -22.482 0.064 -20.045 1.00 82.06 368 ASN A C 1
ATOM 3049 O O . ASN A 1 368 ? -23.460 0.767 -19.785 1.00 82.06 368 ASN A O 1
ATOM 3053 N N . LYS A 1 369 ? -21.256 0.536 -20.289 1.00 85.19 369 LYS A N 1
ATOM 3054 C CA . LYS A 1 369 ? -20.889 1.958 -20.324 1.00 85.19 369 LYS A CA 1
ATOM 3055 C C . LYS A 1 369 ? -21.387 2.752 -19.101 1.00 85.19 369 LYS A C 1
ATOM 3057 O O . LYS A 1 369 ? -22.131 3.727 -19.251 1.00 85.19 369 LYS A O 1
ATOM 3062 N N . PRO A 1 370 ? -21.011 2.341 -17.877 1.00 87.56 370 PRO A N 1
ATOM 3063 C CA . PRO A 1 370 ? -21.514 2.943 -16.642 1.00 87.56 370 PRO A CA 1
ATOM 3064 C C . PRO A 1 370 ? -21.265 4.453 -16.534 1.00 87.56 370 PRO A C 1
ATOM 3066 O O . PRO A 1 370 ? -22.061 5.144 -15.892 1.00 87.56 370 PRO A O 1
ATOM 3069 N N . PHE A 1 371 ? -20.216 4.973 -17.177 1.00 91.38 371 PHE A N 1
ATOM 3070 C CA . PHE A 1 371 ? -19.726 6.342 -16.992 1.00 91.38 371 PHE A CA 1
ATOM 3071 C C . PHE A 1 371 ? -19.921 7.285 -18.190 1.00 91.38 371 PHE A C 1
ATOM 3073 O O . PHE A 1 371 ? -19.568 8.457 -18.092 1.00 91.38 371 PHE A O 1
ATOM 3080 N N . ASP A 1 372 ? -20.571 6.853 -19.280 1.00 90.44 372 ASP A N 1
ATOM 3081 C CA . ASP A 1 372 ? -20.807 7.682 -20.485 1.00 90.44 372 ASP A CA 1
ATOM 3082 C C . ASP A 1 372 ? -21.517 9.018 -20.192 1.00 90.44 372 ASP A C 1
ATOM 3084 O O . ASP A 1 372 ? -21.394 9.993 -20.936 1.00 90.44 372 ASP A O 1
ATOM 3088 N N . PHE A 1 373 ? -22.285 9.079 -19.101 1.00 91.88 373 PHE A N 1
ATOM 3089 C CA . PHE A 1 373 ? -23.004 10.285 -18.700 1.00 91.88 373 PHE A CA 1
ATOM 3090 C C . PHE A 1 373 ? -22.096 11.371 -18.098 1.00 91.88 373 PHE A C 1
ATOM 3092 O O . PHE A 1 373 ? -22.522 12.529 -18.047 1.00 91.88 373 PHE A O 1
ATOM 3099 N N . LEU A 1 374 ? -20.896 11.015 -17.613 1.00 94.38 374 LEU A N 1
ATOM 3100 C CA . LEU A 1 374 ? -20.058 11.901 -16.801 1.00 94.38 374 LEU A CA 1
ATOM 3101 C C . LEU A 1 374 ? -19.618 13.126 -17.580 1.00 94.38 374 LEU A C 1
ATOM 3103 O O . LEU A 1 374 ? -19.899 14.230 -17.132 1.00 94.38 374 LEU A O 1
ATOM 3107 N N . LYS A 1 375 ? -19.041 12.949 -18.772 1.00 93.44 375 LYS A N 1
ATOM 3108 C CA . LYS A 1 375 ? -18.520 14.060 -19.580 1.00 93.44 375 LYS A CA 1
ATOM 3109 C C . LYS A 1 375 ? -19.542 15.185 -19.752 1.00 93.44 375 LYS A C 1
ATOM 3111 O O . LYS A 1 375 ? -19.306 16.318 -19.344 1.00 93.44 375 LYS A O 1
ATOM 3116 N N . LYS A 1 376 ? -20.733 14.852 -20.264 1.00 94.56 376 LYS A N 1
ATOM 3117 C CA . LYS A 1 376 ? -21.810 15.833 -20.469 1.00 94.56 376 LYS A CA 1
ATOM 3118 C C . LYS A 1 376 ? -22.236 16.487 -19.155 1.00 94.56 376 LYS A C 1
ATOM 3120 O O . LYS A 1 376 ? -22.570 17.667 -19.137 1.00 94.56 376 LYS A O 1
ATOM 3125 N N . ARG A 1 377 ? -22.285 15.737 -18.055 1.00 94.56 377 ARG A N 1
ATOM 3126 C CA . ARG A 1 377 ? -22.655 16.297 -16.752 1.00 94.56 377 ARG A CA 1
ATOM 3127 C C . ARG A 1 377 ? -21.583 17.227 -16.196 1.00 94.56 377 ARG A C 1
ATOM 3129 O O . ARG A 1 377 ? -21.925 18.318 -15.756 1.00 94.56 377 ARG A O 1
ATOM 3136 N N . GLN A 1 378 ? -20.317 16.837 -16.258 1.00 96.75 378 GLN A N 1
ATOM 3137 C CA . GLN A 1 378 ? -19.189 17.644 -15.802 1.00 96.75 378 GLN A CA 1
ATOM 3138 C C . GLN A 1 378 ? -19.063 18.948 -16.601 1.00 96.75 378 GLN A C 1
ATOM 3140 O O . GLN A 1 378 ? -18.836 20.001 -16.017 1.00 96.75 378 GLN A O 1
ATOM 3145 N N . GLU A 1 379 ? -19.296 18.913 -17.916 1.00 95.44 379 GLU A N 1
ATOM 3146 C CA . GLU A 1 379 ? -19.331 20.107 -18.778 1.00 95.44 379 GLU A CA 1
ATOM 3147 C C . GLU A 1 379 ? -20.448 21.099 -18.400 1.00 95.44 379 GLU A C 1
ATOM 3149 O O . GLU A 1 379 ? -20.294 22.301 -18.600 1.00 95.44 379 GLU A O 1
ATOM 3154 N N . ASN A 1 380 ? -21.558 20.613 -17.835 1.00 94.19 380 ASN A N 1
ATOM 3155 C CA . ASN A 1 380 ? -22.697 21.434 -17.407 1.00 94.19 380 ASN A CA 1
ATOM 3156 C C . ASN A 1 380 ? -22.686 21.765 -15.903 1.00 94.19 380 ASN A C 1
ATOM 3158 O O . ASN A 1 380 ? -23.622 22.396 -15.414 1.00 94.19 380 ASN A O 1
ATOM 3162 N N . THR A 1 381 ? -21.664 21.328 -15.165 1.00 94.38 381 THR A N 1
ATOM 3163 C CA . THR A 1 381 ? -21.549 21.556 -13.720 1.00 94.38 381 THR A CA 1
ATOM 3164 C C . THR A 1 381 ? -20.547 22.674 -13.458 1.00 94.38 381 THR A C 1
ATOM 3166 O O . THR A 1 381 ? -19.445 22.670 -14.005 1.00 94.38 381 THR A O 1
ATOM 3169 N N . ILE A 1 382 ? -20.921 23.633 -12.613 1.00 92.44 382 ILE A N 1
ATOM 3170 C CA . ILE A 1 382 ? -20.000 24.659 -12.114 1.00 92.44 382 ILE A CA 1
ATOM 3171 C C . ILE A 1 382 ? -19.305 24.090 -10.877 1.00 92.44 382 ILE A C 1
ATOM 3173 O O . ILE A 1 382 ? -19.978 23.555 -9.998 1.00 92.44 382 ILE A O 1
ATOM 3177 N N . TYR A 1 383 ? -17.975 24.186 -10.825 1.00 92.00 383 TYR A N 1
ATOM 3178 C CA . TYR A 1 383 ? -17.216 23.782 -9.644 1.00 92.00 383 TYR A CA 1
ATOM 3179 C C . TYR A 1 383 ? -17.573 24.674 -8.449 1.00 92.00 383 TYR A C 1
ATOM 3181 O O . TYR A 1 383 ? -17.561 25.901 -8.561 1.00 92.00 383 TYR A O 1
ATOM 3189 N N . ASP A 1 384 ? -17.869 24.040 -7.321 1.00 88.19 384 ASP A N 1
ATOM 3190 C CA . ASP A 1 384 ? -18.160 24.673 -6.041 1.00 88.19 384 ASP A CA 1
ATOM 3191 C C . ASP A 1 384 ? -17.344 23.954 -4.957 1.00 88.19 384 ASP A C 1
ATOM 3193 O O . ASP A 1 384 ? -17.505 22.754 -4.733 1.00 88.19 384 ASP A O 1
ATOM 3197 N N . GLU A 1 385 ? -16.431 24.688 -4.321 1.00 83.00 385 GLU A N 1
ATOM 3198 C CA . GLU A 1 385 ? -15.490 24.154 -3.328 1.00 83.00 385 GLU A CA 1
ATOM 3199 C C . GLU A 1 385 ? -16.201 23.608 -2.083 1.00 83.00 385 GLU A C 1
ATOM 3201 O O . GLU A 1 385 ? -15.807 22.576 -1.546 1.00 83.00 385 GLU A O 1
ATOM 3206 N N . TYR A 1 386 ? -17.282 24.257 -1.648 1.00 82.56 386 TYR A N 1
ATOM 3207 C CA . TYR A 1 386 ? -18.037 23.822 -0.477 1.00 82.56 386 TYR A CA 1
ATOM 3208 C C . TYR A 1 386 ? -18.817 22.539 -0.772 1.00 82.56 386 TYR A C 1
ATOM 3210 O O . TYR A 1 386 ? -18.861 21.625 0.051 1.00 82.56 386 TYR A O 1
ATOM 3218 N N . MET A 1 387 ? -19.406 22.448 -1.966 1.00 83.06 387 MET A N 1
ATOM 3219 C CA . MET A 1 387 ? -20.031 21.213 -2.436 1.00 83.06 387 MET A CA 1
ATOM 3220 C C . MET A 1 387 ? -19.003 20.089 -2.578 1.00 83.06 387 MET A C 1
ATOM 3222 O O . MET A 1 387 ? -19.290 18.964 -2.180 1.00 83.06 387 MET A O 1
ATOM 3226 N N . ASP A 1 388 ? -17.808 20.375 -3.095 1.00 82.25 388 ASP A N 1
ATOM 3227 C CA . ASP A 1 388 ? -16.754 19.367 -3.219 1.00 82.25 388 ASP A CA 1
ATOM 3228 C C . ASP A 1 388 ? -16.326 18.820 -1.850 1.00 82.25 388 ASP A C 1
ATOM 3230 O O . ASP A 1 388 ? -16.333 17.606 -1.654 1.00 82.25 388 ASP A O 1
ATOM 3234 N N . GLU A 1 389 ? -16.096 19.698 -0.866 1.00 79.31 389 GLU A N 1
ATOM 3235 C CA . GLU A 1 389 ? -15.777 19.312 0.516 1.00 79.31 389 GLU A CA 1
ATOM 3236 C C . GLU A 1 389 ? -16.900 18.470 1.153 1.00 79.31 389 GLU A C 1
ATOM 3238 O O . GLU A 1 389 ? -16.643 17.466 1.826 1.00 79.31 389 GLU A O 1
ATOM 3243 N N . GLN A 1 390 ? -18.169 18.836 0.939 1.00 86.12 390 GLN A N 1
ATOM 3244 C CA . GLN A 1 390 ? -19.300 18.046 1.438 1.00 86.12 390 GLN A CA 1
ATOM 3245 C C . GLN A 1 390 ? -19.333 16.635 0.838 1.00 86.12 390 GLN A C 1
ATOM 3247 O O . GLN A 1 390 ? -19.554 15.658 1.560 1.00 86.12 390 GLN A O 1
ATOM 3252 N N . PHE A 1 391 ? -19.130 16.523 -0.475 1.00 89.69 391 PHE A N 1
ATOM 3253 C CA . PHE A 1 391 ? -19.156 15.245 -1.181 1.00 89.69 391 PHE A CA 1
ATOM 3254 C C . PHE A 1 391 ? -17.932 14.389 -0.859 1.00 89.69 391 PHE A C 1
ATOM 3256 O O . PHE A 1 391 ? -18.080 13.178 -0.700 1.00 89.69 391 PHE A O 1
ATOM 3263 N N . GLU A 1 392 ? -16.757 14.996 -0.687 1.00 82.94 392 GLU A N 1
ATOM 3264 C CA . GLU A 1 392 ? -15.553 14.319 -0.212 1.00 82.94 392 GLU A CA 1
ATOM 3265 C C . GLU A 1 392 ? -15.811 13.662 1.145 1.00 82.94 392 GLU A C 1
ATOM 3267 O O . GLU A 1 392 ? -15.709 12.437 1.256 1.00 82.94 392 GLU A O 1
ATOM 3272 N N . ASN A 1 393 ? -16.250 14.439 2.139 1.00 79.25 393 ASN A N 1
ATOM 3273 C CA . ASN A 1 393 ? -16.535 13.930 3.481 1.00 79.25 393 ASN A CA 1
ATOM 3274 C C . ASN A 1 393 ? -17.553 12.782 3.453 1.00 79.25 393 ASN A C 1
ATOM 3276 O O . ASN A 1 393 ? -17.294 11.701 3.985 1.00 79.25 393 ASN A O 1
ATOM 3280 N N . LEU A 1 394 ? -18.681 12.974 2.760 1.00 87.38 394 LEU A N 1
ATOM 3281 C CA . LEU A 1 394 ? -19.721 11.950 2.670 1.00 87.38 394 LEU A CA 1
ATOM 3282 C C . LEU A 1 394 ? -19.238 10.685 1.944 1.00 87.38 394 LEU A C 1
ATOM 3284 O O . LEU A 1 394 ? -19.600 9.575 2.331 1.00 87.38 394 LEU A O 1
ATOM 3288 N N . SER A 1 395 ? -18.425 10.826 0.896 1.00 88.44 395 SER A N 1
ATOM 3289 C CA . SER A 1 395 ? -17.891 9.689 0.142 1.00 88.44 395 SER A CA 1
ATOM 3290 C C . SER A 1 395 ? -16.909 8.856 0.965 1.00 88.44 395 SER A C 1
ATOM 3292 O O . SER A 1 395 ? -16.974 7.626 0.932 1.00 88.44 395 SER A O 1
ATOM 3294 N N . VAL A 1 396 ? -16.061 9.510 1.764 1.00 79.75 396 VAL A N 1
ATOM 3295 C CA . VAL A 1 396 ? -15.144 8.856 2.703 1.00 79.75 396 VAL A CA 1
ATOM 3296 C C . VAL A 1 396 ? -15.926 8.134 3.796 1.00 79.75 396 VAL A C 1
ATOM 3298 O O . VAL A 1 396 ? -15.616 6.984 4.109 1.00 79.75 396 VAL A O 1
ATOM 3301 N N . ASP A 1 397 ? -16.971 8.766 4.331 1.00 83.31 397 ASP A N 1
ATOM 3302 C CA . ASP A 1 397 ? -17.850 8.159 5.329 1.00 83.31 397 ASP A CA 1
ATOM 3303 C C . ASP A 1 397 ? -18.551 6.910 4.777 1.00 83.31 397 ASP A C 1
ATOM 3305 O O . ASP A 1 397 ? -18.548 5.864 5.424 1.00 83.31 397 ASP A O 1
ATOM 3309 N N . ILE A 1 398 ? -19.089 6.981 3.553 1.00 85.88 398 ILE A N 1
ATOM 3310 C CA . ILE A 1 398 ? -19.687 5.838 2.847 1.00 85.88 398 ILE A CA 1
ATOM 3311 C C . ILE A 1 398 ? -18.659 4.722 2.652 1.00 85.88 398 ILE A C 1
ATOM 3313 O O . ILE A 1 398 ? -18.954 3.564 2.952 1.00 85.88 398 ILE A O 1
ATOM 3317 N N . TYR A 1 399 ? -17.457 5.058 2.183 1.00 82.56 399 TYR A N 1
ATOM 3318 C CA . TYR A 1 399 ? -16.397 4.093 1.905 1.00 82.56 399 TYR A CA 1
ATOM 3319 C C . TYR A 1 399 ? -15.915 3.357 3.160 1.00 82.56 399 TYR A C 1
ATOM 3321 O O . TYR A 1 399 ? -15.655 2.158 3.110 1.00 82.56 399 TYR A O 1
ATOM 3329 N N . ARG A 1 400 ? -15.843 4.054 4.300 1.00 78.94 400 ARG A N 1
ATOM 3330 C CA . ARG A 1 400 ? -15.441 3.487 5.599 1.00 78.94 400 ARG A CA 1
ATOM 3331 C C . ARG A 1 400 ? -16.582 2.806 6.362 1.00 78.94 400 ARG A C 1
ATOM 3333 O O . ARG A 1 400 ? -16.351 2.244 7.432 1.00 78.94 400 ARG A O 1
ATOM 3340 N N . SER A 1 401 ? -17.813 2.890 5.864 1.00 80.62 401 SER A N 1
ATOM 3341 C CA . SER A 1 401 ? -18.995 2.352 6.540 1.00 80.62 401 SER A CA 1
ATOM 3342 C C . SER A 1 401 ? -19.146 0.834 6.376 1.00 80.62 401 SER A C 1
ATOM 3344 O O . SER A 1 401 ? -18.441 0.182 5.612 1.00 80.62 401 SER A O 1
ATOM 3346 N N . THR A 1 402 ? -20.140 0.263 7.065 1.00 81.38 402 THR A N 1
ATOM 3347 C CA . THR A 1 402 ? -20.572 -1.137 6.871 1.00 81.38 402 THR A CA 1
ATOM 3348 C C . THR A 1 402 ? -21.801 -1.246 5.960 1.00 81.38 402 THR A C 1
ATOM 3350 O O . THR A 1 402 ? -22.518 -2.251 5.986 1.00 81.38 402 THR A O 1
ATOM 3353 N N . LEU A 1 403 ? -22.098 -0.198 5.179 1.00 83.19 403 LEU A N 1
ATOM 3354 C CA . LEU A 1 403 ? -23.212 -0.205 4.236 1.00 83.19 403 LEU A CA 1
ATOM 3355 C C . LEU A 1 403 ? -23.017 -1.291 3.173 1.00 83.19 403 LEU A C 1
ATOM 3357 O O . LEU A 1 403 ? -21.915 -1.559 2.700 1.00 83.19 403 LEU A O 1
ATOM 3361 N N . LYS A 1 404 ? -24.124 -1.911 2.761 1.00 88.62 404 LYS A N 1
ATOM 3362 C CA . LYS A 1 404 ? -24.125 -2.780 1.581 1.00 88.62 404 LYS A CA 1
ATOM 3363 C C . LYS A 1 404 ? -24.094 -1.914 0.323 1.00 88.62 404 LYS A C 1
ATOM 3365 O O . LYS A 1 404 ? -24.611 -0.805 0.335 1.00 88.62 404 LYS A O 1
ATOM 3370 N N . ASN A 1 405 ? -23.556 -2.446 -0.773 1.00 89.00 405 ASN A N 1
ATOM 3371 C CA . ASN A 1 405 ? -23.552 -1.785 -2.084 1.00 89.00 405 ASN A CA 1
ATOM 3372 C C . ASN A 1 405 ? -22.865 -0.404 -2.098 1.00 89.00 405 ASN A C 1
ATOM 3374 O O . ASN A 1 405 ? -23.311 0.500 -2.804 1.00 89.00 405 ASN A O 1
ATOM 3378 N N . ILE A 1 406 ? -21.748 -0.252 -1.375 1.00 91.75 406 ILE A N 1
ATOM 3379 C CA . ILE A 1 406 ? -20.920 0.970 -1.370 1.00 91.75 406 ILE A CA 1
ATOM 3380 C C . ILE A 1 406 ? -20.688 1.556 -2.782 1.00 91.75 406 ILE A C 1
ATOM 3382 O O . ILE A 1 406 ? -20.933 2.753 -2.954 1.00 91.75 406 ILE A O 1
ATOM 3386 N N . PRO A 1 407 ? -20.339 0.765 -3.824 1.00 91.44 407 PRO A N 1
ATOM 3387 C CA . PRO A 1 407 ? -20.139 1.308 -5.171 1.00 91.44 407 PRO A CA 1
ATOM 3388 C C . PRO A 1 407 ? -21.383 1.999 -5.734 1.00 91.44 407 PRO A C 1
ATOM 3390 O O . PRO A 1 407 ? -21.279 3.025 -6.395 1.00 91.44 407 PRO A O 1
ATOM 3393 N N . VAL A 1 408 ? -22.575 1.464 -5.458 1.00 93.44 408 VAL A N 1
ATOM 3394 C CA . VAL A 1 408 ? -23.845 2.033 -5.931 1.00 93.44 408 VAL A CA 1
ATOM 3395 C C . VAL A 1 408 ? -24.116 3.369 -5.244 1.00 93.44 408 VAL A C 1
ATOM 3397 O O . VAL A 1 408 ? -24.576 4.311 -5.890 1.00 93.44 408 VAL A O 1
ATOM 3400 N N . HIS A 1 409 ? -23.806 3.487 -3.951 1.00 95.50 409 HIS A N 1
ATOM 3401 C CA . HIS A 1 409 ? -23.928 4.753 -3.229 1.00 95.50 409 HIS A CA 1
ATOM 3402 C C . HIS A 1 409 ? -22.988 5.819 -3.804 1.00 95.50 409 HIS A C 1
ATOM 3404 O O . HIS A 1 409 ? -23.450 6.905 -4.148 1.00 95.50 409 HIS A O 1
ATOM 3410 N N . LEU A 1 410 ? -21.711 5.486 -4.010 1.00 94.25 410 LEU A N 1
ATOM 3411 C CA . LEU A 1 410 ? -20.737 6.388 -4.634 1.00 94.25 410 LEU A CA 1
ATOM 3412 C C . LEU A 1 410 ? -21.136 6.758 -6.075 1.00 94.25 410 LEU A C 1
ATOM 3414 O O . LEU A 1 410 ? -21.083 7.923 -6.458 1.00 94.25 410 LEU A O 1
ATOM 3418 N N . TYR A 1 411 ? -21.626 5.795 -6.860 1.00 93.75 411 TYR A N 1
ATOM 3419 C CA . TYR A 1 411 ? -22.101 6.029 -8.225 1.00 93.75 411 TYR A CA 1
ATOM 3420 C C . TYR A 1 411 ? -23.270 7.020 -8.276 1.00 93.75 411 TYR A C 1
ATOM 3422 O O . TYR A 1 411 ? -23.317 7.871 -9.162 1.00 93.75 411 TYR A O 1
ATOM 3430 N N . ASN A 1 412 ? -24.199 6.952 -7.318 1.00 95.69 412 ASN A N 1
ATOM 3431 C CA . ASN A 1 412 ? -25.304 7.905 -7.213 1.00 95.69 412 ASN A CA 1
ATOM 3432 C C . ASN A 1 412 ? -24.834 9.323 -6.866 1.00 95.69 412 ASN A C 1
ATOM 3434 O O . ASN A 1 412 ? -25.410 10.281 -7.382 1.00 95.69 412 ASN A O 1
ATOM 3438 N N . LEU A 1 413 ? -23.773 9.479 -6.066 1.00 96.12 413 LEU A N 1
ATOM 3439 C CA . LEU A 1 413 ? -23.210 10.800 -5.771 1.00 96.12 413 LEU A CA 1
ATOM 3440 C C . LEU A 1 413 ? -22.732 11.520 -7.042 1.00 96.12 413 LEU A C 1
ATOM 3442 O O . LEU A 1 413 ? -22.941 12.724 -7.165 1.00 96.12 413 LEU A O 1
ATOM 3446 N N . LEU A 1 414 ? -22.215 10.795 -8.042 1.00 94.44 414 LEU A N 1
ATOM 3447 C CA . LEU A 1 414 ? -21.809 11.381 -9.329 1.00 94.44 414 LEU A CA 1
ATOM 3448 C C . LEU A 1 414 ? -22.976 11.948 -10.158 1.00 94.44 414 LEU A C 1
ATOM 3450 O O . LEU A 1 414 ? -22.755 12.742 -11.072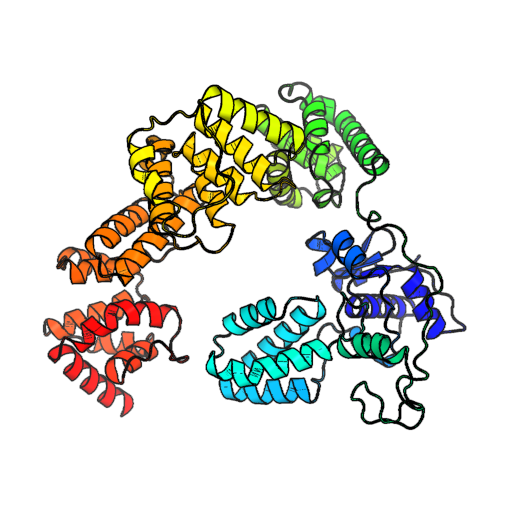 1.00 94.44 414 LEU A O 1
ATOM 3454 N N . PHE A 1 415 ? -24.223 11.548 -9.884 1.00 93.00 415 PHE A N 1
ATOM 3455 C CA . PHE A 1 415 ? -25.398 12.140 -10.538 1.00 93.00 415 PHE A CA 1
ATOM 3456 C C . PHE A 1 415 ? -25.737 13.517 -9.964 1.00 93.00 415 PHE A C 1
ATOM 3458 O O . PHE A 1 415 ? -26.296 14.335 -10.695 1.00 93.00 415 PHE A O 1
ATOM 3465 N N . LEU A 1 416 ? -25.393 13.742 -8.695 1.00 92.94 416 LEU A N 1
ATOM 3466 C CA . LEU A 1 416 ? -25.641 14.981 -7.963 1.00 92.94 416 LEU A CA 1
ATOM 3467 C C . LEU A 1 416 ? -24.481 15.967 -8.120 1.00 92.94 416 LEU A C 1
ATOM 3469 O O . LEU A 1 416 ? -24.700 17.148 -8.369 1.00 92.94 416 LEU A O 1
ATOM 3473 N N . TYR A 1 417 ? -23.244 15.479 -7.996 1.00 95.25 417 TYR A N 1
ATOM 3474 C CA . TYR A 1 417 ? -22.044 16.294 -8.139 1.00 95.25 417 TYR A CA 1
ATOM 3475 C C . TYR A 1 417 ? -20.927 15.513 -8.859 1.00 95.25 417 TYR A C 1
ATOM 3477 O O . TYR A 1 417 ? -20.152 14.785 -8.236 1.00 95.25 417 TYR A O 1
ATOM 3485 N N . PRO A 1 418 ? -20.835 15.631 -10.197 1.00 95.38 418 PRO A N 1
ATOM 3486 C CA . PRO A 1 418 ? -19.920 14.840 -11.026 1.00 95.38 418 PRO A CA 1
ATOM 3487 C C . PRO A 1 418 ? -18.462 15.336 -10.997 1.00 95.38 418 PRO A C 1
ATOM 3489 O O . PRO A 1 418 ? -17.606 14.728 -11.638 1.00 95.38 418 PRO A O 1
ATOM 3492 N N . LEU A 1 419 ? -18.177 16.456 -10.321 1.00 95.38 419 LEU A N 1
ATOM 3493 C CA . LEU A 1 419 ? -16.836 17.046 -10.221 1.00 95.38 419 LEU A CA 1
ATOM 3494 C C . LEU A 1 419 ? -16.069 16.601 -8.966 1.00 95.38 419 LEU A C 1
ATOM 3496 O O . LEU A 1 419 ? -14.942 17.047 -8.780 1.00 95.38 419 LEU A O 1
ATOM 3500 N N . SER A 1 420 ? -16.634 15.718 -8.133 1.00 92.88 420 SER A N 1
ATOM 3501 C CA . SER A 1 420 ? -15.936 15.252 -6.932 1.00 92.88 420 SER A CA 1
ATOM 3502 C C . SER A 1 420 ? -14.830 14.255 -7.253 1.00 92.88 420 SER A C 1
ATOM 3504 O O . SER A 1 420 ? -15.092 13.090 -7.573 1.00 92.88 420 SER A O 1
ATOM 3506 N N . VAL A 1 421 ? -13.582 14.708 -7.117 1.00 88.44 421 VAL A N 1
ATOM 3507 C CA . VAL A 1 421 ? -12.383 13.878 -7.320 1.00 88.44 421 VAL A CA 1
ATOM 3508 C C . VAL A 1 421 ? -12.364 12.710 -6.334 1.00 88.44 421 VAL A C 1
ATOM 3510 O O . VAL A 1 421 ? -12.080 11.583 -6.735 1.00 88.44 421 VAL A O 1
ATOM 3513 N N . ALA A 1 422 ? -12.741 12.942 -5.074 1.00 87.38 422 ALA A N 1
ATOM 3514 C CA . ALA A 1 422 ? -12.788 11.909 -4.044 1.00 87.38 422 ALA A CA 1
ATOM 3515 C C . ALA A 1 422 ? -13.764 10.774 -4.396 1.00 87.38 422 ALA A C 1
ATOM 3517 O O . ALA A 1 422 ? -13.394 9.601 -4.331 1.00 87.38 422 ALA A O 1
ATOM 3518 N N . VAL A 1 423 ? -14.984 11.102 -4.843 1.00 92.25 423 VAL A N 1
ATOM 3519 C CA . VAL A 1 423 ? -15.978 10.093 -5.256 1.00 92.25 423 VAL A CA 1
ATOM 3520 C C . VAL A 1 423 ? -15.472 9.287 -6.454 1.00 92.25 423 VAL A C 1
ATOM 3522 O O . VAL A 1 423 ? -15.555 8.057 -6.448 1.00 92.25 423 VAL A O 1
ATOM 3525 N N . LEU A 1 424 ? -14.937 9.967 -7.475 1.00 91.62 424 LEU A N 1
ATOM 3526 C CA . LEU A 1 424 ? -14.401 9.324 -8.677 1.00 91.62 424 LEU A CA 1
ATOM 3527 C C . LEU A 1 424 ? -13.219 8.399 -8.340 1.00 91.62 424 LEU A C 1
ATOM 3529 O O . LEU A 1 424 ? -13.168 7.274 -8.835 1.00 91.62 424 LEU A O 1
ATOM 3533 N N . ARG A 1 425 ? -12.316 8.836 -7.451 1.00 86.50 425 ARG A N 1
ATOM 3534 C CA . ARG A 1 425 ? -11.181 8.041 -6.961 1.00 86.50 425 ARG A CA 1
ATOM 3535 C C . ARG A 1 425 ? -11.648 6.783 -6.239 1.00 86.50 425 ARG A C 1
ATOM 3537 O O . ARG A 1 425 ? -11.192 5.699 -6.571 1.00 86.50 425 ARG A O 1
ATOM 3544 N N . LEU A 1 426 ? -12.552 6.910 -5.268 1.00 87.44 426 LEU A N 1
ATOM 3545 C CA . LEU A 1 426 ? -13.016 5.770 -4.466 1.00 87.44 426 LEU A CA 1
ATOM 3546 C C . LEU A 1 426 ? -13.731 4.711 -5.318 1.00 87.44 426 LEU A C 1
ATOM 3548 O O . LEU A 1 426 ? -13.700 3.528 -4.992 1.00 87.44 426 LEU A O 1
ATOM 3552 N N . LEU A 1 427 ? -14.345 5.103 -6.438 1.00 87.75 427 LEU A N 1
ATOM 3553 C CA . LEU A 1 427 ? -14.933 4.155 -7.386 1.00 87.75 427 LEU A CA 1
ATOM 3554 C C . LEU A 1 427 ? -13.894 3.294 -8.125 1.00 87.75 427 LEU A C 1
ATOM 3556 O O . LEU A 1 427 ? -14.250 2.198 -8.560 1.00 87.75 427 LEU A O 1
ATOM 3560 N N . LEU A 1 428 ? -12.627 3.720 -8.222 1.00 80.75 428 LEU A N 1
ATOM 3561 C CA . LEU A 1 428 ? -11.548 2.891 -8.781 1.00 80.75 428 LEU A CA 1
ATOM 3562 C C . LEU A 1 428 ? -11.225 1.671 -7.901 1.00 80.75 428 LEU A C 1
ATOM 3564 O O . LEU A 1 428 ? -10.750 0.657 -8.418 1.00 80.75 428 LEU A O 1
ATOM 3568 N N . ASP A 1 429 ? -11.488 1.735 -6.592 1.00 76.31 429 ASP A N 1
ATOM 3569 C CA . ASP A 1 429 ? -11.096 0.686 -5.640 1.00 76.31 429 ASP A CA 1
ATOM 3570 C C . ASP A 1 429 ? -11.941 -0.596 -5.766 1.00 76.31 429 ASP A C 1
ATOM 3572 O O . ASP A 1 429 ? -11.475 -1.688 -5.437 1.00 76.31 429 ASP A O 1
ATOM 3576 N N . PHE A 1 430 ? -13.150 -0.514 -6.325 1.00 72.88 430 PHE A N 1
ATOM 3577 C CA . PHE A 1 430 ? -14.112 -1.625 -6.396 1.00 72.88 430 PHE A CA 1
ATOM 3578 C C . PHE A 1 430 ? -13.967 -2.491 -7.660 1.00 72.88 430 PHE A C 1
ATOM 3580 O O . PHE A 1 430 ? -14.926 -2.682 -8.398 1.00 72.88 430 PHE A O 1
ATOM 3587 N N . THR A 1 431 ? -12.744 -2.973 -7.894 1.00 50.47 431 THR A N 1
ATOM 3588 C CA . THR A 1 431 ? -12.209 -3.704 -9.066 1.00 50.47 431 THR A CA 1
ATOM 3589 C C . THR A 1 431 ? 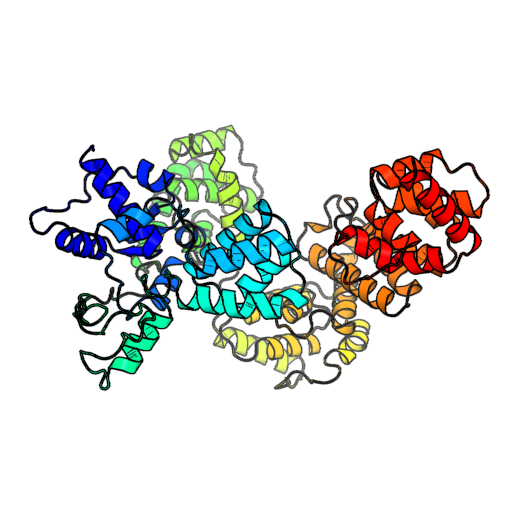-13.175 -4.214 -10.155 1.00 50.47 431 THR A C 1
ATOM 3591 O O . THR A 1 431 ? -14.167 -4.902 -9.934 1.00 50.47 431 THR A O 1
ATOM 3594 N N . GLY A 1 432 ? -12.767 -3.901 -11.393 1.00 55.22 432 GLY A N 1
ATOM 3595 C CA . GLY A 1 432 ? -13.474 -4.078 -12.669 1.00 55.22 432 GLY A CA 1
ATOM 3596 C C . GLY A 1 432 ? -13.401 -2.809 -13.539 1.00 55.22 432 GLY A C 1
ATOM 3597 O O . GLY A 1 432 ? -13.508 -2.878 -14.756 1.00 55.22 432 GLY A O 1
ATOM 3598 N N . ILE A 1 433 ? -13.156 -1.658 -12.899 1.00 54.84 433 ILE A N 1
ATOM 3599 C CA . ILE A 1 433 ? -13.221 -0.300 -13.473 1.00 54.84 433 ILE A CA 1
ATOM 3600 C C . ILE A 1 433 ? -11.826 0.370 -13.570 1.00 54.84 433 ILE A C 1
ATOM 3602 O O . ILE A 1 433 ? -11.693 1.483 -14.066 1.00 54.84 433 ILE A O 1
ATOM 3606 N N . LYS A 1 434 ? -10.747 -0.305 -13.141 1.00 49.88 434 LYS A N 1
ATOM 3607 C CA . LYS A 1 434 ? -9.397 0.291 -13.018 1.00 49.88 434 LYS A CA 1
ATOM 3608 C C . LYS A 1 434 ? -8.737 0.744 -14.331 1.00 49.88 434 LYS A C 1
ATOM 3610 O O . LYS A 1 434 ? -7.719 1.407 -14.265 1.00 49.88 434 LYS A O 1
ATOM 3615 N N . ASN A 1 435 ? -9.348 0.475 -15.482 1.00 54.72 435 ASN A N 1
ATOM 3616 C CA . ASN A 1 435 ? -8.925 0.956 -16.801 1.00 54.72 435 ASN A CA 1
ATOM 3617 C C . ASN A 1 435 ? -10.121 1.487 -17.612 1.00 54.72 435 ASN A C 1
ATOM 3619 O O . ASN A 1 435 ? -10.139 1.405 -18.839 1.00 54.72 435 ASN A O 1
ATOM 3623 N N . ASP A 1 436 ? -11.169 1.965 -16.935 1.00 77.44 436 ASP A N 1
ATOM 3624 C CA . ASP A 1 436 ? -12.300 2.580 -17.620 1.00 77.44 436 ASP A CA 1
ATOM 3625 C C . ASP A 1 436 ? -11.889 3.974 -18.107 1.00 77.44 436 ASP A C 1
ATOM 3627 O O . ASP A 1 436 ? -11.806 4.929 -17.330 1.00 77.44 436 ASP A O 1
ATOM 3631 N N . GLU A 1 437 ? -11.620 4.067 -19.410 1.00 88.12 437 GLU A N 1
ATOM 3632 C CA . GLU A 1 437 ? -11.258 5.297 -20.122 1.00 88.12 437 GLU A CA 1
ATOM 3633 C C . GLU A 1 437 ? -12.149 6.479 -19.709 1.00 88.12 437 GLU A C 1
ATOM 3635 O O . GLU A 1 437 ? -11.650 7.575 -19.464 1.00 88.12 437 GLU A O 1
ATOM 3640 N N . LYS A 1 438 ? -13.463 6.260 -19.554 1.00 90.88 438 LYS A N 1
ATOM 3641 C CA . LYS A 1 438 ? -14.422 7.326 -19.238 1.00 90.88 438 LYS A CA 1
ATOM 3642 C C . LYS A 1 438 ? -14.331 7.777 -17.787 1.00 90.88 438 LYS A C 1
ATOM 3644 O O . LYS A 1 438 ? -14.547 8.959 -17.515 1.00 90.88 438 LYS A O 1
ATOM 3649 N N . LEU A 1 439 ? -14.011 6.877 -16.857 1.00 90.50 439 LEU A N 1
ATOM 3650 C CA . LEU A 1 439 ? -13.772 7.268 -15.469 1.00 90.50 439 LEU A CA 1
ATOM 3651 C C . LEU A 1 439 ? -12.439 8.017 -15.324 1.00 90.50 439 LEU A C 1
ATOM 3653 O O . LEU A 1 439 ? -12.399 9.030 -14.630 1.00 90.50 439 LEU A O 1
ATOM 3657 N N . LEU A 1 440 ? -11.382 7.577 -16.015 1.00 92.19 440 LEU A N 1
ATOM 3658 C CA . LEU A 1 440 ? -10.083 8.265 -16.030 1.00 92.19 440 LEU A CA 1
ATOM 3659 C C . LEU A 1 440 ? -10.200 9.674 -16.630 1.00 92.19 440 LEU A C 1
ATOM 3661 O O . LEU A 1 440 ? -9.744 10.642 -16.019 1.00 92.19 440 LEU A O 1
ATOM 3665 N N . GLU A 1 441 ? -10.882 9.810 -17.775 1.00 94.44 441 GLU A N 1
ATOM 3666 C CA . GLU A 1 441 ? -11.227 11.109 -18.368 1.00 94.44 441 GLU A CA 1
ATOM 3667 C C . GLU A 1 441 ? -11.956 12.008 -17.360 1.00 94.44 441 GLU A C 1
ATOM 3669 O O . GLU A 1 441 ? -11.631 13.191 -17.226 1.00 94.44 441 GLU A O 1
ATOM 3674 N N . ALA A 1 442 ? -12.927 11.448 -16.632 1.00 94.88 442 ALA A N 1
ATOM 3675 C CA . ALA A 1 442 ? -13.711 12.193 -15.659 1.00 94.88 442 ALA A CA 1
ATOM 3676 C C . ALA A 1 442 ? -12.883 12.646 -14.448 1.00 94.88 442 ALA A C 1
ATOM 3678 O O . ALA A 1 442 ? -13.097 13.761 -13.972 1.00 94.88 442 ALA A O 1
ATOM 3679 N N . ILE A 1 443 ? -11.941 11.828 -13.962 1.00 92.81 443 ILE A N 1
ATOM 3680 C CA . ILE A 1 443 ? -11.021 12.195 -12.872 1.00 92.81 443 ILE A CA 1
ATOM 3681 C C . ILE A 1 443 ? -10.135 13.361 -13.300 1.00 92.81 443 ILE A C 1
ATOM 3683 O O . ILE A 1 443 ? -10.059 14.361 -12.587 1.00 92.81 443 ILE A O 1
ATOM 3687 N N . ILE A 1 444 ? -9.510 13.256 -14.477 1.00 94.38 444 ILE A N 1
ATOM 3688 C CA . ILE A 1 444 ? -8.651 14.307 -15.039 1.00 94.38 444 ILE A CA 1
ATOM 3689 C C . ILE A 1 444 ? -9.444 15.610 -15.165 1.00 94.38 444 ILE A C 1
ATOM 3691 O O . ILE A 1 444 ? -9.003 16.647 -14.674 1.00 94.38 444 ILE A O 1
ATOM 3695 N N . TYR A 1 445 ? -10.644 15.556 -15.753 1.00 95.38 445 TYR A N 1
ATOM 3696 C CA . TYR A 1 445 ? -11.486 16.738 -15.931 1.00 95.38 445 TYR A CA 1
ATOM 3697 C C . TYR A 1 445 ? -11.906 17.366 -14.594 1.00 95.38 445 TYR A C 1
ATOM 3699 O O . TYR A 1 445 ? -11.818 18.582 -14.427 1.00 95.38 445 TYR A O 1
ATOM 3707 N N . ALA A 1 446 ? -12.365 16.552 -13.638 1.00 93.69 446 ALA A N 1
ATOM 3708 C CA . ALA A 1 446 ? -12.769 17.018 -12.314 1.00 93.69 446 ALA A CA 1
ATOM 3709 C C . ALA A 1 446 ? -11.611 17.715 -11.590 1.00 93.69 446 ALA A C 1
ATOM 3711 O O . ALA A 1 446 ? -11.781 18.819 -11.075 1.00 93.69 446 ALA A O 1
ATOM 3712 N N . PHE A 1 447 ? -10.425 17.107 -11.626 1.00 91.69 447 PHE A N 1
ATOM 3713 C CA . PHE A 1 447 ? -9.221 17.644 -11.008 1.00 91.69 447 PHE A CA 1
ATOM 3714 C C . PHE A 1 447 ? -8.783 18.972 -11.644 1.00 91.69 447 PHE A C 1
ATOM 3716 O O . PHE A 1 447 ? -8.497 19.940 -10.943 1.00 91.69 447 PHE A O 1
ATOM 3723 N N . GLU A 1 448 ? -8.784 19.057 -12.978 1.00 92.44 448 GLU A N 1
ATOM 3724 C CA . GLU A 1 448 ? -8.446 20.290 -13.700 1.00 92.44 448 GLU A CA 1
ATOM 3725 C C . GLU A 1 448 ? -9.420 21.436 -13.404 1.00 92.44 448 GLU A C 1
ATOM 3727 O O . GLU A 1 448 ? -9.026 22.601 -13.410 1.00 92.44 448 GLU A O 1
ATOM 3732 N N . LYS A 1 449 ? -10.687 21.122 -13.112 1.00 91.12 449 LYS A N 1
ATOM 3733 C CA . LYS A 1 449 ? -11.680 22.117 -12.694 1.00 91.12 449 LYS A CA 1
ATOM 3734 C C . LYS A 1 449 ? -11.536 22.547 -11.240 1.00 91.12 449 LYS A C 1
ATOM 3736 O O . LYS A 1 449 ? -11.789 23.715 -10.958 1.00 91.12 449 LYS A O 1
ATOM 3741 N N . SER A 1 450 ? -11.153 21.644 -10.340 1.00 82.75 450 SER A N 1
ATOM 3742 C CA . SER A 1 450 ? -11.087 21.927 -8.902 1.00 82.75 450 SER A CA 1
ATOM 3743 C C . SER A 1 450 ? -9.755 22.527 -8.439 1.00 82.75 450 SER A C 1
ATOM 3745 O O . SER A 1 450 ? -9.706 23.191 -7.404 1.00 82.75 450 SER A O 1
ATOM 3747 N N . ARG A 1 451 ? -8.661 22.328 -9.190 1.00 76.69 451 ARG A N 1
ATOM 3748 C CA . ARG A 1 451 ? -7.287 22.679 -8.773 1.00 76.69 451 ARG A CA 1
ATOM 3749 C C . ARG A 1 451 ? -6.538 23.587 -9.760 1.00 76.69 451 ARG A C 1
ATOM 3751 O O . ARG A 1 451 ? -5.320 23.477 -9.895 1.00 76.69 451 ARG A O 1
ATOM 3758 N N . ASP A 1 452 ? -7.235 24.520 -10.411 1.00 72.88 452 ASP A N 1
ATOM 3759 C CA . ASP A 1 452 ? -6.651 25.424 -11.424 1.00 72.88 452 ASP A CA 1
ATOM 3760 C C . ASP A 1 452 ? -5.403 26.179 -10.909 1.00 72.88 452 ASP A C 1
ATOM 3762 O O . ASP A 1 452 ? -4.363 26.216 -11.565 1.00 72.88 452 ASP A O 1
ATOM 3766 N N . GLU A 1 453 ? -5.431 26.700 -9.677 1.00 70.81 453 GLU A N 1
ATOM 3767 C CA . GLU A 1 453 ? -4.283 27.418 -9.098 1.00 70.81 453 GLU A CA 1
ATOM 3768 C C . GLU A 1 453 ? -3.043 26.519 -8.909 1.00 70.81 453 GLU A C 1
ATOM 3770 O O . GLU A 1 453 ? -1.925 26.929 -9.235 1.00 70.81 453 GLU A O 1
ATOM 3775 N N . ALA A 1 454 ? -3.236 25.272 -8.465 1.00 70.12 454 ALA A N 1
ATOM 3776 C CA . ALA A 1 454 ? -2.150 24.307 -8.271 1.00 70.12 454 ALA A CA 1
ATOM 3777 C C . ALA A 1 454 ? -1.539 23.839 -9.603 1.00 70.12 454 ALA A C 1
ATOM 3779 O O . ALA A 1 454 ? -0.340 23.580 -9.681 1.00 70.12 454 ALA A O 1
ATOM 3780 N N . LEU A 1 455 ? -2.343 23.763 -10.668 1.00 83.12 455 LEU A N 1
ATOM 3781 C CA . LEU A 1 455 ? -1.889 23.404 -12.016 1.00 83.12 455 LEU A CA 1
ATOM 3782 C C . LEU A 1 455 ? -1.193 24.562 -12.747 1.00 83.12 455 LEU A C 1
ATOM 3784 O O . LEU A 1 455 ? -0.398 24.326 -13.669 1.00 83.12 455 LEU A O 1
ATOM 3788 N N . ASN A 1 456 ? -1.492 25.802 -12.357 1.00 82.19 456 ASN A N 1
ATOM 3789 C CA . ASN A 1 456 ? -0.836 27.002 -12.871 1.00 82.19 456 ASN A CA 1
ATOM 3790 C C . ASN A 1 456 ? 0.507 27.269 -12.174 1.00 82.19 456 ASN A C 1
ATOM 3792 O O . ASN A 1 456 ? 1.439 27.718 -12.838 1.00 82.19 456 ASN A O 1
ATOM 3796 N N . ASN A 1 457 ? 0.635 26.925 -10.888 1.00 79.62 457 ASN A N 1
ATOM 3797 C CA . ASN A 1 457 ? 1.868 27.055 -10.106 1.00 79.62 457 ASN A CA 1
ATOM 3798 C C . ASN A 1 457 ? 2.223 25.733 -9.391 1.00 79.62 457 ASN A C 1
ATOM 3800 O O . ASN A 1 457 ? 2.077 25.644 -8.168 1.00 79.62 457 ASN A O 1
ATOM 3804 N N . PRO A 1 458 ? 2.674 24.696 -10.121 1.00 77.94 458 PRO A N 1
ATOM 3805 C CA . PRO A 1 458 ? 2.982 23.408 -9.513 1.00 77.94 458 PRO A CA 1
ATOM 3806 C C . PRO A 1 458 ? 4.208 23.501 -8.596 1.00 77.94 458 PRO A C 1
ATOM 3808 O O . PRO A 1 458 ? 5.220 24.110 -8.941 1.00 77.94 458 PRO A O 1
ATOM 3811 N N . SER A 1 459 ? 4.123 22.887 -7.415 1.00 72.94 459 SER A N 1
ATOM 3812 C CA . SER A 1 459 ? 5.263 22.730 -6.505 1.00 72.94 459 SER A CA 1
ATOM 3813 C C . SER A 1 459 ? 6.287 21.733 -7.053 1.00 72.94 459 SER A C 1
ATOM 3815 O O . SER A 1 459 ? 5.906 20.811 -7.768 1.00 72.94 459 SER A O 1
ATOM 3817 N N . GLU A 1 460 ? 7.552 21.828 -6.627 1.00 72.06 460 GLU A N 1
ATOM 3818 C CA . GLU A 1 460 ? 8.601 20.869 -7.030 1.00 72.06 460 GLU A CA 1
ATOM 3819 C C . GLU A 1 460 ? 8.231 19.404 -6.736 1.00 72.06 460 GLU A C 1
ATOM 3821 O O . GLU A 1 460 ? 8.505 18.532 -7.554 1.00 72.06 460 GLU A O 1
ATOM 3826 N N . ASP A 1 461 ? 7.542 19.134 -5.620 1.00 71.69 461 ASP A N 1
ATOM 3827 C CA . ASP A 1 461 ? 7.056 17.793 -5.268 1.00 71.69 461 ASP A CA 1
ATOM 3828 C C . ASP A 1 461 ? 5.538 17.638 -5.473 1.00 71.69 461 ASP A C 1
ATOM 3830 O O . ASP A 1 461 ? 4.815 17.152 -4.607 1.00 71.69 461 ASP A O 1
ATOM 3834 N N . PHE A 1 462 ? 5.034 18.102 -6.623 1.00 76.50 462 PHE A N 1
ATOM 3835 C CA . PHE A 1 462 ? 3.601 18.098 -6.953 1.00 76.50 462 PHE A CA 1
ATOM 3836 C C . PHE A 1 462 ? 2.932 16.735 -6.732 1.00 76.50 462 PHE A C 1
ATOM 3838 O O . PHE A 1 462 ? 1.824 16.683 -6.209 1.00 76.50 462 PHE A O 1
ATOM 3845 N N . TYR A 1 463 ? 3.601 15.638 -7.091 1.00 75.38 463 TYR A N 1
ATOM 3846 C CA . TYR A 1 463 ? 3.070 14.279 -6.972 1.00 75.38 463 TYR A CA 1
ATOM 3847 C C . TYR A 1 463 ? 2.718 13.868 -5.535 1.00 75.38 463 TYR A C 1
ATOM 3849 O O . TYR A 1 463 ? 1.686 13.238 -5.319 1.00 75.38 463 TYR A O 1
ATOM 3857 N N . SER A 1 464 ? 3.549 14.217 -4.550 1.00 66.44 464 SER A N 1
ATOM 3858 C CA . SER A 1 464 ? 3.403 13.727 -3.170 1.00 66.44 464 SER A CA 1
ATOM 3859 C C . SER A 1 464 ? 2.281 14.421 -2.387 1.00 66.44 464 SER A C 1
ATOM 3861 O O . SER A 1 464 ? 2.073 14.134 -1.208 1.00 66.44 464 SER A O 1
ATOM 3863 N N . ILE A 1 465 ? 1.555 15.350 -3.012 1.00 64.50 465 ILE A N 1
ATOM 3864 C CA . ILE A 1 465 ? 0.552 16.189 -2.356 1.00 64.50 465 ILE A CA 1
ATOM 3865 C C . ILE A 1 465 ? -0.852 15.639 -2.620 1.00 64.50 465 ILE A C 1
ATOM 3867 O O . ILE A 1 465 ? -1.388 15.786 -3.715 1.00 64.50 465 ILE A O 1
ATOM 3871 N N . GLY A 1 466 ? -1.487 15.073 -1.590 1.00 65.00 466 GLY A N 1
ATOM 3872 C CA . GLY A 1 466 ? -2.914 14.725 -1.606 1.00 65.00 466 GLY A CA 1
ATOM 3873 C C . GLY A 1 466 ? -3.345 13.920 -2.841 1.00 65.00 466 GLY A C 1
ATOM 3874 O O . GLY A 1 466 ? -2.733 12.907 -3.179 1.00 65.00 466 GLY A O 1
ATOM 3875 N N . ASP A 1 467 ? -4.394 14.385 -3.525 1.00 69.81 467 ASP A N 1
ATOM 3876 C CA . ASP A 1 467 ? -4.942 13.738 -4.727 1.00 69.81 467 ASP A CA 1
ATOM 3877 C C . ASP A 1 467 ? -4.142 14.009 -6.018 1.00 69.81 467 ASP A C 1
ATOM 3879 O O . ASP A 1 467 ? -4.471 13.450 -7.066 1.00 69.81 467 ASP A O 1
ATOM 3883 N N . ASN A 1 468 ? -3.064 14.805 -5.983 1.00 80.94 468 ASN A N 1
ATOM 3884 C CA . ASN A 1 468 ? -2.229 15.057 -7.166 1.00 80.94 468 ASN A CA 1
ATOM 3885 C C . ASN A 1 468 ? -1.633 13.754 -7.717 1.00 80.94 468 ASN A C 1
ATOM 3887 O O . ASN A 1 468 ? -1.538 13.571 -8.930 1.00 80.94 468 ASN A O 1
ATOM 3891 N N . ARG A 1 469 ? -1.291 12.813 -6.827 1.00 80.75 469 ARG A N 1
ATOM 3892 C CA . ARG A 1 469 ? -0.868 11.458 -7.195 1.00 80.75 469 ARG A CA 1
ATOM 3893 C C . ARG A 1 469 ? -1.891 10.763 -8.090 1.00 80.75 469 ARG A C 1
ATOM 3895 O O . ARG A 1 469 ? -1.518 10.156 -9.086 1.00 80.75 469 ARG A O 1
ATOM 3902 N N . ILE A 1 470 ? -3.172 10.855 -7.741 1.00 81.12 470 ILE A N 1
ATOM 3903 C CA . ILE A 1 470 ? -4.262 10.216 -8.488 1.00 81.12 470 ILE A CA 1
ATOM 3904 C C . ILE A 1 470 ? -4.426 10.861 -9.856 1.00 81.12 470 ILE A C 1
ATOM 3906 O O . ILE A 1 470 ? -4.645 10.157 -10.838 1.00 81.12 470 ILE A O 1
ATOM 3910 N N . TYR A 1 471 ? -4.268 12.180 -9.937 1.00 88.19 471 TYR A N 1
ATOM 3911 C CA . TYR A 1 471 ? -4.278 12.895 -11.204 1.00 88.19 471 TYR A CA 1
ATOM 3912 C C . TYR A 1 471 ? -3.151 12.431 -12.139 1.00 88.19 471 TYR A C 1
ATOM 3914 O O . TYR A 1 471 ? -3.431 12.071 -13.281 1.00 88.19 471 TYR A O 1
ATOM 3922 N N . ILE A 1 472 ? -1.905 12.351 -11.652 1.00 86.94 472 ILE A N 1
ATOM 3923 C CA . ILE A 1 472 ? -0.766 11.874 -12.456 1.00 86.94 472 ILE A CA 1
ATOM 3924 C C . ILE A 1 472 ? -0.957 10.417 -12.891 1.00 86.94 472 ILE A C 1
ATOM 3926 O O . ILE A 1 472 ? -0.807 10.117 -14.071 1.00 86.94 472 ILE A O 1
ATOM 3930 N N . LEU A 1 473 ? -1.373 9.532 -11.978 1.00 86.06 473 LEU A N 1
ATOM 3931 C CA . LEU A 1 473 ? -1.661 8.131 -12.307 1.00 86.06 473 LEU A CA 1
ATOM 3932 C C . LEU A 1 473 ? -2.787 7.993 -13.341 1.00 86.06 473 LEU A C 1
ATOM 3934 O O . LEU A 1 473 ? -2.732 7.114 -14.200 1.00 86.06 473 LEU A O 1
ATOM 3938 N N . SER A 1 474 ? -3.798 8.864 -13.277 1.00 89.94 474 SER A N 1
ATOM 3939 C CA . SER A 1 474 ? -4.902 8.866 -14.241 1.00 89.94 474 SER A CA 1
ATOM 3940 C C . SER A 1 474 ? -4.448 9.343 -15.619 1.00 89.94 474 SER A C 1
ATOM 3942 O O . SER A 1 474 ? -4.840 8.747 -16.620 1.00 89.94 474 SER A O 1
ATOM 3944 N N . LEU A 1 475 ? -3.608 10.387 -15.677 1.00 93.00 475 LEU A N 1
ATOM 3945 C CA . LEU A 1 475 ? -2.985 10.846 -16.921 1.00 93.00 475 LEU A CA 1
ATOM 3946 C C . LEU A 1 475 ? -2.141 9.737 -17.552 1.00 93.00 475 LEU A C 1
ATOM 3948 O O . LEU A 1 475 ? -2.287 9.489 -18.744 1.00 93.00 475 LEU A O 1
ATOM 3952 N N . ASP A 1 476 ? -1.296 9.077 -16.759 1.00 90.19 476 ASP A N 1
ATOM 3953 C CA . ASP A 1 476 ? -0.382 8.034 -17.229 1.00 90.19 476 ASP A CA 1
ATOM 3954 C C . ASP A 1 476 ? -1.141 6.809 -17.753 1.00 90.19 476 ASP A C 1
ATOM 3956 O O . ASP A 1 476 ? -0.958 6.395 -18.899 1.00 90.19 476 ASP A O 1
ATOM 3960 N N . SER A 1 477 ? -2.108 6.314 -16.973 1.00 90.19 477 SER A N 1
ATOM 3961 C CA . SER A 1 477 ? -2.947 5.174 -17.365 1.00 90.19 477 SER A CA 1
ATOM 3962 C C . SER A 1 477 ? -3.736 5.463 -18.647 1.00 90.19 477 SER A C 1
ATOM 3964 O O . SER A 1 477 ? -3.802 4.625 -19.546 1.00 90.19 477 SER A O 1
ATOM 3966 N N . LEU A 1 478 ? -4.314 6.665 -18.773 1.00 92.94 478 LEU A N 1
ATOM 3967 C CA . LEU A 1 478 ? -5.061 7.053 -19.971 1.00 92.94 478 LEU A CA 1
ATOM 3968 C C . LEU A 1 478 ? -4.137 7.270 -21.180 1.00 92.94 478 LEU A C 1
ATOM 3970 O O . LEU A 1 478 ? -4.488 6.880 -22.294 1.00 92.94 478 LEU A O 1
ATOM 3974 N N . ALA A 1 479 ? -2.948 7.845 -20.974 1.00 93.88 479 ALA A N 1
ATOM 3975 C CA . ALA A 1 479 ? -1.941 8.003 -22.021 1.00 93.88 479 ALA A CA 1
ATOM 3976 C C . ALA A 1 479 ? -1.485 6.645 -22.558 1.00 93.88 479 ALA A C 1
ATOM 3978 O O . ALA A 1 479 ? -1.421 6.462 -23.774 1.00 93.88 479 ALA A O 1
ATOM 3979 N N . TYR A 1 480 ? -1.253 5.678 -21.667 1.00 90.06 480 TYR A N 1
ATOM 3980 C CA . TYR A 1 480 ? -0.933 4.306 -22.034 1.00 90.06 480 TYR A CA 1
ATOM 3981 C C . TYR A 1 480 ? -2.064 3.659 -22.845 1.00 90.06 480 TYR A C 1
ATOM 3983 O O . TYR A 1 480 ? -1.801 3.129 -23.923 1.00 90.06 480 TYR A O 1
ATOM 3991 N N . ILE A 1 481 ? -3.328 3.770 -22.410 1.00 91.00 481 ILE A N 1
ATOM 3992 C CA . ILE A 1 481 ? -4.491 3.250 -23.159 1.00 91.00 481 ILE A CA 1
ATOM 3993 C C . ILE A 1 481 ? -4.556 3.856 -24.570 1.00 91.00 481 ILE A C 1
ATOM 3995 O O . ILE A 1 481 ? -4.688 3.130 -25.557 1.00 91.00 481 ILE A O 1
ATOM 3999 N N . TYR A 1 482 ? -4.410 5.178 -24.695 1.00 94.31 482 TYR A N 1
ATOM 4000 C CA . TYR A 1 482 ? -4.391 5.846 -25.998 1.00 94.31 482 TYR A CA 1
ATOM 4001 C C . TYR A 1 482 ? -3.211 5.415 -26.863 1.00 94.31 482 TYR A C 1
ATOM 4003 O O . TYR A 1 482 ? -3.386 5.199 -28.062 1.00 94.31 482 TYR A O 1
ATOM 4011 N N . LYS A 1 483 ? -2.028 5.232 -26.272 1.00 91.88 483 LYS A N 1
ATOM 4012 C CA . LYS A 1 483 ? -0.850 4.715 -26.970 1.00 91.88 483 LYS A CA 1
ATOM 4013 C C . LYS A 1 483 ? -1.115 3.316 -27.538 1.00 91.88 483 LYS A C 1
ATOM 4015 O O . LYS A 1 483 ? -0.895 3.110 -28.729 1.00 91.88 483 LYS A O 1
ATOM 4020 N N . GLN A 1 484 ? -1.665 2.403 -26.734 1.00 88.00 484 GLN A N 1
ATOM 4021 C CA . GLN A 1 484 ? -2.011 1.037 -27.159 1.00 88.00 484 GLN A CA 1
ATOM 4022 C C . GLN A 1 484 ? -3.078 1.012 -28.264 1.00 88.00 484 GLN A C 1
ATOM 4024 O O . GLN A 1 484 ? -3.037 0.172 -29.161 1.00 88.00 484 GLN A O 1
ATOM 4029 N N . ASN A 1 485 ? -3.995 1.982 -28.262 1.00 91.06 485 ASN A N 1
ATOM 4030 C CA . ASN A 1 485 ? -5.010 2.142 -29.306 1.00 91.06 485 ASN A CA 1
ATOM 4031 C C . ASN A 1 485 ? -4.509 2.896 -30.557 1.00 91.06 485 ASN A C 1
ATOM 4033 O O . ASN A 1 485 ? -5.297 3.176 -31.463 1.00 91.06 485 ASN A O 1
ATOM 4037 N N . GLY A 1 486 ? -3.223 3.266 -30.623 1.00 91.94 486 GLY A N 1
ATOM 4038 C CA . GLY A 1 486 ? -2.641 4.033 -31.732 1.00 91.94 486 GLY A CA 1
ATOM 4039 C C . GLY A 1 486 ? -3.061 5.510 -31.775 1.00 91.94 486 GLY A C 1
ATOM 4040 O O . GLY A 1 486 ? -2.825 6.208 -32.763 1.00 91.94 486 GLY A O 1
ATOM 4041 N N . GLN A 1 487 ? -3.672 6.025 -30.707 1.00 96.56 487 GLN A N 1
ATOM 4042 C CA . GLN A 1 487 ? -4.098 7.418 -30.552 1.00 96.56 487 GLN A CA 1
ATOM 4043 C C . GLN A 1 487 ? -2.937 8.295 -30.046 1.00 96.56 487 GLN A C 1
ATOM 4045 O O . GLN A 1 487 ? -3.037 8.990 -29.035 1.00 96.56 487 GLN A O 1
ATOM 4050 N N . TYR A 1 488 ? -1.814 8.291 -30.772 1.00 95.62 488 TYR A N 1
ATOM 4051 C CA . TYR A 1 488 ? -0.561 8.935 -30.347 1.00 95.62 488 TYR A CA 1
ATOM 4052 C C . TYR A 1 488 ? -0.675 10.442 -30.099 1.00 95.62 488 TYR A C 1
ATOM 4054 O O . TYR A 1 488 ? 0.055 10.988 -29.277 1.00 95.62 488 TYR A O 1
ATOM 4062 N N . LYS A 1 489 ? -1.595 11.132 -30.785 1.00 97.56 489 LYS A N 1
ATOM 4063 C CA . LYS A 1 489 ? -1.840 12.561 -30.552 1.00 97.56 489 LYS A CA 1
ATOM 4064 C C . LYS A 1 489 ? -2.438 12.816 -29.168 1.00 97.56 489 LYS A C 1
ATOM 4066 O O . LYS A 1 489 ? -2.032 13.767 -28.508 1.00 97.56 489 LYS A O 1
ATOM 4071 N N . ASP A 1 490 ? -3.388 11.988 -28.750 1.00 96.62 490 ASP A N 1
ATOM 4072 C CA . ASP A 1 490 ? -4.056 12.142 -27.460 1.00 96.62 490 ASP A CA 1
ATOM 4073 C C . ASP A 1 490 ? -3.117 11.702 -26.329 1.00 96.62 490 ASP A C 1
ATOM 4075 O O . ASP A 1 490 ? -2.954 12.436 -25.356 1.00 96.62 490 ASP A O 1
ATOM 4079 N N . ALA A 1 491 ? -2.393 10.589 -26.512 1.00 96.56 491 ALA A N 1
ATOM 4080 C CA . ALA A 1 491 ? -1.337 10.151 -25.595 1.00 96.56 491 ALA A CA 1
ATOM 4081 C C . ALA A 1 491 ? -0.249 11.225 -25.406 1.00 96.56 491 ALA A C 1
ATOM 4083 O O . ALA A 1 491 ? 0.101 11.563 -24.277 1.00 96.56 491 ALA A O 1
ATOM 4084 N N . TYR A 1 492 ? 0.225 11.835 -26.500 1.00 97.00 492 TYR A N 1
ATOM 4085 C CA . TYR A 1 492 ? 1.187 12.941 -26.469 1.00 97.00 492 TYR A CA 1
ATOM 4086 C C . TYR A 1 492 ? 0.723 14.097 -25.576 1.00 97.00 492 TYR A C 1
ATOM 4088 O O . TYR A 1 492 ? 1.485 14.574 -24.737 1.00 97.00 492 TYR A O 1
ATOM 4096 N N . LEU A 1 493 ? -0.527 14.544 -25.732 1.00 96.75 493 LEU A N 1
ATOM 4097 C CA . LEU A 1 493 ? -1.059 15.659 -24.946 1.00 96.75 493 LEU A CA 1
ATOM 4098 C C . LEU A 1 493 ? -1.102 15.344 -23.446 1.00 96.75 493 LEU A C 1
ATOM 4100 O O . LEU A 1 493 ? -0.929 16.251 -22.633 1.00 96.75 493 LEU A O 1
ATOM 4104 N N . LEU A 1 494 ? -1.328 14.082 -23.076 1.00 96.25 494 LEU A N 1
ATOM 4105 C CA . LEU A 1 494 ? -1.333 13.642 -21.682 1.00 96.25 494 LEU A CA 1
ATOM 4106 C C . LEU A 1 494 ? 0.088 13.515 -21.120 1.00 96.25 494 LEU A C 1
ATOM 4108 O O . LEU A 1 494 ? 0.347 14.047 -20.043 1.00 96.25 494 LEU A O 1
ATOM 4112 N N . TYR A 1 495 ? 1.029 12.920 -21.858 1.00 95.31 495 TYR A N 1
ATOM 4113 C CA . TYR A 1 495 ? 2.430 12.858 -21.427 1.00 95.31 495 TYR A CA 1
ATOM 4114 C C . TYR A 1 495 ? 3.054 14.251 -21.268 1.00 95.31 495 TYR A C 1
ATOM 4116 O O . TYR A 1 495 ? 3.753 14.497 -20.289 1.00 95.31 495 TYR A O 1
ATOM 4124 N N . GLU A 1 496 ? 2.739 15.210 -22.146 1.00 92.94 496 GLU A N 1
ATOM 4125 C CA . GLU A 1 496 ? 3.176 16.606 -21.977 1.00 92.94 496 GLU A CA 1
ATOM 4126 C C . GLU A 1 496 ? 2.639 17.239 -20.690 1.00 92.94 496 GLU A C 1
ATOM 4128 O O . GLU A 1 496 ? 3.339 18.024 -20.047 1.00 92.94 496 GLU A O 1
ATOM 4133 N N . LYS A 1 497 ? 1.405 16.899 -20.293 1.00 92.44 497 LYS A N 1
ATOM 4134 C CA . LYS A 1 497 ? 0.874 17.328 -18.996 1.00 92.44 497 LYS A CA 1
ATOM 4135 C C . LYS A 1 497 ? 1.681 16.706 -17.861 1.00 92.44 497 LYS A C 1
ATOM 4137 O O . LYS A 1 497 ? 2.085 17.440 -16.969 1.00 92.44 497 LYS A O 1
ATOM 4142 N N . ILE A 1 498 ? 1.967 15.403 -17.900 1.00 92.25 498 ILE A N 1
ATOM 4143 C CA . ILE A 1 498 ? 2.768 14.730 -16.861 1.00 92.25 498 ILE A CA 1
ATOM 4144 C C . ILE A 1 498 ? 4.146 15.386 -16.734 1.00 92.25 498 ILE A C 1
ATOM 4146 O O . ILE A 1 498 ? 4.536 15.763 -15.633 1.00 92.25 498 ILE A O 1
ATOM 4150 N N . LEU A 1 499 ? 4.836 15.635 -17.851 1.00 89.94 499 LEU A N 1
ATOM 4151 C CA . LEU A 1 499 ? 6.158 16.273 -17.874 1.00 89.94 499 LEU A CA 1
ATOM 4152 C C . LEU A 1 499 ? 6.173 17.695 -17.294 1.00 89.94 499 LEU A C 1
ATOM 4154 O O . LEU A 1 499 ? 7.205 18.149 -16.801 1.00 89.94 499 LEU A O 1
ATOM 4158 N N . LYS A 1 500 ? 5.037 18.402 -17.323 1.00 88.12 500 LYS A N 1
ATOM 4159 C CA . LYS A 1 500 ? 4.886 19.706 -16.662 1.00 88.12 500 LYS A CA 1
ATOM 4160 C C . LYS A 1 500 ? 4.818 19.582 -15.133 1.00 88.12 500 LYS A C 1
ATOM 4162 O O . LYS A 1 500 ? 5.185 20.528 -14.440 1.00 88.12 500 LYS A O 1
ATOM 4167 N N . TYR A 1 501 ? 4.325 18.458 -14.616 1.00 83.19 501 TYR A N 1
ATOM 4168 C CA . TYR A 1 501 ? 3.975 18.283 -13.204 1.00 83.19 501 TYR A CA 1
ATOM 4169 C C . TYR A 1 501 ? 4.894 17.324 -12.436 1.00 83.19 501 TYR A C 1
ATOM 4171 O O . TYR A 1 501 ? 4.992 17.442 -11.219 1.00 83.19 501 TYR A O 1
ATOM 4179 N N . ASP A 1 502 ? 5.595 16.409 -13.104 1.00 77.00 502 ASP A N 1
ATOM 4180 C CA . ASP A 1 502 ? 6.506 15.452 -12.473 1.00 77.00 502 ASP A CA 1
ATOM 4181 C C . ASP A 1 502 ? 7.958 15.678 -12.908 1.00 77.00 502 ASP A C 1
ATOM 4183 O O . ASP A 1 502 ? 8.500 14.995 -13.775 1.00 77.00 502 ASP A O 1
ATOM 4187 N N . LEU A 1 503 ? 8.611 16.656 -12.277 1.00 72.38 503 LEU A N 1
ATOM 4188 C CA . LEU A 1 503 ? 9.995 17.035 -12.596 1.00 72.38 503 LEU A CA 1
ATOM 4189 C C . LEU A 1 503 ? 11.003 15.897 -12.360 1.00 72.38 503 LEU A C 1
ATOM 4191 O O . LEU A 1 503 ? 12.023 15.821 -13.048 1.00 72.38 503 LEU A O 1
ATOM 4195 N N . SER A 1 504 ? 10.711 15.017 -11.400 1.00 72.94 504 SER A N 1
ATOM 4196 C CA . SER A 1 504 ? 11.509 13.827 -11.083 1.00 72.94 504 SER A CA 1
ATOM 4197 C C . SER A 1 504 ? 11.292 12.655 -12.036 1.00 72.94 504 SER A C 1
ATOM 4199 O O . SER A 1 504 ? 12.026 11.682 -11.924 1.00 72.94 504 SER A O 1
ATOM 4201 N N . ASP A 1 505 ? 10.318 12.745 -12.949 1.00 79.50 505 ASP A N 1
ATOM 4202 C CA . ASP A 1 505 ? 10.050 11.730 -13.972 1.00 79.50 505 ASP A CA 1
ATOM 4203 C C . ASP A 1 505 ? 9.879 10.309 -13.404 1.00 79.50 505 ASP A C 1
ATOM 4205 O O . ASP A 1 505 ? 10.401 9.323 -13.920 1.00 79.50 505 ASP A O 1
ATOM 4209 N N . ARG A 1 506 ? 9.128 10.209 -12.303 1.00 75.75 506 ARG A N 1
ATOM 4210 C CA . ARG A 1 506 ? 8.852 8.968 -11.564 1.00 75.75 506 ARG A CA 1
ATOM 4211 C C . ARG A 1 506 ? 8.107 7.933 -12.408 1.00 75.75 506 ARG A C 1
ATOM 4213 O O . ARG A 1 506 ? 8.154 6.753 -12.084 1.00 75.75 506 ARG A O 1
ATOM 4220 N N . PHE A 1 507 ? 7.424 8.386 -13.456 1.00 75.69 507 PHE A N 1
ATOM 4221 C CA . PHE A 1 507 ? 6.616 7.567 -14.362 1.00 75.69 507 PHE A CA 1
ATOM 4222 C C . PHE A 1 507 ? 7.291 7.300 -15.710 1.00 75.69 507 PHE A C 1
ATOM 4224 O O . PHE A 1 507 ? 6.639 6.788 -16.613 1.00 75.69 507 PHE A 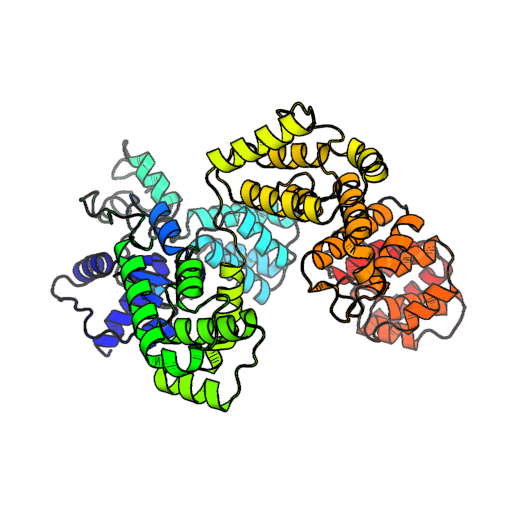O 1
ATOM 4231 N N . MET A 1 508 ? 8.570 7.666 -15.876 1.00 85.50 508 MET A N 1
ATOM 4232 C CA . MET A 1 508 ? 9.288 7.519 -17.152 1.00 85.50 508 MET A CA 1
ATOM 4233 C C . MET A 1 508 ? 8.511 8.153 -18.321 1.00 85.50 508 MET A C 1
ATOM 4235 O O . MET A 1 508 ? 8.394 7.599 -19.421 1.00 85.50 508 MET A O 1
ATOM 4239 N N . ALA A 1 509 ? 7.908 9.319 -18.073 1.00 88.94 509 ALA A N 1
ATOM 4240 C CA . ALA A 1 509 ? 7.116 10.036 -19.061 1.00 88.94 509 ALA A CA 1
ATOM 4241 C C . ALA A 1 509 ? 8.016 10.610 -20.164 1.00 88.94 509 ALA A C 1
ATOM 4243 O O . ALA A 1 509 ? 7.566 10.744 -21.306 1.00 88.94 509 ALA A O 1
ATOM 4244 N N . LYS A 1 510 ? 9.289 10.920 -19.855 1.00 91.62 510 LYS A N 1
ATOM 4245 C CA . LYS A 1 510 ? 10.265 11.374 -20.861 1.00 91.62 510 LYS A CA 1
ATOM 4246 C C . LYS A 1 510 ? 10.570 10.289 -21.880 1.00 91.62 510 LYS A C 1
ATOM 4248 O O . LYS A 1 510 ? 10.713 10.624 -23.051 1.00 91.62 510 LYS A O 1
ATOM 4253 N N . GLU A 1 511 ? 10.651 9.031 -21.461 1.00 92.56 511 GLU A N 1
ATOM 4254 C CA . GLU A 1 511 ? 10.817 7.867 -22.330 1.00 92.56 511 GLU A CA 1
ATOM 4255 C C . GLU A 1 511 ? 9.509 7.519 -23.052 1.00 92.56 511 GLU A C 1
ATOM 4257 O O . GLU A 1 511 ? 9.490 7.384 -24.277 1.00 92.56 511 GLU A O 1
ATOM 4262 N N . SER A 1 512 ? 8.394 7.461 -22.320 1.00 91.62 512 SER A N 1
ATOM 4263 C CA . SER A 1 512 ? 7.089 7.036 -22.848 1.00 91.62 512 SER A CA 1
ATOM 4264 C C . SER A 1 512 ? 6.537 7.958 -23.941 1.00 91.62 512 SER A C 1
ATOM 4266 O O . SER A 1 512 ? 5.834 7.511 -24.851 1.00 91.62 512 SER A O 1
ATOM 4268 N N . VAL A 1 513 ? 6.866 9.256 -23.906 1.00 95.25 513 VAL A N 1
ATOM 4269 C CA . VAL A 1 513 ? 6.420 10.215 -24.931 1.00 95.25 513 VAL A CA 1
ATOM 4270 C C . VAL A 1 513 ? 7.186 10.086 -26.255 1.00 95.25 513 VAL A C 1
ATOM 4272 O O . VAL A 1 513 ? 6.693 10.531 -27.295 1.00 95.25 513 VAL A O 1
ATOM 4275 N N . LEU A 1 514 ? 8.379 9.479 -26.262 1.00 95.94 514 LEU A N 1
ATOM 4276 C CA . LEU A 1 514 ? 9.270 9.477 -27.430 1.00 95.94 514 LEU A CA 1
ATOM 4277 C C . LEU A 1 514 ? 8.626 8.809 -28.648 1.00 95.94 514 LEU A C 1
ATOM 4279 O O . LEU A 1 514 ? 8.755 9.306 -29.768 1.00 95.94 514 LEU A O 1
ATOM 4283 N N . ILE A 1 515 ? 7.881 7.721 -28.440 1.00 94.44 515 ILE A N 1
ATOM 4284 C CA . ILE A 1 515 ? 7.209 7.020 -29.536 1.00 94.44 515 ILE A CA 1
ATOM 4285 C C . ILE A 1 515 ? 6.095 7.874 -30.146 1.00 94.44 515 ILE A C 1
ATOM 4287 O O . ILE A 1 515 ? 5.883 7.863 -31.360 1.00 94.44 515 ILE A O 1
ATOM 4291 N N . CYS A 1 516 ? 5.449 8.716 -29.334 1.00 96.69 516 CYS A N 1
ATOM 4292 C CA . CYS A 1 516 ? 4.484 9.682 -29.836 1.00 96.69 516 CYS A CA 1
ATOM 4293 C C . CYS A 1 516 ? 5.164 10.702 -30.761 1.00 96.69 516 CYS A C 1
ATOM 4295 O O . CYS A 1 516 ? 4.609 11.028 -31.808 1.00 96.69 516 CYS A O 1
ATOM 4297 N N . TYR A 1 517 ? 6.382 11.163 -30.448 1.00 96.69 517 TYR A N 1
ATOM 4298 C CA . TYR A 1 517 ? 7.128 12.054 -31.348 1.00 96.69 517 TYR A CA 1
ATOM 4299 C C . TYR A 1 517 ? 7.438 11.411 -32.694 1.00 96.69 517 TYR A C 1
ATOM 4301 O O . TYR A 1 517 ? 7.314 12.083 -33.718 1.00 96.69 517 TYR A O 1
ATOM 4309 N N . VAL A 1 518 ? 7.797 10.125 -32.703 1.00 93.62 518 VAL A N 1
ATOM 4310 C CA . VAL A 1 518 ? 8.044 9.366 -33.936 1.00 93.62 518 VAL A CA 1
ATOM 4311 C C . VAL A 1 518 ? 6.783 9.331 -34.802 1.00 93.62 518 VAL A C 1
ATOM 4313 O O . VAL A 1 518 ? 6.816 9.780 -35.948 1.00 93.62 518 VAL A O 1
ATOM 4316 N N . TYR A 1 519 ? 5.652 8.874 -34.255 1.00 94.56 519 TYR A N 1
ATOM 4317 C CA . TYR A 1 519 ? 4.405 8.747 -35.020 1.00 94.56 519 TYR A CA 1
ATOM 4318 C C . TYR A 1 519 ? 3.779 10.090 -35.417 1.00 94.56 519 TYR A C 1
ATOM 4320 O O . TYR A 1 519 ? 3.059 10.162 -36.413 1.00 94.56 519 TYR A O 1
ATOM 4328 N N . LEU A 1 520 ? 4.064 11.165 -34.678 1.00 96.56 520 LEU A N 1
ATOM 4329 C CA . LEU A 1 520 ? 3.628 12.525 -35.012 1.00 96.56 520 LEU A CA 1
ATOM 4330 C C . LEU A 1 520 ? 4.614 13.276 -35.927 1.00 96.56 520 LEU A C 1
ATOM 4332 O O . LEU A 1 520 ? 4.337 14.415 -36.303 1.00 96.56 520 LEU A O 1
ATOM 4336 N N . GLY A 1 521 ? 5.751 12.673 -36.295 1.00 94.81 521 GLY A N 1
ATOM 4337 C CA . GLY A 1 521 ? 6.759 13.285 -37.169 1.00 94.81 521 GLY A CA 1
ATOM 4338 C C . GLY A 1 521 ? 7.532 14.448 -36.531 1.00 94.81 521 GLY A C 1
ATOM 4339 O O . GLY A 1 521 ? 8.052 15.312 -37.236 1.00 94.81 521 GLY A O 1
ATOM 4340 N N . MET A 1 522 ? 7.612 14.499 -35.201 1.00 96.25 522 MET A N 1
ATOM 4341 C CA . MET A 1 522 ? 8.232 15.583 -34.430 1.00 96.25 522 MET A CA 1
ATOM 4342 C C . MET A 1 522 ? 9.728 15.321 -34.176 1.00 96.25 522 MET A C 1
ATOM 4344 O O . MET A 1 522 ? 10.174 15.265 -33.029 1.00 96.25 522 MET A O 1
ATOM 4348 N N . MET A 1 523 ? 10.511 15.160 -35.247 1.00 91.56 523 MET A N 1
ATOM 4349 C CA . MET A 1 523 ? 11.907 14.693 -35.168 1.00 91.56 523 MET A CA 1
ATOM 4350 C C . MET A 1 523 ? 12.840 15.633 -34.393 1.00 91.56 523 MET A C 1
ATOM 4352 O O . MET A 1 523 ? 13.664 15.159 -33.615 1.00 91.56 523 MET A O 1
ATOM 4356 N N . ASP A 1 524 ? 12.688 16.953 -34.534 1.00 92.81 524 ASP A N 1
ATOM 4357 C CA . ASP A 1 524 ? 13.507 17.914 -33.779 1.00 92.81 524 ASP A CA 1
ATOM 4358 C C . ASP A 1 524 ? 13.286 17.769 -32.266 1.00 92.81 524 ASP A C 1
ATOM 4360 O O . ASP A 1 524 ? 14.235 17.774 -31.478 1.00 92.81 524 ASP A O 1
ATOM 4364 N N . LYS A 1 525 ? 12.022 17.576 -31.861 1.00 94.69 525 LYS A N 1
ATOM 4365 C CA . LYS A 1 525 ? 11.651 17.388 -30.456 1.00 94.69 525 LYS A CA 1
ATOM 4366 C C . LYS A 1 525 ? 12.181 16.057 -29.935 1.00 94.69 525 LYS A C 1
ATOM 4368 O O . LYS A 1 525 ? 12.840 16.053 -28.900 1.00 94.69 525 LYS A O 1
ATOM 4373 N N . LEU A 1 526 ? 12.003 14.976 -30.700 1.00 94.62 526 LEU A N 1
ATOM 4374 C CA . LEU A 1 526 ? 12.562 13.655 -30.403 1.00 94.62 526 LEU A CA 1
ATOM 4375 C C . LEU A 1 526 ? 14.069 13.728 -30.131 1.00 94.62 526 LEU A C 1
ATOM 4377 O O . LEU A 1 526 ? 14.521 13.286 -29.078 1.00 94.62 526 LEU A O 1
ATOM 4381 N N . MET A 1 527 ? 14.838 14.339 -31.037 1.00 92.31 527 MET A N 1
ATOM 4382 C CA . MET A 1 527 ? 16.290 14.456 -30.881 1.00 92.31 527 MET A CA 1
ATOM 4383 C C . MET A 1 527 ? 16.673 15.300 -29.665 1.00 92.31 527 MET A C 1
ATOM 4385 O O . MET A 1 527 ? 17.570 14.918 -28.915 1.00 92.31 527 MET A O 1
ATOM 4389 N N . SER A 1 528 ? 15.980 16.418 -29.429 1.00 93.88 528 SER A N 1
ATOM 4390 C CA . SER A 1 528 ? 16.234 17.246 -28.246 1.00 93.88 528 SER A CA 1
ATOM 4391 C C . SER A 1 528 ? 15.921 16.516 -26.932 1.00 93.88 528 SER A C 1
ATOM 4393 O O . SER A 1 528 ? 16.655 16.677 -25.959 1.00 93.88 528 SER A O 1
ATOM 4395 N N . SER A 1 529 ? 14.875 15.684 -26.900 1.00 93.44 529 SER A N 1
ATOM 4396 C CA . SER A 1 529 ? 14.503 14.886 -25.730 1.00 93.44 529 SER A CA 1
ATOM 4397 C C . SER A 1 529 ? 15.508 13.765 -25.478 1.00 93.44 529 SER A C 1
ATOM 4399 O O . SER A 1 529 ? 15.998 13.654 -24.360 1.00 93.44 529 SER A O 1
ATOM 4401 N N . ILE A 1 530 ? 15.889 13.011 -26.516 1.00 93.81 530 ILE A N 1
ATOM 4402 C CA . ILE A 1 530 ? 16.881 11.924 -26.441 1.00 93.81 530 ILE A CA 1
ATOM 4403 C C . ILE A 1 530 ? 18.206 12.409 -25.841 1.00 93.81 530 ILE A C 1
ATOM 4405 O O . ILE A 1 530 ? 18.765 11.756 -24.963 1.00 93.81 530 ILE A O 1
ATOM 4409 N N . VAL A 1 531 ? 18.715 13.563 -26.287 1.00 91.00 531 VAL A N 1
ATOM 4410 C CA . VAL A 1 531 ? 20.002 14.104 -25.809 1.00 91.00 531 VAL A CA 1
ATOM 4411 C C . VAL A 1 531 ? 19.983 14.403 -24.304 1.00 91.00 531 VAL A C 1
ATOM 4413 O O . VAL A 1 531 ? 21.014 14.250 -23.648 1.00 91.00 531 VAL A O 1
ATOM 4416 N N . ASN A 1 532 ? 18.823 14.781 -23.763 1.00 89.75 532 ASN A N 1
ATOM 4417 C CA . ASN A 1 532 ? 18.639 15.152 -22.359 1.00 89.75 532 ASN A CA 1
ATOM 4418 C C . ASN A 1 532 ? 18.309 13.970 -21.431 1.00 89.75 532 ASN A C 1
ATOM 4420 O O . ASN A 1 532 ? 18.181 14.180 -20.226 1.00 89.75 532 ASN A O 1
ATOM 4424 N N . LEU A 1 533 ? 18.155 12.753 -21.963 1.00 91.19 533 LEU A N 1
ATOM 4425 C CA . LEU A 1 533 ? 18.006 11.550 -21.142 1.00 91.19 533 LEU A CA 1
ATOM 4426 C C . LEU A 1 533 ? 19.322 11.187 -20.446 1.00 91.19 533 LEU A C 1
ATOM 4428 O O . LEU A 1 533 ? 20.405 11.602 -20.880 1.00 91.19 533 LEU A O 1
ATOM 4432 N N . ASP A 1 534 ? 19.212 10.371 -19.397 1.00 88.81 534 ASP A N 1
ATOM 4433 C CA . ASP A 1 534 ? 20.359 9.791 -18.699 1.00 88.81 534 ASP A CA 1
ATOM 4434 C C . ASP A 1 534 ? 21.283 9.043 -19.677 1.00 88.81 534 ASP A C 1
ATOM 4436 O O . ASP A 1 534 ? 20.820 8.403 -20.627 1.00 88.81 534 ASP A O 1
ATOM 4440 N N . ASP A 1 535 ? 22.597 9.145 -19.469 1.00 86.44 535 ASP A N 1
ATOM 4441 C CA . ASP A 1 535 ? 23.591 8.527 -20.350 1.00 86.44 535 ASP A CA 1
ATOM 4442 C C . ASP A 1 535 ? 23.514 6.999 -20.349 1.00 86.44 535 ASP A C 1
ATOM 4444 O O . ASP A 1 535 ? 23.887 6.388 -21.348 1.00 86.44 535 ASP A O 1
ATOM 4448 N N . GLU A 1 536 ? 22.995 6.377 -19.288 1.00 87.00 536 GLU A N 1
ATOM 4449 C CA . GLU A 1 536 ? 22.769 4.935 -19.212 1.00 87.00 536 GLU A CA 1
ATOM 4450 C C . GLU A 1 536 ? 21.421 4.496 -19.801 1.00 87.00 536 GLU A C 1
ATOM 4452 O O . GLU A 1 536 ? 21.226 3.300 -20.025 1.00 87.00 536 GLU A O 1
ATOM 4457 N N . SER A 1 537 ? 20.526 5.429 -20.146 1.00 89.31 537 SER A N 1
ATOM 4458 C CA . SER A 1 537 ? 19.197 5.112 -20.684 1.00 89.31 537 SER A CA 1
ATOM 4459 C C . SER A 1 537 ? 19.275 4.286 -21.982 1.00 89.31 537 SER A C 1
ATOM 4461 O O . SER A 1 537 ? 19.946 4.704 -22.941 1.00 89.31 537 SER A O 1
ATOM 4463 N N . PRO A 1 538 ? 18.560 3.143 -22.080 1.00 91.44 538 PRO A N 1
ATOM 4464 C CA . PRO A 1 538 ? 18.497 2.364 -23.318 1.00 91.44 538 PRO A CA 1
ATOM 4465 C C . PRO A 1 538 ? 17.870 3.170 -24.459 1.00 91.44 538 PRO A C 1
ATOM 4467 O O . PRO A 1 538 ? 18.361 3.125 -25.589 1.00 91.44 538 PRO A O 1
ATOM 4470 N N . TYR A 1 539 ? 16.867 4.001 -24.154 1.00 94.00 539 TYR A N 1
ATOM 4471 C CA . TYR A 1 539 ? 16.211 4.889 -25.114 1.00 94.00 539 TYR A CA 1
ATOM 4472 C C . TYR A 1 539 ? 17.210 5.844 -25.763 1.00 94.00 539 TYR A C 1
ATOM 4474 O O . TYR A 1 539 ? 17.213 6.004 -26.983 1.00 94.00 539 TYR A O 1
ATOM 4482 N N . LYS A 1 540 ? 18.115 6.429 -24.969 1.00 93.75 540 LYS A N 1
ATOM 4483 C CA . LYS A 1 540 ? 19.146 7.325 -25.493 1.00 93.75 540 LYS A CA 1
ATOM 4484 C C . LYS A 1 540 ? 20.095 6.599 -26.433 1.00 93.75 540 LYS A C 1
ATOM 4486 O O . LYS A 1 540 ? 20.236 6.987 -27.593 1.00 93.75 540 LYS A O 1
ATOM 4491 N N . LYS A 1 541 ? 20.736 5.533 -25.948 1.00 92.94 541 LYS A N 1
ATOM 4492 C CA . LYS A 1 541 ? 21.793 4.835 -26.695 1.00 92.94 541 LYS A CA 1
ATOM 4493 C C . LYS A 1 541 ? 21.256 4.214 -27.983 1.00 92.94 541 LYS A C 1
ATOM 4495 O O . LYS A 1 541 ? 21.865 4.383 -29.040 1.00 92.94 541 LYS A O 1
ATOM 4500 N N . LEU A 1 542 ? 20.105 3.547 -27.918 1.00 95.56 542 LEU A N 1
ATOM 4501 C CA . LEU A 1 542 ? 19.554 2.805 -29.050 1.00 95.56 542 LEU A CA 1
ATOM 4502 C C . LEU A 1 542 ? 18.897 3.718 -30.087 1.00 95.56 542 LEU A C 1
ATOM 4504 O O . LEU A 1 542 ? 19.096 3.504 -31.282 1.00 95.56 542 LEU A O 1
ATOM 4508 N N . LEU A 1 543 ? 18.179 4.770 -29.678 1.00 95.44 543 LEU A N 1
ATOM 4509 C CA . LEU A 1 543 ? 17.592 5.709 -30.642 1.00 95.44 543 LEU A CA 1
ATOM 4510 C C . LEU A 1 543 ? 18.652 6.618 -31.280 1.00 95.44 543 LEU A C 1
ATOM 4512 O O . LEU A 1 543 ? 18.538 6.945 -32.462 1.00 95.44 543 LEU A O 1
ATOM 4516 N N . MET A 1 544 ? 19.728 6.971 -30.561 1.00 93.62 544 MET A N 1
ATOM 4517 C CA . MET A 1 544 ? 20.889 7.628 -31.178 1.00 93.62 544 MET A CA 1
ATOM 4518 C C . MET A 1 544 ? 21.590 6.709 -32.178 1.00 93.62 544 MET A C 1
ATOM 4520 O O . MET A 1 544 ? 21.926 7.158 -33.273 1.00 93.62 544 MET A O 1
ATOM 4524 N N . LEU A 1 545 ? 21.781 5.432 -31.831 1.00 95.00 545 LEU A N 1
ATOM 4525 C CA . LEU A 1 545 ? 22.348 4.434 -32.736 1.00 95.00 545 LEU A CA 1
ATOM 4526 C C . LEU A 1 545 ? 21.499 4.300 -34.008 1.00 95.00 545 LEU A C 1
ATOM 4528 O O . LEU A 1 545 ? 22.034 4.396 -35.112 1.00 95.00 545 LEU A O 1
ATOM 4532 N N . TYR A 1 546 ? 20.177 4.164 -33.859 1.00 95.06 546 TYR A N 1
ATOM 4533 C CA . TYR A 1 546 ? 19.230 4.172 -34.975 1.00 95.06 546 TYR A CA 1
ATOM 4534 C C . TYR A 1 546 ? 19.432 5.409 -35.860 1.00 95.06 546 TYR A C 1
ATOM 4536 O O . TYR A 1 546 ? 19.668 5.281 -37.062 1.00 95.06 546 TYR A O 1
ATOM 4544 N N . ALA A 1 547 ? 19.412 6.607 -35.264 1.00 93.19 547 ALA A N 1
ATOM 4545 C CA . ALA A 1 547 ? 19.524 7.866 -35.995 1.00 93.19 547 ALA A CA 1
ATOM 4546 C C . ALA A 1 547 ? 20.871 8.013 -36.722 1.00 93.19 547 ALA A C 1
ATOM 4548 O O . ALA A 1 547 ? 20.906 8.495 -37.856 1.00 93.19 547 ALA A O 1
ATOM 4549 N N . GLN A 1 548 ? 21.982 7.591 -36.112 1.00 94.62 548 GLN A N 1
ATOM 4550 C CA . GLN A 1 548 ? 23.300 7.629 -36.749 1.00 94.62 548 GLN A CA 1
ATOM 4551 C C . GLN A 1 548 ? 23.362 6.702 -37.963 1.00 94.62 548 GLN A C 1
ATOM 4553 O O . GLN A 1 548 ? 23.855 7.102 -39.017 1.00 94.62 548 GLN A O 1
ATOM 4558 N N . ILE A 1 549 ? 22.840 5.481 -37.839 1.00 94.75 549 ILE A N 1
ATOM 4559 C CA . ILE A 1 549 ? 22.832 4.508 -38.933 1.00 94.75 549 ILE A CA 1
ATOM 4560 C C . ILE A 1 549 ? 21.945 4.993 -40.086 1.00 94.75 549 ILE A C 1
ATOM 4562 O O . ILE A 1 549 ? 22.348 4.903 -41.254 1.00 94.75 549 ILE A O 1
ATOM 4566 N N . ASP A 1 550 ? 20.767 5.526 -39.760 1.00 94.06 550 ASP A N 1
ATOM 4567 C CA . ASP A 1 550 ? 19.804 6.041 -40.733 1.00 94.06 550 ASP A CA 1
ATOM 4568 C C . ASP A 1 550 ? 20.370 7.238 -41.517 1.00 94.06 550 ASP A C 1
ATOM 4570 O O . ASP A 1 550 ? 20.232 7.300 -42.740 1.00 94.06 550 ASP A O 1
ATOM 4574 N N . ASN A 1 551 ? 21.131 8.114 -40.852 1.00 92.81 551 ASN A N 1
ATOM 4575 C CA . ASN A 1 551 ? 21.755 9.306 -41.444 1.00 92.81 551 ASN A CA 1
ATOM 4576 C C . ASN A 1 551 ? 23.212 9.106 -41.919 1.00 92.81 551 ASN A C 1
ATOM 4578 O O . ASN A 1 551 ? 23.919 10.088 -42.156 1.00 92.81 551 ASN A O 1
ATOM 4582 N N . ASP A 1 552 ? 23.682 7.857 -42.032 1.00 93.56 552 ASP A N 1
ATOM 4583 C CA . ASP A 1 552 ? 25.056 7.500 -42.442 1.00 93.56 552 ASP A CA 1
ATOM 4584 C C . ASP A 1 552 ? 26.170 8.214 -41.642 1.00 93.56 552 ASP A C 1
ATOM 4586 O O . ASP A 1 552 ? 27.242 8.520 -42.165 1.00 93.56 552 ASP A O 1
ATOM 4590 N N . GLN A 1 553 ? 25.927 8.475 -40.357 1.00 94.12 553 GLN A N 1
ATOM 4591 C CA . GLN A 1 553 ? 26.915 9.018 -39.425 1.00 94.12 553 GLN A CA 1
ATOM 4592 C C . GLN A 1 553 ? 27.772 7.902 -38.807 1.00 94.12 553 GLN A C 1
ATOM 4594 O O . GLN A 1 553 ? 27.353 6.746 -38.794 1.00 94.12 553 GLN A O 1
ATOM 4599 N N . PRO A 1 554 ? 28.961 8.204 -38.255 1.00 93.56 554 PRO A N 1
ATOM 4600 C CA . PRO A 1 554 ? 29.747 7.215 -37.521 1.00 93.56 554 PRO A CA 1
ATOM 4601 C C . PRO A 1 554 ? 28.987 6.670 -36.298 1.00 93.56 554 PRO A C 1
ATOM 4603 O O . PRO A 1 554 ? 28.570 7.446 -35.442 1.00 93.56 554 PRO A O 1
ATOM 4606 N N . TYR A 1 555 ? 28.847 5.342 -36.203 1.00 93.94 555 TYR A N 1
ATOM 4607 C CA . TYR A 1 555 ? 28.042 4.669 -35.167 1.00 93.94 555 TYR A CA 1
ATOM 4608 C C . TYR A 1 555 ? 28.771 3.557 -34.394 1.00 93.94 555 TYR A C 1
ATOM 4610 O O . TYR A 1 555 ? 28.223 3.032 -33.429 1.00 93.94 555 TYR A O 1
ATOM 4618 N N . ALA A 1 556 ? 29.996 3.180 -34.781 1.00 89.50 556 ALA A N 1
ATOM 4619 C CA . ALA A 1 556 ? 30.690 2.018 -34.205 1.00 89.50 556 ALA A CA 1
ATOM 4620 C C . ALA A 1 556 ? 30.874 2.119 -32.678 1.00 89.50 556 ALA A C 1
ATOM 4622 O O . ALA A 1 556 ? 30.590 1.170 -31.955 1.00 89.50 556 ALA A O 1
ATOM 4623 N N . GLN A 1 557 ? 31.281 3.290 -32.180 1.00 90.12 557 GLN A N 1
ATOM 4624 C CA . GLN A 1 557 ? 31.446 3.514 -30.742 1.00 90.12 557 GLN A CA 1
ATOM 4625 C C . GLN A 1 557 ? 30.108 3.442 -29.992 1.00 90.12 557 GLN A C 1
ATOM 4627 O O . GLN A 1 557 ? 30.033 2.851 -28.919 1.00 90.12 557 GLN A O 1
ATOM 4632 N N . THR A 1 558 ? 29.053 4.033 -30.555 1.00 91.56 558 THR A N 1
ATOM 4633 C CA . THR A 1 558 ? 27.711 4.026 -29.959 1.00 91.56 558 THR A CA 1
ATOM 4634 C C . THR A 1 558 ? 27.136 2.614 -29.917 1.00 91.56 558 THR A C 1
ATOM 4636 O O . THR A 1 558 ? 26.550 2.235 -28.909 1.00 91.56 558 THR A O 1
ATOM 4639 N N . TYR A 1 559 ? 27.370 1.815 -30.962 1.00 94.06 559 TYR A N 1
ATOM 4640 C CA . TYR A 1 559 ? 27.020 0.398 -30.979 1.00 94.06 559 TYR A CA 1
ATOM 4641 C C . TYR A 1 559 ? 27.727 -0.374 -29.858 1.00 94.06 559 TYR A C 1
ATOM 4643 O O . TYR A 1 559 ? 27.053 -1.056 -29.097 1.00 94.06 559 TYR A O 1
ATOM 4651 N N . LEU A 1 560 ? 29.050 -0.233 -29.702 1.00 92.12 560 LEU A N 1
ATOM 4652 C CA . LEU A 1 560 ? 29.794 -0.939 -28.649 1.00 92.12 560 LEU A CA 1
ATOM 4653 C C . LEU A 1 560 ? 29.285 -0.581 -27.246 1.00 92.12 560 LEU A C 1
ATOM 4655 O O . LEU A 1 560 ? 29.109 -1.463 -26.413 1.00 92.12 560 LEU A O 1
ATOM 4659 N N . LEU A 1 561 ? 28.994 0.700 -27.000 1.00 90.50 561 LEU A N 1
ATOM 4660 C CA . LEU A 1 561 ? 28.430 1.164 -25.728 1.00 90.50 561 LEU A CA 1
ATOM 4661 C C . LEU A 1 561 ? 27.001 0.662 -25.489 1.00 90.50 561 LEU A C 1
ATOM 4663 O O . LEU A 1 561 ? 26.624 0.412 -24.345 1.00 90.50 561 LEU A O 1
ATOM 4667 N N . ALA A 1 562 ? 26.194 0.553 -26.546 1.00 91.56 562 ALA A N 1
ATOM 4668 C CA . ALA A 1 562 ? 24.863 -0.032 -26.460 1.00 91.56 562 ALA A CA 1
ATOM 4669 C C . ALA A 1 562 ? 24.948 -1.543 -26.205 1.00 91.56 562 ALA A C 1
ATOM 4671 O O . ALA A 1 562 ? 24.231 -2.040 -25.352 1.00 91.56 562 ALA A O 1
ATOM 4672 N N . ASN A 1 563 ? 25.859 -2.257 -26.869 1.00 91.88 563 ASN A N 1
ATOM 4673 C CA . ASN A 1 563 ? 26.051 -3.696 -26.695 1.00 91.88 563 ASN A CA 1
ATOM 4674 C C . ASN A 1 563 ? 26.590 -4.058 -25.310 1.00 91.88 563 ASN A C 1
ATOM 4676 O O . ASN A 1 563 ? 26.145 -5.038 -24.741 1.00 91.88 563 ASN A O 1
ATOM 4680 N N . ASP A 1 564 ? 27.508 -3.270 -24.748 1.00 90.38 564 ASP A N 1
ATOM 4681 C CA . ASP A 1 564 ? 28.051 -3.505 -23.400 1.00 90.38 564 ASP A CA 1
ATOM 4682 C C . ASP A 1 564 ? 26.982 -3.418 -22.295 1.00 90.38 564 ASP A C 1
ATOM 4684 O O . ASP A 1 564 ? 27.089 -4.070 -21.260 1.00 90.38 564 ASP A O 1
ATOM 4688 N N . LYS A 1 565 ? 25.949 -2.592 -22.497 1.00 88.56 565 LYS A N 1
ATOM 4689 C CA . LYS A 1 565 ? 24.974 -2.244 -21.450 1.00 88.56 565 LYS A CA 1
ATOM 4690 C C . LYS A 1 565 ? 23.571 -2.786 -21.689 1.00 88.56 565 LYS A C 1
ATOM 4692 O O . LYS A 1 565 ? 22.863 -3.033 -20.724 1.00 88.56 565 LYS A O 1
ATOM 4697 N N . HIS A 1 566 ? 23.193 -2.951 -22.953 1.00 92.75 566 HIS A N 1
ATOM 4698 C CA . HIS A 1 566 ? 21.835 -3.244 -23.422 1.00 92.75 566 HIS A CA 1
ATOM 4699 C C . HIS A 1 566 ? 21.855 -4.348 -24.489 1.00 92.75 566 HIS A C 1
ATOM 4701 O O . HIS A 1 566 ? 21.158 -4.276 -25.506 1.00 92.75 566 HIS A O 1
ATOM 4707 N N . GLU A 1 567 ? 22.704 -5.359 -24.281 1.00 92.19 567 GLU A N 1
ATOM 4708 C CA . GLU A 1 567 ? 22.874 -6.500 -25.188 1.00 92.19 567 GLU A CA 1
ATOM 4709 C C . GLU A 1 567 ? 21.552 -7.236 -25.444 1.00 92.19 567 GLU A C 1
ATOM 4711 O O . GLU A 1 567 ? 21.248 -7.580 -26.584 1.00 92.19 567 GLU A O 1
ATOM 4716 N N . SER A 1 568 ? 20.739 -7.421 -24.398 1.00 92.44 568 SER A N 1
ATOM 4717 C CA . SER A 1 568 ? 19.424 -8.074 -24.451 1.00 92.44 568 SER A CA 1
ATOM 4718 C C . SER A 1 568 ? 18.501 -7.406 -25.479 1.00 92.44 568 SER A C 1
ATOM 4720 O O . SER A 1 568 ? 17.941 -8.075 -26.352 1.00 92.44 568 SER A O 1
ATOM 4722 N N . ILE A 1 569 ? 18.420 -6.072 -25.458 1.00 94.12 569 ILE A N 1
ATOM 4723 C CA . ILE A 1 569 ? 17.603 -5.298 -26.398 1.00 94.12 569 ILE A CA 1
ATOM 4724 C C . ILE A 1 569 ? 18.147 -5.417 -27.830 1.00 94.12 569 ILE A C 1
ATOM 4726 O O . ILE A 1 569 ? 17.375 -5.595 -28.774 1.00 94.12 569 ILE A O 1
ATOM 4730 N N . LEU A 1 570 ? 19.468 -5.339 -28.023 1.00 93.88 570 LEU A N 1
ATOM 4731 C CA . LEU A 1 570 ? 20.078 -5.474 -29.353 1.00 93.88 570 LEU A CA 1
ATOM 4732 C C . LEU A 1 570 ? 19.887 -6.873 -29.944 1.00 93.88 570 LEU A C 1
ATOM 4734 O O . LEU A 1 570 ? 19.580 -6.986 -31.136 1.00 93.88 570 LEU A O 1
ATOM 4738 N N . ASN A 1 571 ? 20.001 -7.910 -29.113 1.00 92.44 571 ASN A N 1
ATOM 4739 C CA . ASN A 1 571 ? 19.689 -9.288 -29.474 1.00 92.44 571 ASN A CA 1
ATOM 4740 C C . ASN A 1 571 ? 18.235 -9.399 -29.945 1.00 92.44 571 ASN A C 1
ATOM 4742 O O . ASN A 1 571 ? 17.987 -9.922 -31.033 1.00 92.44 571 ASN A O 1
ATOM 4746 N N . ALA A 1 572 ? 17.284 -8.838 -29.192 1.00 94.06 572 ALA A N 1
ATOM 4747 C CA . ALA A 1 572 ? 15.872 -8.840 -29.569 1.00 94.06 572 ALA A CA 1
ATOM 4748 C C . ALA A 1 572 ? 15.624 -8.098 -30.896 1.00 94.06 572 ALA A C 1
ATOM 4750 O O . ALA A 1 572 ? 14.963 -8.619 -31.796 1.00 94.06 572 ALA A O 1
ATOM 4751 N N . ILE A 1 573 ? 16.218 -6.914 -31.085 1.00 94.44 573 ILE A N 1
ATOM 4752 C CA . ILE A 1 573 ? 16.122 -6.163 -32.348 1.00 94.44 573 ILE A CA 1
ATOM 4753 C C . ILE A 1 573 ? 16.663 -6.993 -33.523 1.00 94.44 573 ILE A C 1
ATOM 4755 O O . ILE A 1 573 ? 16.021 -7.077 -34.573 1.00 94.44 573 ILE A O 1
ATOM 4759 N N . CYS A 1 574 ? 17.835 -7.614 -33.371 1.00 92.94 574 CYS A N 1
ATOM 4760 C CA . CYS A 1 574 ? 18.510 -8.310 -34.464 1.00 92.94 574 CYS A CA 1
ATOM 4761 C C . CYS A 1 574 ? 17.897 -9.681 -34.771 1.00 92.94 574 CYS A C 1
ATOM 4763 O O . CYS A 1 574 ? 17.738 -10.027 -35.945 1.00 92.94 574 CYS A O 1
ATOM 4765 N N . TYR A 1 575 ? 17.550 -10.465 -33.756 1.00 91.06 575 TYR A N 1
ATOM 4766 C CA . TYR A 1 575 ? 17.173 -11.870 -33.922 1.00 91.06 575 TYR A CA 1
ATOM 4767 C C . TYR A 1 575 ? 15.673 -12.136 -33.795 1.00 91.06 575 TYR A C 1
ATOM 4769 O O . TYR A 1 575 ? 15.208 -13.164 -34.285 1.00 91.06 575 TYR A O 1
ATOM 4777 N N . GLY A 1 576 ? 14.908 -11.189 -33.255 1.00 91.12 576 GLY A N 1
ATOM 4778 C CA . GLY A 1 576 ? 13.469 -11.316 -33.061 1.00 91.12 576 GLY A CA 1
ATOM 4779 C C . GLY A 1 576 ? 13.076 -10.865 -31.662 1.00 91.12 576 GLY A C 1
ATOM 4780 O O . GLY A 1 576 ? 13.698 -11.276 -30.687 1.00 91.12 576 GLY A O 1
ATOM 4781 N N . TYR A 1 577 ? 12.047 -10.024 -31.576 1.00 92.31 577 TYR A N 1
ATOM 4782 C CA . TYR A 1 577 ? 11.454 -9.645 -30.303 1.00 92.31 577 TYR A CA 1
ATOM 4783 C C . TYR A 1 577 ? 10.275 -10.565 -30.008 1.00 92.31 577 TYR A C 1
ATOM 4785 O O . TYR A 1 577 ? 9.324 -10.630 -30.790 1.00 92.31 577 TYR A O 1
ATOM 4793 N N . ASP A 1 578 ? 10.361 -11.266 -28.883 1.00 87.69 578 ASP A N 1
ATOM 4794 C CA . ASP A 1 578 ? 9.241 -11.967 -28.276 1.00 87.69 578 ASP A CA 1
ATOM 4795 C C . ASP A 1 578 ? 8.831 -11.201 -27.005 1.00 87.69 578 ASP A C 1
ATOM 4797 O O . ASP A 1 578 ? 9.601 -11.193 -26.040 1.00 87.69 578 ASP A O 1
ATOM 4801 N N . PRO A 1 579 ? 7.655 -10.543 -26.984 1.00 76.75 579 PRO A N 1
ATOM 4802 C CA . PRO A 1 579 ? 7.144 -9.852 -25.796 1.00 76.75 579 PRO A CA 1
ATOM 4803 C C . PRO A 1 579 ? 6.988 -10.768 -24.576 1.00 76.75 579 PRO A C 1
ATOM 4805 O O . PRO A 1 579 ? 6.952 -10.298 -23.438 1.00 76.75 579 PRO A O 1
ATOM 4808 N N . LEU A 1 580 ? 6.908 -12.080 -24.808 1.00 79.62 580 LEU A N 1
ATOM 4809 C CA . LEU A 1 580 ? 6.822 -13.096 -23.768 1.00 79.62 580 LEU A CA 1
ATOM 4810 C C . LEU A 1 580 ? 8.198 -13.613 -23.327 1.00 79.62 580 LEU A C 1
ATOM 4812 O O . LEU A 1 580 ? 8.237 -14.497 -22.494 1.00 79.62 580 LEU A O 1
ATOM 4816 N N . SER A 1 581 ? 9.315 -13.088 -23.845 1.00 77.56 581 SER A N 1
ATOM 4817 C CA . SER A 1 581 ? 10.655 -13.558 -23.469 1.00 77.56 581 SER A CA 1
ATOM 4818 C C . SER A 1 581 ? 11.052 -13.128 -22.056 1.00 77.56 581 SER A C 1
ATOM 4820 O O . SER A 1 581 ? 11.111 -11.934 -21.754 1.00 77.56 581 SER A O 1
ATOM 4822 N N . ASP A 1 582 ? 11.394 -14.092 -21.209 1.00 73.94 582 ASP A N 1
ATOM 4823 C CA . ASP A 1 582 ? 12.004 -13.890 -19.889 1.00 73.94 582 ASP A CA 1
ATOM 4824 C C . ASP A 1 582 ? 13.439 -13.330 -19.900 1.00 73.94 582 ASP A C 1
ATOM 4826 O O . ASP A 1 582 ? 13.914 -12.854 -18.867 1.00 73.94 582 ASP A O 1
ATOM 4830 N N . ASP A 1 583 ? 14.136 -13.362 -21.043 1.00 76.50 583 ASP A N 1
ATOM 4831 C CA . ASP A 1 583 ? 15.516 -12.861 -21.171 1.00 76.50 583 ASP A CA 1
ATOM 4832 C C . ASP A 1 583 ? 15.586 -11.320 -21.213 1.00 76.50 583 ASP A C 1
ATOM 4834 O O . ASP A 1 583 ? 16.670 -10.729 -21.195 1.00 76.50 583 ASP A O 1
ATOM 4838 N N . LEU A 1 584 ? 14.428 -10.657 -21.291 1.00 80.50 584 LEU A N 1
ATOM 4839 C CA . LEU A 1 584 ? 14.280 -9.206 -21.324 1.00 80.50 584 LEU A CA 1
ATOM 4840 C C . LEU A 1 584 ? 13.692 -8.710 -20.002 1.00 80.50 584 LEU A C 1
ATOM 4842 O O . LEU A 1 584 ? 12.659 -9.202 -19.546 1.00 80.50 584 LEU A O 1
ATOM 4846 N N . SER A 1 585 ? 14.311 -7.688 -19.404 1.00 85.88 585 SER A N 1
ATOM 4847 C CA . SER A 1 585 ? 13.719 -7.004 -18.247 1.00 85.88 585 SER A CA 1
ATOM 4848 C C . SER A 1 585 ? 12.414 -6.285 -18.631 1.00 85.88 585 SER A C 1
ATOM 4850 O O . SER A 1 585 ? 12.200 -5.984 -19.805 1.00 85.88 585 SER A O 1
ATOM 4852 N N . GLU A 1 586 ? 11.545 -5.941 -17.670 1.00 79.44 586 GLU A N 1
ATOM 4853 C CA . GLU A 1 586 ? 10.338 -5.144 -17.975 1.00 79.44 586 GLU A CA 1
ATOM 4854 C C . GLU A 1 586 ? 10.677 -3.818 -18.677 1.00 79.44 586 GLU A C 1
ATOM 4856 O O . GLU A 1 586 ? 10.000 -3.426 -19.624 1.00 79.44 586 GLU A O 1
ATOM 4861 N N . ASN A 1 587 ? 11.772 -3.162 -18.283 1.00 81.06 587 ASN A N 1
ATOM 4862 C CA . ASN A 1 587 ? 12.236 -1.932 -18.929 1.00 81.06 587 ASN A CA 1
ATOM 4863 C C . ASN A 1 587 ? 12.666 -2.160 -20.387 1.00 81.06 587 ASN A C 1
ATOM 4865 O O . ASN A 1 587 ? 12.404 -1.311 -21.243 1.00 81.06 587 ASN A O 1
ATOM 4869 N N . ASP A 1 588 ? 13.290 -3.305 -20.678 1.00 89.31 588 ASP A N 1
ATOM 4870 C CA . ASP A 1 588 ? 13.664 -3.692 -22.041 1.00 89.31 588 ASP A CA 1
ATOM 4871 C C . ASP A 1 588 ? 12.414 -3.959 -22.887 1.00 89.31 588 ASP A C 1
ATOM 4873 O O . ASP A 1 588 ? 12.337 -3.512 -24.034 1.00 89.31 588 ASP A O 1
ATOM 4877 N N . LYS A 1 589 ? 11.413 -4.638 -22.308 1.00 88.69 589 LYS A N 1
ATOM 4878 C CA . LYS A 1 589 ? 10.117 -4.900 -22.949 1.00 88.69 589 LYS A CA 1
ATOM 4879 C C . LYS A 1 589 ? 9.372 -3.605 -23.251 1.00 88.69 589 LYS A C 1
ATOM 4881 O O . LYS A 1 589 ? 8.953 -3.423 -24.385 1.00 88.69 589 LYS A O 1
ATOM 4886 N N . PHE A 1 590 ? 9.304 -2.657 -22.312 1.00 86.62 590 PHE A N 1
ATOM 4887 C CA . PHE A 1 590 ? 8.693 -1.346 -22.566 1.00 86.62 590 PHE A CA 1
ATOM 4888 C C . PHE A 1 590 ? 9.346 -0.613 -23.743 1.00 86.62 590 PHE A C 1
ATOM 4890 O O . PHE A 1 590 ? 8.643 -0.063 -24.594 1.00 86.62 590 PHE A O 1
ATOM 4897 N N . PHE A 1 591 ? 10.681 -0.639 -23.834 1.00 92.94 591 PHE A N 1
ATOM 4898 C CA . PHE A 1 591 ? 11.382 -0.069 -24.983 1.00 92.94 591 PHE A CA 1
ATOM 4899 C C . PHE A 1 591 ? 11.016 -0.804 -26.280 1.00 92.94 591 PHE A C 1
ATOM 4901 O O . PHE A 1 591 ? 10.726 -0.171 -27.296 1.00 92.94 591 PHE A O 1
ATOM 4908 N N . LEU A 1 592 ? 11.044 -2.136 -26.269 1.00 94.00 592 LEU A N 1
ATOM 4909 C CA . LEU A 1 592 ? 10.806 -2.953 -27.455 1.00 94.00 592 LEU A CA 1
ATOM 4910 C C . LEU A 1 592 ? 9.349 -2.887 -27.930 1.00 94.00 592 LEU A C 1
ATOM 4912 O O . LEU A 1 592 ? 9.128 -2.771 -29.133 1.00 94.00 592 LEU A O 1
ATOM 4916 N N . ASP A 1 593 ? 8.371 -2.861 -27.031 1.00 89.81 593 ASP A N 1
ATOM 4917 C CA . ASP A 1 593 ? 6.951 -2.694 -27.362 1.00 89.81 593 ASP A CA 1
ATOM 4918 C C . ASP A 1 593 ? 6.703 -1.415 -28.166 1.00 89.81 593 ASP A C 1
ATOM 4920 O O . ASP A 1 593 ? 5.974 -1.424 -29.161 1.00 89.81 593 ASP A O 1
ATOM 4924 N N . ASP A 1 594 ? 7.362 -0.323 -27.779 1.00 90.81 594 ASP A N 1
ATOM 4925 C CA . ASP A 1 594 ? 7.229 0.957 -28.463 1.00 90.81 594 ASP A CA 1
ATOM 4926 C C . ASP A 1 594 ? 8.089 1.026 -29.740 1.00 90.81 594 ASP A C 1
ATOM 4928 O O . ASP A 1 594 ? 7.624 1.487 -30.788 1.00 90.81 594 ASP A O 1
ATOM 4932 N N . PHE A 1 595 ? 9.347 0.576 -29.687 1.00 94.38 595 PHE A N 1
ATOM 4933 C CA . PHE A 1 595 ? 10.351 0.897 -30.708 1.00 94.38 595 PHE A CA 1
ATOM 4934 C C . PHE A 1 595 ? 10.783 -0.265 -31.597 1.00 94.38 595 PHE A C 1
ATOM 4936 O O . PHE A 1 595 ? 11.334 -0.012 -32.668 1.00 94.38 595 PHE A O 1
ATOM 4943 N N . TYR A 1 596 ? 10.507 -1.523 -31.257 1.00 94.38 596 TYR A N 1
ATOM 4944 C CA . TYR A 1 596 ? 10.834 -2.652 -32.134 1.00 94.38 596 TYR A CA 1
ATOM 4945 C C . TYR A 1 596 ? 10.263 -2.500 -33.560 1.00 94.38 596 TYR A C 1
ATOM 4947 O O . TYR A 1 596 ? 11.001 -2.734 -34.531 1.00 94.38 596 TYR A O 1
ATOM 4955 N N . PRO A 1 597 ? 9.011 -2.022 -33.751 1.00 91.62 597 PRO A N 1
ATOM 4956 C CA . PRO A 1 597 ? 8.497 -1.734 -35.086 1.00 91.62 597 PRO A CA 1
ATOM 4957 C C . PRO A 1 597 ? 9.347 -0.699 -35.839 1.00 91.62 597 PRO A C 1
ATOM 4959 O O . PRO A 1 597 ? 9.625 -0.876 -37.023 1.00 91.62 597 PRO A O 1
ATOM 4962 N N . LEU A 1 598 ? 9.823 0.355 -35.164 1.00 92.00 598 LEU A N 1
ATOM 4963 C CA . LEU A 1 598 ? 10.636 1.409 -35.783 1.00 92.00 598 LEU A CA 1
ATOM 4964 C C . LEU A 1 598 ? 11.917 0.844 -36.411 1.00 92.00 598 LEU A C 1
ATOM 4966 O O . LEU A 1 598 ? 12.235 1.162 -37.558 1.00 92.00 598 LEU A O 1
ATOM 4970 N N . PHE A 1 599 ? 12.627 -0.020 -35.682 1.00 93.56 599 PHE A N 1
ATOM 4971 C CA . PHE A 1 599 ? 13.820 -0.685 -36.202 1.00 93.56 599 PHE A CA 1
ATOM 4972 C C . PHE A 1 599 ? 13.462 -1.599 -37.372 1.00 93.56 599 PHE A C 1
ATOM 4974 O O . PHE A 1 599 ? 14.006 -1.446 -38.463 1.00 93.56 599 PHE A O 1
ATOM 4981 N N . THR A 1 600 ? 12.500 -2.503 -37.186 1.00 91.62 600 THR A N 1
ATOM 4982 C CA . THR A 1 600 ? 12.174 -3.535 -38.183 1.00 91.62 600 THR A CA 1
ATOM 4983 C C . THR A 1 600 ? 11.615 -2.990 -39.500 1.00 91.62 600 THR A C 1
ATOM 4985 O O . THR A 1 600 ? 11.859 -3.588 -40.552 1.00 91.62 600 THR A O 1
ATOM 4988 N N . TYR A 1 601 ? 10.935 -1.838 -39.493 1.00 91.88 601 TYR A N 1
ATOM 4989 C CA . TYR A 1 601 ? 10.474 -1.185 -40.722 1.00 91.88 601 TYR A CA 1
ATOM 4990 C C . TYR A 1 601 ? 11.609 -0.543 -41.539 1.00 91.88 601 TYR A C 1
ATOM 4992 O O . TYR A 1 601 ? 11.490 -0.429 -42.765 1.00 91.88 601 TYR A O 1
ATOM 5000 N N . ASN A 1 602 ? 12.730 -0.160 -40.915 1.00 93.88 602 ASN A N 1
ATOM 5001 C CA . ASN A 1 602 ? 13.859 0.464 -41.603 1.00 93.88 602 ASN A CA 1
ATOM 5002 C C . ASN A 1 602 ? 14.928 -0.569 -42.006 1.00 93.88 602 ASN A C 1
ATOM 5004 O O . ASN A 1 602 ? 15.879 -0.851 -41.273 1.00 93.88 602 ASN A O 1
ATOM 5008 N N . LYS A 1 603 ? 14.807 -1.104 -43.230 1.00 93.06 603 LYS A N 1
ATOM 5009 C CA . LYS A 1 603 ? 15.724 -2.131 -43.769 1.00 93.06 603 LYS A CA 1
ATOM 5010 C C . LYS A 1 603 ? 17.199 -1.730 -43.719 1.00 93.06 603 LYS A C 1
ATOM 5012 O O . LYS A 1 603 ? 18.032 -2.558 -43.367 1.00 93.06 603 LYS A O 1
ATOM 5017 N N . LYS A 1 604 ? 17.514 -0.468 -44.038 1.00 94.12 604 LYS A N 1
ATOM 5018 C CA . LYS A 1 604 ? 18.891 0.050 -44.030 1.00 94.12 604 LYS A CA 1
ATOM 5019 C C . LYS A 1 604 ? 19.500 -0.056 -42.635 1.00 94.12 604 LYS A C 1
ATOM 5021 O O . LYS A 1 604 ? 20.644 -0.487 -42.498 1.00 94.12 604 LYS A O 1
ATOM 5026 N N . VAL A 1 605 ? 18.739 0.344 -41.616 1.00 95.31 605 VAL A N 1
ATOM 5027 C CA . VAL A 1 605 ? 19.191 0.282 -40.224 1.00 95.31 605 VAL A CA 1
ATOM 5028 C C . VAL A 1 605 ? 19.361 -1.167 -39.777 1.00 95.31 605 VAL A C 1
ATOM 5030 O O . VAL A 1 605 ? 20.415 -1.524 -39.254 1.00 95.31 605 VAL A O 1
ATOM 5033 N N . MET A 1 606 ? 18.378 -2.021 -40.066 1.00 94.25 606 MET A N 1
ATOM 5034 C CA . MET A 1 606 ? 18.403 -3.431 -39.671 1.00 94.25 606 MET A CA 1
ATOM 5035 C C . MET A 1 606 ? 19.550 -4.228 -40.284 1.00 94.25 606 MET A C 1
ATOM 5037 O O . MET A 1 606 ? 20.191 -5.005 -39.582 1.00 94.25 606 MET A O 1
ATOM 5041 N N . GLU A 1 607 ? 19.818 -4.065 -41.581 1.00 93.31 607 GLU A N 1
ATOM 5042 C CA . GLU A 1 607 ? 20.901 -4.790 -42.256 1.00 93.31 607 GLU A CA 1
ATOM 5043 C C . GLU A 1 607 ? 22.268 -4.425 -41.670 1.00 93.31 607 GLU A C 1
ATOM 5045 O O . GLU A 1 607 ? 23.077 -5.311 -41.389 1.00 93.31 607 GLU A O 1
ATOM 5050 N N . LYS A 1 608 ? 22.506 -3.130 -41.417 1.00 93.00 608 LYS A N 1
ATOM 5051 C CA . LYS A 1 608 ? 23.748 -2.653 -40.796 1.00 93.00 608 LYS A CA 1
ATOM 5052 C C . LYS A 1 608 ? 23.889 -3.132 -39.349 1.00 93.00 608 LYS A C 1
ATOM 5054 O O . LYS A 1 608 ? 24.971 -3.582 -38.983 1.00 93.00 608 LYS A O 1
ATOM 5059 N N . LEU A 1 609 ? 22.819 -3.073 -38.548 1.00 92.88 609 LEU A N 1
ATOM 5060 C CA . LEU A 1 609 ? 22.832 -3.569 -37.166 1.00 92.88 609 LEU A CA 1
ATOM 5061 C C . LEU A 1 609 ? 23.124 -5.069 -37.104 1.00 92.88 609 LEU A C 1
ATOM 5063 O O . LEU A 1 609 ? 24.019 -5.473 -36.372 1.00 92.88 609 LEU A O 1
ATOM 5067 N N . LYS A 1 610 ? 22.441 -5.882 -37.919 1.00 92.31 610 LYS A N 1
ATOM 5068 C CA . LYS A 1 610 ? 22.675 -7.333 -37.981 1.00 92.31 610 LYS A CA 1
ATOM 5069 C C . LYS A 1 610 ? 24.113 -7.673 -38.354 1.00 92.31 610 LYS A C 1
ATOM 5071 O O . LYS A 1 610 ? 24.696 -8.562 -37.746 1.00 92.31 610 LYS A O 1
ATOM 5076 N N . LEU A 1 611 ? 24.681 -6.975 -39.339 1.00 90.25 611 LEU A N 1
ATOM 5077 C CA . LEU A 1 611 ? 26.059 -7.207 -39.770 1.00 90.25 611 LEU A CA 1
ATOM 5078 C C . LEU A 1 611 ? 27.057 -6.908 -38.643 1.00 90.25 611 LEU A C 1
ATOM 5080 O O . LEU A 1 611 ? 27.867 -7.769 -38.316 1.00 90.25 611 LEU A O 1
ATOM 5084 N N . LEU A 1 612 ? 26.938 -5.742 -37.999 1.00 88.12 612 LEU A N 1
ATOM 5085 C CA . LEU A 1 612 ? 27.784 -5.363 -36.858 1.00 88.12 612 LEU A CA 1
ATOM 5086 C C . LEU A 1 612 ? 27.656 -6.342 -35.692 1.00 88.12 612 LEU A C 1
ATOM 5088 O O . LEU A 1 612 ? 28.644 -6.684 -35.050 1.00 88.12 612 LEU A O 1
ATOM 5092 N N . HIS A 1 613 ? 26.432 -6.784 -35.420 1.00 90.12 613 HIS A N 1
ATOM 5093 C CA . HIS A 1 613 ? 26.144 -7.639 -34.283 1.00 90.12 613 HIS A CA 1
ATOM 5094 C C . HIS A 1 613 ? 26.672 -9.062 -34.480 1.00 90.12 613 HIS A C 1
ATOM 5096 O O . HIS A 1 613 ? 27.284 -9.619 -33.573 1.00 90.12 613 HIS A O 1
ATOM 5102 N N . VAL A 1 614 ? 26.567 -9.607 -35.698 1.00 85.69 614 VAL A N 1
ATOM 5103 C CA . VAL A 1 614 ? 27.207 -10.880 -36.063 1.00 85.69 614 VAL A CA 1
ATOM 5104 C C . VAL A 1 614 ? 28.733 -10.777 -36.007 1.00 85.69 614 VAL A C 1
ATOM 5106 O O . VAL A 1 614 ? 29.375 -11.671 -35.464 1.00 85.69 614 VAL A O 1
ATOM 5109 N N . GLU A 1 615 ? 29.326 -9.701 -36.535 1.00 84.50 615 GLU A N 1
ATOM 5110 C CA . GLU A 1 615 ? 30.781 -9.488 -36.472 1.00 84.50 615 GLU A CA 1
ATOM 5111 C C . GLU A 1 615 ? 31.289 -9.406 -35.027 1.00 84.50 615 GLU A C 1
ATOM 5113 O O . GLU A 1 615 ? 32.346 -9.952 -34.723 1.00 84.50 615 GLU A O 1
ATOM 5118 N N . ASN A 1 616 ? 30.524 -8.777 -34.132 1.00 79.56 616 ASN A N 1
ATOM 5119 C CA . ASN A 1 616 ? 30.870 -8.643 -32.719 1.00 79.56 616 ASN A CA 1
ATOM 5120 C C . ASN A 1 616 ? 30.769 -9.961 -31.935 1.00 79.56 616 ASN A C 1
ATOM 5122 O O . ASN A 1 616 ? 31.592 -10.196 -31.067 1.00 79.56 616 ASN A O 1
ATOM 5126 N N . ILE A 1 617 ? 29.796 -10.826 -32.243 1.00 72.69 617 ILE A N 1
ATOM 5127 C CA . ILE A 1 617 ? 29.649 -12.150 -31.600 1.00 72.69 617 ILE A CA 1
ATOM 5128 C C . ILE A 1 617 ? 30.772 -13.118 -32.022 1.00 72.69 617 ILE A C 1
ATOM 5130 O O . ILE A 1 617 ? 31.078 -14.075 -31.312 1.00 72.69 617 ILE A O 1
ATOM 5134 N N . LEU A 1 618 ? 31.370 -12.901 -33.198 1.00 61.44 618 LEU A N 1
ATOM 5135 C CA . LEU A 1 618 ? 32.444 -13.736 -33.748 1.00 61.44 618 LEU A CA 1
ATOM 5136 C C . LEU A 1 618 ? 33.859 -13.308 -33.310 1.00 61.44 618 LEU A C 1
ATOM 5138 O O . LEU A 1 618 ? 34.812 -14.036 -33.607 1.00 61.44 618 LEU A O 1
ATOM 5142 N N . MET A 1 619 ? 34.000 -12.149 -32.659 1.00 55.22 619 MET A N 1
ATOM 5143 C CA . MET A 1 619 ? 35.247 -11.627 -32.079 1.00 55.22 619 MET A CA 1
ATOM 5144 C C . MET A 1 619 ? 35.318 -11.930 -30.586 1.00 55.22 619 MET A C 1
ATOM 5146 O O . MET A 1 619 ? 36.450 -12.206 -30.122 1.00 55.22 619 MET A O 1
#

Secondary structure (DSSP, 8-state):
--HHHHHHHHHHHHHHHHSEEEHHHHHHHHHHH-TT-----TT--HHHHHTTTEEEETTEEEEHHHHHTT-HHHHHHHHTTSPPP---HHHHHHTTSSS-SS--HHHHHHHHHHHHHS-HHHHHHHHHHHHHHHHTT--HHHHHHHHHTTT--HHHHHHHHHHHHHHHHHS--GGGTT--HHHHHHHHHTTS---TTSBPTTSSSSBGGGTTTSS----S-S-----TTSSS--HHHHHHHHHHHHHHHHHHHHHHTT-BTTBHHHHHHHHHHS-TTTTTTS-HHHHHHHHHHHHHHHTT----HHHHHHHHHHTT-GGGGGGHHHHHHHHHHHHTSPPPPPHHHHHHHHHHHHHHTT-PPPSS--SS-TTTTHHHHHHTPPP-HHHHHHHHHHHHHHHHS--TTHHHHHHHHHHH-TT-HHHHHHHHTSSS-TT-HHHHHHHHHHHHHH-HHHHHS--TTGGGSTTHHHHHHHHHHHHHHHHHTT-HHHHHHHHHHHHHH-TT-TT-HHHHTHHHHHHTT-HHHHHHHHHTS-TT-HHHHHHHHHHHHHTT---HHHHHHHHHH-HHHHHHHHH---TT-TTS-HHHHHHHHHHHHHHHH-HHHHHHHHHHHHHHHT-

Foldseek 3Di:
DPVQVVLLLLLLLLCLQQQKDAQVVSQVLCCVQPVPDHDDPPDHPQVVCVVSQWDDDLRMTHGNVCVLVVNPLVLLVLAFPAFAQRDHPVVSSCSSDNDHPDDDPLLVVQQVVVCVQPRNVLSVVLSSLLLVCLQQPHDLVVNVVVSVVSVRFPVCCVVVVVSSVVCSQLHQHNSNNNDGVQRVVCVVVVVDDDDQQDQCSSPPRHRVVVPVPPSDPPDPPDDRVPDSCSLPQDPVNLVVLLVLLVVLCVLLCVLQVPQVQPGLNVLSVLLSLWRCSSVSPDDSLLVSLLSVCVSCVSSVHDDDPVSSCVSCVSSVCNVVVVCSVVVNVVSVVRSPDDDQDAPVVLVVVLVVLCVVVVHDADPDQDPPPSQPVLVVVLVVDADDPVLLVVLLVSLSSLLPYPDPPSLSSLSRVCVRPVLRLNSLVSNCVPPPCVLPLNSLVSNLSSCCNHPVVCLVPPDQPNCVDDCSVVNLVSLLSNLVVCVVVVVLVSSLVSLVSNVSHHVVCPVVSLLVNLLSCVVVVVVVVNVVSLVPDDPLQLSNLVVVLLVCQVVVHDRLVSLVSNCVRPVLLLCCLQPHPDLSDSSADPSSSSCCVRCSVVSVVDPSNRVVSNVSNVVVVVD

Radius of gyration: 31.14 Å; chains: 1; bounding box: 70×81×81 Å

pLDDT: mean 83.85, std 11.76, range [37.78, 97.56]

Organism: NCBI:txid3044389

InterPro domains:
  IPR004027 SEC-C motif [PF02810] (196-212)